Protein 4KTE (pdb70)

Secondary structure (DSSP, 8-state):
-EEEEPPPEEE-TTSPEEEEEEEESS-SSSSSEEEEEEE-TTS--EEEEEEETTT--EEE-TTTGGGEEEEEETTTTEEEEEE-S--GGG-EEEEEEEEEEEE-SSSEEEEEEEE---EEEEE-SSPPBPPEEEEE---EEEEEEEEEEEBSS--EEEEGGGTB-TTEEEPPPEE-TTS-EEEEEEEEEEGGGTTT--EEEEEEEGGGTEEEEEEE--/--EE--SEEEE-TTS-EEEEEEEPTTS-GGG--EEEEEE-TTS--EEEEEEEETTEEEEPTT--TTEEEEEETTTTEEEEEE-S--GGG-EEEEEEEEETTEEEE---EEEEES-PPPBPPEEEEEPPPHHHHHTT-EEEEEEEEEEBSS--EEEEEETTEEE-TTEEEPPPEE-TTS-EEEEEEEEE-HHHHHTSS-EEEEEEETTEEEEEEE--

Nearest PDB structures (foldseek):
  4kte-assembly1_L  TM=1.005E+00  e=8.960E-45  Macaca mulatta
  6iea-assembly1_L  TM=9.588E-01  e=2.563E-39  Homo sapiens
  7u8e-assembly1_L  TM=9.502E-01  e=2.201E-37  Homo sapiens
  4ktd-assembly1_L  TM=5.706E-01  e=3.605E-40  Macaca mulatta
  6iek-assembly2_F  TM=5.703E-01  e=1.639E-38  Homo sapiens

Solvent-accessible surface area: 19910 Å² total

Sequence (434 aa):
LQLQESGPGLLKPSETLSLTCAVSGGSISGGYGWGWIRQPPGKGLEWIGSIYSSSGSTDYNPSLKSRVTISTDTSKNQLSLKLSSVTAADTAVYYCARVQNIVVVFTIKEFFELWGQGALVTVSSASTKGPSVFPLAPGTAALGCLVKDYFPEPVTVSWNSGALTSGVHTFPAVLQSSGLYSLSSVVTVPSSSLGTQTYICNVNHKPSNTKVDKRVEPPVLTQPTFLSASPGASARLSCTLSSGINVGSYSIFWYQQKPGSPPRYLLYYYSDSSKYQGSGVPSRFSGSKDASANAGLLLISGLQSEDEADYYCAIWHNFACVFGGGTRLTVLGQPKAAPSVTLFPPSSEELQANKATLVCLISDFYPGAVTVAWKADSSPVKAGVETTTPSKQSNNKYAASSYLSLTPEQWKSHRSYSCQVTHEGSTVEKTVAP

Structure (mmCIF, N/CA/C/O backbone):
data_4KTE
#
_entry.id   4KTE
#
_cell.length_a   42.710
_cell.length_b   72.040
_cell.length_c   175.740
_cell.angle_alpha   90.000
_cell.angle_beta   90.000
_cell.angle_gamma   90.000
#
_symmetry.space_group_name_H-M   'P 21 21 21'
#
loop_
_entity.id
_entity.type
_entity.pdbx_description
1 polymer 'GE148 Heavy Chain Fab'
2 polymer 'GE148 Light Chain Fab'
3 non-polymer 'SULFATE ION'
4 non-polymer GLYCEROL
5 water water
#
loop_
_atom_site.group_PDB
_atom_site.id
_atom_site.type_symbol
_atom_site.label_atom_id
_atom_site.label_alt_id
_atom_site.label_comp_id
_atom_site.label_asym_id
_atom_site.label_entity_id
_atom_site.label_seq_id
_atom_site.pdbx_PDB_ins_code
_atom_site.Cartn_x
_atom_site.Cartn_y
_atom_site.Cartn_z
_atom_site.occupancy
_atom_site.B_iso_or_equiv
_atom_site.auth_seq_id
_atom_site.auth_comp_id
_atom_site.auth_asym_id
_atom_site.auth_atom_id
_atom_site.pdbx_PDB_model_num
ATOM 9 N N . LEU A 1 2 ? 31.567 -24.179 -27.108 1.00 34.58 2 LEU H N 1
ATOM 10 C CA . LEU A 1 2 ? 30.416 -25.048 -26.953 1.00 27.89 2 LEU H CA 1
ATOM 11 C C . LEU A 1 2 ? 29.161 -24.288 -27.361 1.00 25.18 2 LEU H C 1
ATOM 12 O O . LEU A 1 2 ? 29.094 -23.073 -27.188 1.00 25.13 2 LEU H O 1
ATOM 17 N N . GLN A 1 3 ? 28.174 -25.003 -27.898 1.00 22.78 3 GLN H N 1
ATOM 18 C CA . GLN A 1 3 ? 26.844 -24.440 -28.128 1.00 23.82 3 GLN H CA 1
ATOM 19 C C . GLN A 1 3 ? 25.788 -25.454 -27.738 1.00 22.34 3 GLN H C 1
ATOM 20 O O . GLN A 1 3 ? 26.017 -26.668 -27.825 1.00 21.59 3 GLN H O 1
ATOM 26 N N . LEU A 1 4 ? 24.640 -24.951 -27.302 1.00 17.21 4 LEU H N 1
ATOM 27 C CA . LEU A 1 4 ? 23.546 -25.794 -26.845 1.00 16.98 4 LEU H CA 1
ATOM 28 C C . LEU A 1 4 ? 22.439 -25.771 -27.878 1.00 21.36 4 LEU H C 1
ATOM 29 O O . LEU A 1 4 ? 21.925 -24.701 -28.206 1.00 24.12 4 LEU H O 1
ATOM 34 N N . GLN A 1 5 ? 22.059 -26.946 -28.374 1.00 20.13 5 GLN H N 1
ATOM 35 C CA . GLN A 1 5 ? 20.989 -27.038 -29.369 1.00 18.52 5 GLN H CA 1
ATOM 36 C C . GLN A 1 5 ? 19.772 -27.661 -28.723 1.00 14.13 5 GLN H C 1
ATOM 37 O O . GLN A 1 5 ? 19.701 -28.878 -28.559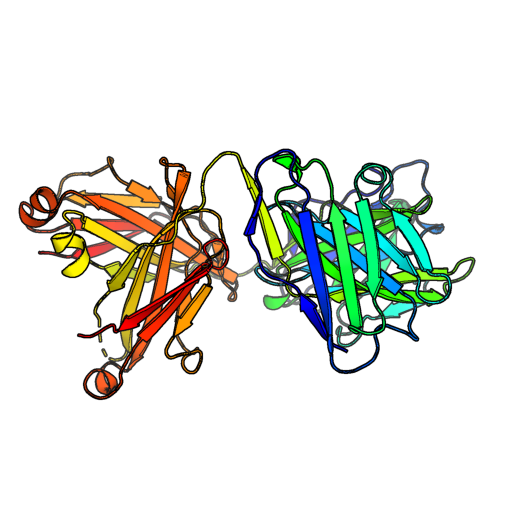 1.00 16.36 5 GLN H O 1
ATOM 43 N N . GLU A 1 6 ? 18.804 -26.825 -28.365 1.00 15.17 6 GLU H N 1
ATOM 44 C CA . GLU A 1 6 ? 17.651 -27.290 -27.602 1.00 17.59 6 GLU H CA 1
ATOM 45 C C . GLU A 1 6 ? 16.539 -27.873 -28.492 1.00 15.59 6 GLU H C 1
ATOM 46 O O . GLU A 1 6 ? 16.348 -27.432 -29.636 1.00 15.25 6 GLU H O 1
ATOM 52 N N . SER A 1 7 ? 15.815 -28.865 -27.970 1.00 13.24 7 SER H N 1
ATOM 53 C CA . SER A 1 7 ? 14.693 -29.461 -28.699 1.00 17.58 7 SER H CA 1
ATOM 54 C C . SER A 1 7 ? 13.558 -28.444 -28.828 1.00 18.04 7 SER H C 1
ATOM 55 O O . SER A 1 7 ? 13.631 -27.355 -28.251 1.00 17.26 7 SER H O 1
ATOM 58 N N . GLY A 1 8 ? 12.530 -28.783 -29.602 1.00 16.52 8 GLY H N 1
ATOM 59 C CA . GLY A 1 8 ? 11.561 -27.791 -30.044 1.00 13.77 8 GLY H CA 1
ATOM 60 C C . GLY A 1 8 ? 10.349 -27.594 -29.154 1.00 14.40 8 GLY H C 1
ATOM 61 O O . GLY A 1 8 ? 10.145 -28.352 -28.198 1.00 16.22 8 GLY H O 1
ATOM 62 N N . PRO A 1 9 ? 9.535 -26.572 -29.474 1.00 12.94 9 PRO H N 1
ATOM 63 C CA . PRO A 1 9 ? 8.337 -26.223 -28.703 1.00 11.36 9 PRO H CA 1
ATOM 64 C C . PRO A 1 9 ? 7.201 -27.201 -28.992 1.00 13.65 9 PRO H C 1
ATOM 65 O O . PRO A 1 9 ? 7.214 -27.873 -30.027 1.00 15.93 9 PRO H O 1
ATOM 69 N N . GLY A 1 10 ? 6.226 -27.276 -28.094 1.00 12.89 10 GLY H N 1
ATOM 70 C CA . GLY A 1 10 ? 5.105 -28.165 -28.325 1.00 14.54 10 GLY H CA 1
ATOM 71 C C . GLY A 1 10 ? 4.076 -28.077 -27.225 1.00 12.29 10 GLY H C 1
ATOM 72 O O . GLY A 1 10 ? 4.291 -27.409 -26.218 1.00 14.56 10 GLY H O 1
ATOM 73 N N . LEU A 1 11 ? 2.959 -28.770 -27.444 1.00 12.52 11 LEU H N 1
ATOM 74 C CA . LEU A 1 11 ? 1.814 -28.763 -26.537 1.00 11.87 11 LEU H CA 1
ATOM 75 C C . LEU A 1 11 ? 1.753 -30.088 -25.772 1.00 14.90 11 LEU H C 1
ATOM 76 O O . LEU A 1 11 ? 2.066 -31.154 -26.331 1.00 16.11 11 LEU H O 1
ATOM 81 N N . LEU A 1 12 ? 1.382 -30.009 -24.494 1.00 13.23 12 LEU H N 1
ATOM 82 C CA . LEU A 1 12 ? 1.139 -31.180 -23.653 1.00 14.38 12 LEU H CA 1
ATOM 83 C C . LEU A 1 12 ? -0.259 -31.076 -23.066 1.00 14.61 12 LEU H C 1
ATOM 84 O O . LEU A 1 12 ? -0.744 -29.973 -22.828 1.00 18.15 12 LEU H O 1
ATOM 89 N N . LYS A 1 13 ? -0.903 -32.216 -22.827 1.00 13.16 13 LYS H N 1
ATOM 90 C CA . LYS A 1 13 ? -2.149 -32.224 -22.066 1.00 17.40 13 LYS H CA 1
ATOM 91 C C . LYS A 1 13 ? -1.792 -32.229 -20.585 1.00 16.24 13 LYS H C 1
ATOM 92 O O . LYS A 1 13 ? -0.739 -32.756 -20.203 1.00 16.19 13 LYS H O 1
ATOM 98 N N . PRO A 1 14 ? -2.653 -31.639 -19.735 1.00 16.03 14 PRO H N 1
ATOM 99 C CA . PRO A 1 14 ? -2.384 -31.764 -18.294 1.00 14.24 14 PRO H CA 1
ATOM 100 C C . PRO A 1 14 ? -2.240 -33.230 -17.863 1.00 18.05 14 PRO H C 1
ATOM 101 O O . PRO A 1 14 ? -2.966 -34.103 -18.387 1.00 16.93 14 PRO H O 1
ATOM 105 N N . SER A 1 15 ? -1.305 -33.465 -16.935 1.00 17.13 15 SER H N 1
ATOM 106 C CA . SER A 1 15 ? -0.967 -34.777 -16.345 1.00 15.35 15 SER H CA 1
ATOM 107 C C . SER A 1 15 ? 0.147 -35.515 -17.092 1.00 18.98 15 SER H C 1
ATOM 108 O O . SER A 1 15 ? 0.701 -36.492 -16.572 1.00 22.35 15 SER H O 1
ATOM 111 N N . GLU A 1 16 ? 0.494 -35.037 -18.286 1.00 16.11 16 GLU H N 1
ATOM 112 C CA . GLU A 1 16 ? 1.557 -35.663 -19.064 1.00 15.64 16 GLU H CA 1
ATOM 113 C C . GLU A 1 16 ? 2.931 -35.252 -18.542 1.00 22.08 16 GLU H C 1
ATOM 114 O O . GLU A 1 16 ? 3.055 -34.375 -17.682 1.00 17.72 16 GLU H O 1
ATOM 120 N N . THR A 1 17 ? 3.964 -35.901 -19.060 1.00 16.56 17 THR H N 1
ATOM 121 C CA . THR A 1 17 ? 5.333 -35.594 -18.645 1.00 16.77 17 THR H CA 1
ATOM 122 C C . THR A 1 17 ? 6.012 -34.752 -19.719 1.00 17.99 17 THR H C 1
ATOM 123 O O . THR A 1 17 ? 6.024 -35.129 -20.897 1.00 16.89 17 THR H O 1
ATOM 127 N N . LEU A 1 18 ? 6.546 -33.600 -19.319 1.00 13.98 18 LEU H N 1
ATOM 128 C CA . LEU A 1 18 ? 7.325 -32.759 -20.220 1.00 14.10 18 LEU H CA 1
ATOM 129 C C . LEU A 1 18 ? 8.667 -33.429 -20.410 1.00 14.82 18 LEU H C 1
ATOM 130 O O . LEU A 1 18 ? 9.258 -33.894 -19.441 1.00 14.80 18 LEU H O 1
ATOM 135 N N . SER A 1 19 ? 9.159 -33.463 -21.647 1.00 12.70 19 SER H N 1
ATOM 136 C CA . SER A 1 19 ? 10.480 -34.030 -21.907 1.00 12.77 19 SER H CA 1
ATOM 137 C C . SER A 1 19 ? 11.222 -33.161 -22.911 1.00 13.73 19 SER H C 1
ATOM 138 O O . SER A 1 19 ? 10.786 -33.019 -24.056 1.00 14.48 19 SER H O 1
ATOM 141 N N . LEU A 1 20 ? 12.336 -32.574 -22.477 1.00 11.30 20 LEU H N 1
ATOM 142 C CA . LEU A 1 20 ? 13.145 -31.727 -23.351 1.00 12.58 20 LEU H CA 1
ATOM 143 C C . LEU A 1 20 ? 14.573 -32.235 -23.368 1.00 14.36 20 LEU H C 1
ATOM 144 O O . LEU A 1 20 ? 15.046 -32.809 -22.397 1.00 13.82 20 LEU H O 1
ATOM 149 N N . THR A 1 21 ? 15.260 -32.023 -24.479 1.00 12.46 21 THR H N 1
ATOM 150 C CA . THR A 1 21 ? 16.677 -32.353 -24.531 1.00 16.03 21 THR H CA 1
ATOM 151 C C . THR A 1 21 ? 17.484 -31.176 -25.052 1.00 17.65 21 THR H C 1
ATOM 152 O O . THR A 1 21 ? 16.953 -30.249 -25.668 1.00 17.07 21 THR H O 1
ATOM 156 N N . CYS A 1 22 ? 18.782 -31.231 -24.809 1.00 16.03 22 CYS H N 1
ATOM 157 C CA . CYS A 1 22 ? 19.687 -30.205 -25.296 1.00 13.71 22 CYS H CA 1
ATOM 158 C C . CYS A 1 22 ? 20.904 -30.961 -25.798 1.00 15.38 22 CYS H C 1
ATOM 159 O O . CYS A 1 22 ? 21.510 -31.705 -25.031 1.00 16.53 22 CYS H O 1
ATOM 162 N N . ALA A 1 23 ? 21.253 -30.796 -27.076 1.00 15.47 23 ALA H N 1
ATOM 163 C CA . ALA A 1 23 ? 22.454 -31.426 -27.614 1.00 18.18 23 ALA H CA 1
ATOM 164 C C . ALA A 1 23 ? 23.610 -30.439 -27.523 1.00 16.86 23 ALA H C 1
ATOM 165 O O . ALA A 1 23 ? 23.491 -29.295 -27.987 1.00 21.08 23 ALA H O 1
ATOM 167 N N . VAL A 1 24 ? 24.724 -30.863 -26.936 1.00 17.34 24 VAL H N 1
ATOM 168 C CA . VAL A 1 24 ? 25.907 -30.008 -26.894 1.00 14.65 24 VAL H CA 1
ATOM 169 C C . VAL A 1 24 ? 26.718 -30.221 -28.162 1.00 22.68 24 VAL H C 1
ATOM 170 O O . VAL A 1 24 ? 27.024 -31.364 -28.513 1.00 20.40 24 VAL H O 1
ATOM 174 N N . SER A 1 25 ? 27.076 -29.133 -28.849 1.00 19.11 25 SER H N 1
ATOM 175 C CA . SER A 1 25 ? 27.966 -29.235 -30.000 1.00 20.04 25 SER H CA 1
ATOM 176 C C . SER A 1 25 ? 29.217 -28.399 -29.771 1.00 21.18 25 SER H C 1
ATOM 177 O O . SER A 1 25 ? 29.244 -27.551 -28.872 1.00 23.19 25 SER H O 1
ATOM 180 N N .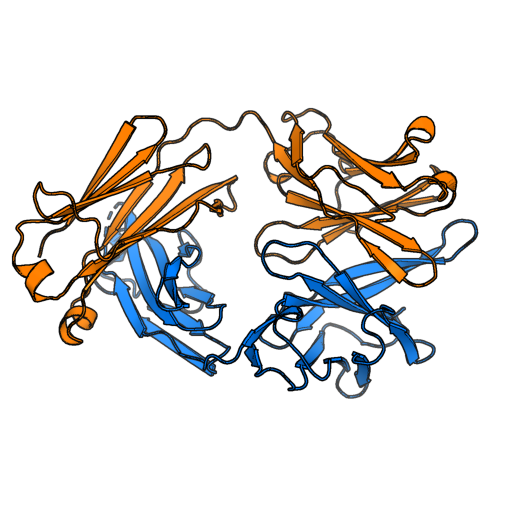 GLY A 1 26 ? 30.244 -28.640 -30.579 1.00 21.86 26 GLY H N 1
ATOM 181 C CA . GLY A 1 26 ? 31.483 -27.883 -30.478 1.00 26.68 26 GLY H CA 1
ATOM 182 C C . GLY A 1 26 ? 32.391 -28.314 -29.333 1.00 30.27 26 GLY H C 1
ATOM 183 O O . GLY A 1 26 ? 33.440 -27.707 -29.094 1.00 31.29 26 GLY H O 1
ATOM 184 N N . GLY A 1 27 ? 31.992 -29.366 -28.625 1.00 23.89 27 GLY H N 1
ATOM 185 C CA . GLY A 1 27 ? 32.837 -29.975 -27.610 1.00 25.90 27 GLY H CA 1
ATOM 186 C C . GLY A 1 27 ? 32.053 -30.943 -26.747 1.00 31.71 27 GLY H C 1
ATOM 187 O O . GLY A 1 27 ? 30.968 -31.393 -27.137 1.00 26.12 27 GLY H O 1
ATOM 188 N N . SER A 1 28 ? 32.580 -31.251 -25.565 1.00 24.91 28 SER H N 1
ATOM 189 C CA . SER A 1 28 ? 32.027 -32.329 -24.742 1.00 20.50 28 SER H CA 1
ATOM 190 C C . SER A 1 28 ? 31.092 -31.876 -23.637 1.00 25.80 28 SER H C 1
ATOM 191 O O . SER A 1 28 ? 31.271 -30.812 -23.051 1.00 25.78 28 SER H O 1
ATOM 194 N N . ILE A 1 29 ? 30.092 -32.701 -23.347 1.00 16.80 29 ILE H N 1
ATOM 195 C CA . ILE A 1 29 ? 29.188 -32.426 -22.242 1.00 15.20 29 ILE H CA 1
ATOM 196 C C . ILE A 1 29 ? 29.897 -32.647 -20.900 1.00 17.98 29 ILE H C 1
ATOM 197 O O . ILE A 1 29 ? 29.424 -32.181 -19.853 1.00 20.97 29 ILE H O 1
ATOM 202 N N . SER A 1 30 ? 31.032 -33.343 -20.951 1.00 20.43 30 SER H N 1
ATOM 203 C CA . SER A 1 30 ? 31.839 -33.642 -19.765 1.00 19.06 30 SER H CA 1
ATOM 204 C C . SER A 1 30 ? 33.019 -32.687 -19.639 1.00 24.71 30 SER H C 1
ATOM 205 O O . SER A 1 30 ? 33.442 -32.070 -20.623 1.00 27.67 30 SER H O 1
ATOM 208 N N . GLY A 1 31 ? 33.585 -32.605 -18.438 1.00 24.47 31 GLY H N 1
ATOM 209 C CA . GLY A 1 31 ? 34.847 -31.905 -18.254 1.00 28.14 31 GLY H CA 1
ATOM 210 C C . GLY A 1 31 ? 34.660 -30.522 -17.671 1.00 26.28 31 GLY H C 1
ATOM 211 O O . GLY A 1 31 ? 35.623 -29.876 -17.239 1.00 26.53 31 GLY H O 1
ATOM 212 N N . GLY A 1 32 ? 33.412 -30.067 -17.660 1.00 20.16 32 GLY H N 1
ATOM 213 C CA . GLY A 1 32 ? 33.077 -28.771 -17.098 1.00 21.37 32 GLY H CA 1
ATOM 214 C C . GLY A 1 32 ? 32.441 -28.913 -15.731 1.00 24.11 32 GLY H C 1
ATOM 215 O O . GLY A 1 32 ? 32.548 -29.967 -15.097 1.00 22.93 32 GLY H O 1
ATOM 216 N N . TYR A 1 33 ? 31.770 -27.864 -15.266 1.00 17.35 33 TYR H N 1
ATOM 217 C CA . TYR A 1 33 ? 31.193 -27.897 -13.921 1.00 16.19 33 TYR H CA 1
ATOM 218 C C . TYR A 1 33 ? 29.811 -28.532 -13.875 1.00 20.70 33 TYR H C 1
ATOM 219 O O . TYR A 1 33 ? 29.558 -29.409 -13.040 1.00 16.00 33 TYR H O 1
ATOM 228 N N . GLY A 1 34 ? 28.920 -28.099 -14.762 1.00 16.78 34 GLY H N 1
ATOM 229 C CA . GLY A 1 34 ? 27.576 -28.628 -14.753 1.00 14.95 34 GLY H CA 1
ATOM 230 C C . GLY A 1 34 ? 26.665 -27.985 -15.775 1.00 13.88 34 GLY H C 1
ATOM 231 O O . GLY A 1 34 ? 27.119 -27.232 -16.669 1.00 13.02 34 GLY H O 1
ATOM 232 N N . TRP A 1 35 ? 25.376 -28.280 -15.617 1.00 11.56 35 TRP H N 1
ATOM 233 C CA . TRP A 1 35 ? 24.343 -27.915 -16.570 1.00 11.14 35 TRP H CA 1
ATOM 234 C C . TRP A 1 35 ? 23.088 -27.620 -15.778 1.00 13.38 35 TRP H C 1
ATOM 235 O O . TRP A 1 35 ? 22.954 -28.071 -14.642 1.00 14.69 35 TRP H O 1
ATOM 246 N N . GLY A 1 36 A 22.153 -26.879 -16.359 1.00 11.96 35 GLY H N 1
ATOM 247 C CA . GLY A 1 36 A 20.936 -26.596 -15.622 1.00 12.13 35 GLY H CA 1
ATOM 248 C C . GLY A 1 36 A 19.778 -26.250 -16.525 1.00 11.02 35 GLY H C 1
ATOM 249 O O . GLY A 1 36 A 19.939 -26.125 -17.742 1.00 11.50 35 GLY H O 1
ATOM 250 N N . TRP A 1 37 ? 18.605 -26.099 -15.917 1.00 9.57 36 TRP H N 1
ATOM 251 C CA . TRP A 1 37 ? 17.402 -25.701 -16.646 1.00 10.91 36 TRP H CA 1
ATOM 252 C C . TRP A 1 37 ? 16.748 -24.555 -15.902 1.00 11.13 36 TRP H C 1
ATOM 253 O O . TRP A 1 37 ? 16.693 -24.554 -14.662 1.00 11.57 36 TRP H O 1
ATOM 264 N N . ILE A 1 38 ? 16.260 -23.588 -16.669 1.00 10.39 37 ILE H N 1
ATOM 265 C CA . ILE A 1 38 ? 15.593 -22.395 -16.147 1.00 10.37 37 ILE H CA 1
ATOM 266 C C . ILE A 1 38 ? 14.336 -22.192 -16.993 1.00 13.80 37 ILE H C 1
ATOM 267 O O . ILE A 1 38 ? 14.356 -22.444 -18.196 1.00 13.21 37 ILE H O 1
ATOM 272 N N . ARG A 1 39 ? 13.236 -21.738 -16.396 1.00 10.50 38 ARG H N 1
ATOM 273 C CA . ARG A 1 39 ? 12.061 -21.473 -17.225 1.00 11.00 38 ARG H CA 1
ATOM 274 C C . ARG A 1 39 ? 11.494 -20.080 -17.011 1.00 11.43 38 ARG H C 1
ATOM 275 O O . ARG A 1 39 ? 11.843 -19.386 -16.060 1.00 10.28 38 ARG H O 1
ATOM 283 N N . GLN A 1 40 ? 10.605 -19.678 -17.916 1.00 11.19 39 GLN H N 1
ATOM 284 C CA . GLN A 1 40 ? 10.049 -18.326 -17.910 1.00 10.01 39 GLN H CA 1
ATOM 285 C C . GLN A 1 40 ? 8.645 -18.354 -18.508 1.00 14.18 39 GLN H C 1
ATOM 286 O O . GLN A 1 40 ? 8.489 -18.464 -19.728 1.00 12.85 39 GLN H O 1
ATOM 292 N N . PRO A 1 41 ? 7.610 -18.270 -17.656 1.00 15.91 40 PRO H N 1
ATOM 293 C CA . PRO A 1 41 ? 6.257 -18.142 -18.215 1.00 16.99 40 PRO H CA 1
ATOM 294 C C . PRO A 1 41 ? 6.164 -16.865 -19.050 1.00 20.69 40 PRO H C 1
ATOM 295 O O . PRO A 1 41 ? 6.833 -15.888 -18.727 1.00 15.98 40 PRO H O 1
ATOM 299 N N . PRO A 1 42 ? 5.362 -16.877 -20.129 1.00 23.35 41 PRO H N 1
ATOM 300 C CA . PRO A 1 42 ? 5.200 -15.694 -20.981 1.00 22.47 41 PRO H CA 1
ATOM 301 C C . PRO A 1 42 ? 4.894 -14.432 -20.170 1.00 25.58 41 PRO H C 1
ATOM 302 O O . PRO A 1 42 ? 3.984 -14.448 -19.336 1.00 25.46 41 PRO H O 1
ATOM 306 N N . GLY A 1 43 ? 5.668 -13.370 -20.395 1.00 25.38 42 GLY H N 1
ATOM 307 C CA . GLY A 1 43 ? 5.454 -12.104 -19.713 1.00 26.98 42 GLY H CA 1
ATOM 308 C C . GLY A 1 43 ? 5.873 -12.067 -18.248 1.00 28.12 42 GLY H C 1
ATOM 309 O O . GLY A 1 43 ? 5.633 -11.070 -17.561 1.00 28.22 42 GLY H O 1
ATOM 310 N N . LYS A 1 44 ? 6.489 -13.143 -17.761 1.00 19.05 43 LYS H N 1
ATOM 311 C CA . LYS A 1 44 ? 6.886 -13.230 -16.355 1.00 17.64 43 LYS H CA 1
ATOM 312 C C . LYS A 1 44 ? 8.402 -13.376 -16.223 1.00 15.82 43 LYS H C 1
ATOM 313 O O . LYS A 1 44 ? 9.135 -13.296 -17.221 1.00 16.55 43 LYS H O 1
ATOM 319 N N . GLY A 1 45 ? 8.867 -13.609 -14.997 1.00 16.13 44 GLY H N 1
ATOM 320 C CA . GLY A 1 45 ? 10.298 -13.644 -14.723 1.00 18.19 44 GLY H CA 1
ATOM 321 C C . GLY A 1 45 ? 10.929 -15.024 -14.777 1.00 17.72 44 GLY H C 1
ATOM 322 O O . GLY A 1 45 ? 10.263 -16.018 -15.050 1.00 17.20 44 GLY H O 1
ATOM 323 N N . LEU A 1 46 ? 12.231 -15.088 -14.509 1.00 12.43 45 LEU H N 1
ATOM 324 C CA . LEU A 1 46 ? 12.966 -16.350 -14.588 1.00 11.08 45 LEU H CA 1
ATOM 325 C C . LEU A 1 46 ? 12.785 -17.187 -13.320 1.00 13.49 45 LEU H C 1
ATOM 326 O O . LEU A 1 46 ? 12.684 -16.636 -12.217 1.00 13.38 45 LEU H O 1
ATOM 331 N N . GLU A 1 47 ? 12.737 -18.508 -13.490 1.00 12.31 46 GLU H N 1
ATOM 332 C CA . GLU A 1 47 ? 12.680 -19.454 -12.372 1.00 15.00 46 GLU H CA 1
ATOM 333 C C . GLU A 1 47 ? 13.635 -20.616 -12.634 1.00 9.87 46 GLU H C 1
ATOM 334 O O . GLU A 1 47 ? 13.506 -21.337 -13.630 1.00 12.80 46 GLU H O 1
ATOM 340 N N . TRP A 1 48 ? 14.596 -20.806 -11.736 1.00 9.66 47 TRP H N 1
ATOM 341 C CA . TRP A 1 48 ? 15.516 -21.933 -11.861 1.00 12.01 47 TRP H CA 1
ATOM 342 C C . TRP A 1 48 ? 14.815 -23.250 -11.519 1.00 14.71 47 TRP H C 1
ATOM 343 O O . TRP A 1 48 ? 14.087 -23.340 -10.522 1.00 14.42 47 TRP H O 1
ATOM 354 N N . ILE A 1 49 ? 15.043 -24.275 -12.334 1.00 10.79 48 ILE H N 1
ATOM 355 C CA . ILE A 1 49 ? 14.397 -25.572 -12.131 1.00 10.14 48 ILE H CA 1
ATOM 356 C C . ILE A 1 49 ? 15.342 -26.527 -11.414 1.00 14.50 48 ILE H C 1
ATOM 357 O O . ILE A 1 49 ? 14.962 -27.219 -10.465 1.00 12.34 48 ILE H O 1
ATOM 362 N N . GLY A 1 50 ? 16.589 -26.568 -11.867 1.00 12.23 49 GLY H N 1
ATOM 363 C CA . GLY A 1 50 ? 17.560 -27.431 -11.225 1.00 8.60 49 GLY H CA 1
ATOM 364 C C . GLY A 1 50 ? 18.870 -27.464 -11.976 1.00 12.58 49 GLY H C 1
ATOM 365 O O . GLY A 1 50 ? 18.965 -26.985 -13.116 1.00 11.79 49 GLY H O 1
ATOM 366 N N . SER A 1 51 ? 19.871 -28.060 -11.338 1.00 13.58 50 SER H N 1
ATOM 367 C CA . SER A 1 51 ? 21.183 -28.194 -11.940 1.00 13.83 50 SER H CA 1
ATOM 368 C C . SER A 1 51 ? 21.725 -29.604 -11.736 1.00 14.26 50 SER H C 1
ATOM 369 O O . SER A 1 51 ? 21.323 -30.307 -10.802 1.00 14.70 50 SER H O 1
ATOM 372 N N . ILE A 1 52 ? 22.647 -30.008 -12.609 1.00 12.42 51 ILE H N 1
ATOM 373 C CA . ILE A 1 52 ? 23.338 -31.280 -12.451 1.00 12.03 51 ILE H CA 1
ATOM 374 C C . ILE A 1 52 ? 24.839 -31.027 -12.562 1.00 14.51 51 ILE H C 1
ATOM 375 O O . ILE A 1 52 ? 25.277 -30.207 -13.375 1.00 17.20 51 ILE H O 1
ATOM 380 N N . TYR A 1 53 ? 25.626 -31.717 -11.740 1.00 17.74 52 TYR H N 1
ATOM 381 C CA . TYR A 1 53 ? 27.066 -31.456 -11.683 1.00 16.11 52 TYR H CA 1
ATOM 382 C C . TYR A 1 53 ? 27.875 -32.592 -12.283 1.00 16.98 52 TYR H C 1
ATOM 383 O O . TYR A 1 53 ? 27.656 -33.760 -11.964 1.00 19.47 52 TYR H O 1
ATOM 392 N N . SER A 1 54 A 28.821 -32.233 -13.147 1.00 17.54 52 SER H N 1
ATOM 393 C CA . SER A 1 54 A 29.492 -33.204 -13.999 1.00 21.12 52 SER H CA 1
ATOM 394 C C . SER A 1 54 A 30.411 -34.187 -13.283 1.00 22.62 52 SER H C 1
ATOM 395 O O . SER A 1 54 A 30.477 -35.352 -13.666 1.00 28.35 52 SER H O 1
ATOM 398 N N . SER A 1 55 ? 31.129 -33.731 -12.258 1.00 22.15 53 SER H N 1
ATOM 399 C CA . SER A 1 55 ? 32.095 -34.597 -11.601 1.00 27.18 53 SER H CA 1
ATOM 400 C C . SER A 1 55 ? 31.429 -35.731 -10.824 1.00 31.84 53 SER H C 1
ATOM 401 O O . SER A 1 55 ? 31.960 -36.838 -10.749 1.00 31.84 53 SER H O 1
ATOM 404 N N . SER A 1 56 ? 30.262 -35.452 -10.258 1.00 30.78 54 SER H N 1
ATOM 405 C CA . SER A 1 56 ? 29.618 -36.376 -9.333 1.00 36.00 54 SER H CA 1
ATOM 406 C C . SER A 1 56 ? 28.364 -37.012 -9.930 1.00 34.92 54 SER H C 1
ATOM 407 O O . SER A 1 56 ? 27.968 -38.119 -9.550 1.00 34.99 54 SER H O 1
ATOM 410 N N . GLY A 1 57 ? 27.740 -36.302 -10.860 1.00 23.64 55 GLY H N 1
ATOM 411 C CA . GLY A 1 57 ? 26.418 -36.675 -11.341 1.00 26.01 55 GLY H CA 1
ATOM 412 C C . GLY A 1 57 ? 25.334 -36.257 -10.363 1.00 27.25 55 GLY H C 1
ATOM 413 O O . GLY A 1 57 ? 24.158 -36.541 -10.579 1.00 28.25 55 GLY H O 1
ATOM 414 N N . SER A 1 58 ? 25.729 -35.582 -9.284 1.00 24.01 56 SER H N 1
ATOM 415 C CA . SER A 1 58 ? 24.778 -35.101 -8.284 1.00 24.52 56 SER H CA 1
ATOM 416 C C . SER A 1 58 ? 23.846 -34.025 -8.839 1.00 20.70 56 SER H C 1
ATOM 417 O O . SER A 1 58 ? 24.185 -33.305 -9.769 1.00 18.17 56 SER H O 1
ATOM 420 N N . THR A 1 59 ? 22.664 -33.905 -8.249 1.00 17.62 57 THR H N 1
ATOM 421 C CA . THR A 1 59 ? 21.702 -32.917 -8.707 1.00 16.89 57 THR H CA 1
ATOM 422 C C . THR A 1 59 ? 21.254 -32.015 -7.560 1.00 14.98 57 THR H C 1
ATOM 423 O O . THR A 1 59 ? 21.381 -32.372 -6.388 1.00 21.06 57 THR H O 1
ATOM 427 N N . ASP A 1 60 ? 20.759 -30.840 -7.921 1.00 14.39 58 ASP H N 1
ATOM 428 C CA . ASP A 1 60 ? 20.240 -29.870 -6.970 1.00 19.51 58 ASP H CA 1
ATOM 429 C C . ASP A 1 60 ? 19.015 -29.302 -7.639 1.00 16.18 58 ASP H C 1
ATOM 430 O O . ASP A 1 60 ? 19.137 -28.590 -8.630 1.00 13.32 58 ASP H O 1
ATOM 435 N N . TYR A 1 61 ? 17.826 -29.631 -7.125 1.00 13.02 59 TYR H N 1
ATOM 436 C CA . TYR A 1 61 ? 16.595 -29.175 -7.756 1.00 11.28 59 TYR H CA 1
ATOM 437 C C . TYR A 1 61 ? 15.946 -28.064 -6.934 1.00 17.79 59 TYR H C 1
ATOM 438 O O . TYR A 1 61 ? 16.108 -28.004 -5.704 1.00 14.12 59 TYR H O 1
ATOM 447 N N . ASN A 1 62 ? 15.206 -27.194 -7.619 1.00 14.84 60 ASN H N 1
ATOM 448 C CA . ASN A 1 62 ? 14.337 -26.234 -6.953 1.00 12.67 60 ASN H CA 1
ATOM 449 C C . ASN A 1 62 ? 13.429 -27.026 -6.000 1.00 13.73 60 ASN H C 1
ATOM 450 O O . ASN A 1 62 ? 12.724 -27.942 -6.443 1.00 14.55 60 ASN H O 1
ATOM 455 N N . PRO A 1 63 ? 13.426 -26.690 -4.699 1.00 12.54 61 PRO H N 1
ATOM 456 C CA . PRO A 1 63 ? 12.655 -27.564 -3.796 1.00 15.34 61 PRO H CA 1
ATOM 457 C C . PRO A 1 63 ? 11.143 -27.602 -4.066 1.00 15.75 61 PRO H C 1
ATOM 458 O O . PRO A 1 63 ? 10.488 -28.587 -3.691 1.00 18.78 61 PRO H O 1
ATOM 462 N N . SER A 1 64 ? 10.600 -26.577 -4.715 1.00 15.91 62 SER H N 1
ATOM 463 C CA . SER A 1 64 ? 9.166 -26.549 -4.986 1.00 18.59 62 SER H CA 1
ATOM 464 C C . SER A 1 64 ? 8.806 -27.470 -6.158 1.00 18.49 62 SER H C 1
ATOM 465 O O . SER A 1 64 ? 7.637 -27.817 -6.349 1.00 18.64 62 SER H O 1
ATOM 468 N N . LEU A 1 65 ? 9.81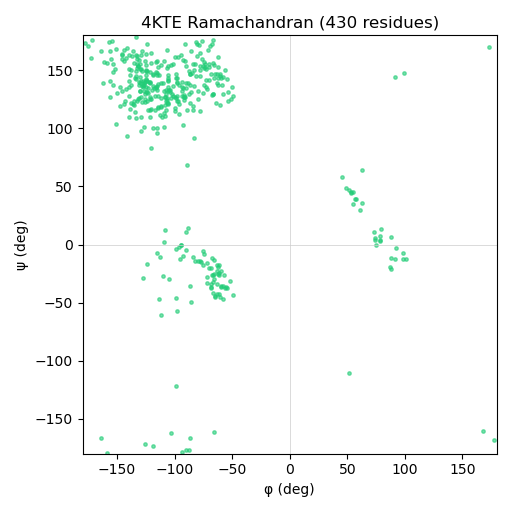3 -27.886 -6.921 1.00 14.87 63 LEU H N 1
ATOM 469 C CA . LEU A 1 65 ? 9.602 -28.736 -8.093 1.00 17.86 63 LEU H CA 1
ATOM 470 C C . LEU A 1 65 ? 10.239 -30.122 -7.960 1.00 18.25 63 LEU H C 1
ATOM 471 O O . LEU A 1 65 ? 10.034 -30.979 -8.823 1.00 17.20 63 LEU H O 1
ATOM 476 N N . LYS A 1 66 ? 11.011 -30.330 -6.894 1.00 16.12 64 LYS H N 1
ATOM 477 C CA . LYS A 1 66 ? 11.829 -31.536 -6.742 1.00 14.61 64 LYS H CA 1
ATOM 478 C C . LYS A 1 66 ? 11.074 -32.838 -6.993 1.00 20.28 64 LYS H C 1
ATOM 479 O O . LYS A 1 66 ? 11.578 -33.725 -7.676 1.00 21.38 64 LYS H O 1
ATOM 485 N N . SER A 1 67 ? 9.861 -32.947 -6.459 1.00 15.46 65 SER H N 1
ATOM 486 C CA . SER A 1 67 ? 9.102 -34.193 -6.572 1.00 18.52 65 SER H CA 1
ATOM 487 C C . SER A 1 67 ? 8.754 -34.552 -8.024 1.00 24.09 65 SER H C 1
ATOM 488 O O . SER A 1 67 ? 8.411 -35.701 -8.319 1.00 24.86 65 SER H O 1
ATOM 491 N N . ARG A 1 68 ? 8.833 -33.576 -8.923 1.00 16.28 66 ARG H N 1
ATOM 492 C CA . ARG A 1 68 ? 8.404 -33.790 -10.308 1.00 16.36 66 ARG H CA 1
ATOM 493 C C . ARG A 1 68 ? 9.530 -33.756 -11.331 1.00 17.92 66 ARG H C 1
ATOM 494 O O . ARG A 1 68 ? 9.306 -34.126 -12.492 1.00 16.18 66 ARG H O 1
ATOM 502 N N . VAL A 1 69 ? 10.721 -33.319 -10.912 1.00 15.58 67 VAL H N 1
ATOM 503 C CA . VAL A 1 69 ? 11.850 -33.051 -11.832 1.00 12.70 67 VAL H CA 1
ATOM 504 C C . VAL A 1 69 ? 12.868 -34.202 -11.923 1.00 11.85 67 VAL H C 1
ATOM 505 O O . VAL A 1 69 ? 13.180 -34.851 -10.916 1.00 14.19 67 VAL H O 1
ATOM 509 N N . THR A 1 70 ? 13.363 -34.469 -13.137 1.00 11.85 68 THR H N 1
ATOM 510 C CA . THR A 1 70 ? 14.542 -35.308 -13.321 1.00 14.86 68 THR H CA 1
ATOM 511 C C . THR A 1 70 ? 15.436 -34.621 -14.335 1.00 14.86 68 THR H C 1
ATOM 512 O O . THR A 1 70 ? 15.001 -34.334 -15.449 1.00 15.65 68 THR H O 1
ATOM 516 N N . ILE A 1 71 ? 16.682 -34.346 -13.957 1.00 13.94 69 ILE H N 1
ATOM 517 C CA . ILE A 1 71 ? 17.670 -33.810 -14.892 1.00 11.65 69 ILE H CA 1
ATOM 518 C C . ILE A 1 71 ? 18.759 -34.856 -15.014 1.00 12.71 69 ILE H C 1
ATOM 519 O O . ILE A 1 71 ? 19.177 -35.437 -14.009 1.00 12.49 69 ILE H O 1
ATOM 524 N N . SER A 1 72 ? 19.190 -35.140 -16.242 1.00 11.88 70 SER H N 1
ATOM 525 C CA . SER A 1 72 ? 20.214 -36.151 -16.450 1.00 12.36 70 SER H CA 1
ATOM 526 C C . SER A 1 72 ? 21.031 -35.831 -17.681 1.00 15.11 70 SER H C 1
ATOM 527 O O . SER A 1 72 ? 20.665 -34.969 -18.477 1.00 14.33 70 SER H O 1
ATOM 530 N N . THR A 1 73 ? 22.147 -36.533 -17.836 1.00 14.48 71 THR H N 1
ATOM 531 C CA . THR A 1 73 ? 22.958 -36.387 -19.036 1.00 15.00 71 THR H CA 1
ATOM 532 C C . THR A 1 73 ? 23.249 -37.764 -19.603 1.00 23.29 71 THR H C 1
ATOM 533 O O . THR A 1 73 ? 23.217 -38.771 -18.882 1.00 21.19 71 THR H O 1
ATOM 537 N N . ASP A 1 74 ? 23.519 -37.811 -20.901 1.00 18.78 72 ASP H N 1
ATOM 538 C CA . ASP A 1 74 ? 23.895 -39.051 -21.549 1.00 23.04 72 ASP H CA 1
ATOM 539 C C . ASP A 1 74 ? 25.165 -38.729 -22.316 1.00 19.56 72 ASP H C 1
ATOM 540 O O . ASP A 1 74 ? 25.116 -38.008 -23.303 1.00 20.62 72 ASP H O 1
ATOM 545 N N . THR A 1 75 ? 26.300 -39.253 -21.856 1.00 20.46 73 THR H N 1
ATOM 546 C CA . THR A 1 75 ? 27.585 -38.897 -22.439 1.00 22.10 73 THR H CA 1
ATOM 547 C C . THR A 1 75 ? 27.738 -39.391 -23.874 1.00 26.25 73 THR H C 1
ATOM 548 O O . THR A 1 75 ? 28.418 -38.751 -24.680 1.00 29.11 73 THR H O 1
ATOM 552 N N . SER A 1 76 ? 27.123 -40.527 -24.198 1.00 25.56 74 SER H N 1
ATOM 553 C CA . SER A 1 76 ? 27.293 -41.096 -25.541 1.00 28.47 74 SER H CA 1
ATOM 554 C C . SER A 1 76 ? 26.559 -40.264 -26.594 1.00 26.49 74 SER H C 1
ATOM 555 O O . SER A 1 76 ? 26.964 -40.223 -27.755 1.00 29.48 74 SER H O 1
ATOM 558 N N . LYS A 1 77 ? 25.493 -39.590 -26.179 1.00 20.77 75 LYS H N 1
ATOM 559 C CA . LYS A 1 77 ? 24.751 -38.701 -27.071 1.00 25.17 75 LYS H CA 1
ATOM 560 C C . LYS A 1 77 ? 25.136 -37.240 -26.893 1.00 24.07 75 LYS H C 1
ATOM 561 O O . LYS A 1 77 ? 24.617 -36.377 -27.606 1.00 24.36 75 LYS H O 1
ATOM 567 N N . ASN A 1 78 ? 26.010 -36.958 -25.926 1.00 21.76 76 ASN H N 1
ATOM 568 C CA . ASN A 1 78 ? 26.409 -35.577 -25.616 1.00 20.16 76 ASN H CA 1
ATOM 569 C C . ASN A 1 78 ? 25.174 -34.725 -25.330 1.00 20.15 76 ASN H C 1
ATOM 570 O O . ASN A 1 78 ? 25.054 -33.588 -25.807 1.00 20.21 76 ASN H O 1
ATOM 575 N N . GLN A 1 79 ? 24.266 -35.269 -24.521 1.00 14.27 77 GLN H N 1
ATOM 576 C CA . GLN A 1 79 ? 22.917 -34.731 -24.417 1.00 12.91 77 GLN H CA 1
ATOM 577 C C . GLN A 1 79 ? 22.474 -34.515 -22.980 1.00 17.33 77 GLN H C 1
ATOM 578 O O . GLN A 1 79 ? 22.706 -35.369 -22.113 1.00 17.09 77 GLN H O 1
ATOM 584 N N . LEU A 1 80 ? 21.826 -33.372 -22.750 1.00 17.76 78 LEU H N 1
ATOM 585 C CA . LEU A 1 80 ? 21.254 -33.012 -21.452 1.00 14.20 78 LEU H CA 1
ATOM 586 C C . LEU A 1 80 ? 19.737 -33.157 -21.545 1.00 13.47 78 LEU H C 1
ATOM 587 O O . LEU A 1 80 ? 19.148 -32.825 -22.580 1.00 15.15 78 LEU H O 1
ATOM 592 N N . SER A 1 81 ? 19.108 -33.665 -20.485 1.00 11.62 79 SER H N 1
ATOM 593 C CA . SER A 1 81 ? 17.666 -33.893 -20.501 1.00 11.33 79 SER H CA 1
ATOM 594 C C . SER A 1 81 ? 16.988 -33.278 -19.288 1.00 11.08 79 SER H C 1
ATOM 595 O O . SER A 1 81 ? 17.583 -33.166 -18.218 1.00 13.02 79 SER H O 1
ATOM 598 N N . LEU A 1 82 ? 15.730 -32.891 -19.474 1.00 11.20 80 LEU H N 1
ATOM 599 C CA . LEU A 1 82 ? 14.860 -32.486 -18.375 1.00 12.59 80 LEU H CA 1
ATOM 600 C C . LEU A 1 82 ? 13.561 -33.244 -18.517 1.00 14.54 80 LEU H C 1
ATOM 601 O O . LEU A 1 82 ? 12.985 -33.290 -19.610 1.00 12.51 80 LEU H O 1
ATOM 606 N N . LYS A 1 83 ? 13.085 -33.845 -17.428 1.00 12.36 81 LYS H N 1
ATOM 607 C CA . LYS A 1 83 ? 11.731 -34.381 -17.427 1.00 9.99 81 LYS H CA 1
ATOM 608 C C . LYS A 1 83 ? 10.976 -33.699 -16.297 1.00 14.82 81 LYS H C 1
ATOM 609 O O . LYS A 1 83 ? 11.528 -33.480 -15.215 1.00 13.48 81 LYS H O 1
ATOM 615 N N . LEU A 1 84 ? 9.723 -33.336 -16.548 1.00 12.78 82 LEU H N 1
ATOM 616 C CA . LEU A 1 84 ? 8.907 -32.748 -15.493 1.00 11.22 82 LEU H CA 1
ATOM 617 C C . LEU A 1 84 ? 7.559 -33.432 -15.552 1.00 14.55 82 LEU H C 1
ATOM 618 O O . LEU A 1 84 ? 6.836 -33.304 -16.541 1.00 14.67 82 LEU H O 1
ATOM 623 N N . SER A 1 85 A 7.234 -34.184 -14.506 1.00 13.02 82 SER H N 1
ATOM 624 C CA . SER A 1 85 A 6.015 -34.994 -14.516 1.00 13.90 82 SER H CA 1
ATOM 625 C C . SER A 1 85 A 4.775 -34.226 -14.074 1.00 16.46 82 SER H C 1
ATOM 626 O O . SER A 1 85 A 4.869 -33.114 -13.536 1.00 16.39 82 SER H O 1
ATOM 629 N N . SER A 1 86 B 3.617 -34.835 -14.341 1.00 15.14 82 SER H N 1
ATOM 630 C CA . SER A 1 86 B 2.304 -34.329 -13.925 1.00 16.86 82 SER H CA 1
ATOM 631 C C . SER A 1 86 B 2.109 -32.838 -14.183 1.00 18.29 82 SER H C 1
ATOM 632 O O . SER A 1 86 B 1.823 -32.069 -13.256 1.00 17.37 82 SER H O 1
ATOM 635 N N . VAL A 1 87 C 2.235 -32.420 -15.438 1.00 16.05 82 VAL H N 1
ATOM 636 C CA . VAL A 1 87 C 2.208 -30.989 -15.721 1.00 12.62 82 VAL H CA 1
ATOM 637 C C . VAL A 1 87 C 0.800 -30.432 -15.594 1.00 15.53 82 VAL H C 1
ATOM 638 O O . VAL A 1 87 C -0.199 -31.171 -15.691 1.00 16.39 82 VAL H O 1
ATOM 642 N N . THR A 1 88 ? 0.733 -29.131 -15.318 1.00 17.74 83 THR H N 1
ATOM 643 C CA . THR A 1 88 ? -0.524 -28.388 -15.340 1.00 17.35 83 THR H CA 1
ATOM 644 C C . THR A 1 88 ? -0.282 -27.103 -16.117 1.00 14.00 83 THR H C 1
ATOM 645 O O . THR A 1 88 ? 0.837 -26.843 -16.566 1.00 14.18 83 THR H O 1
ATOM 649 N N . ALA A 1 89 ? -1.326 -26.291 -16.269 1.00 18.00 84 ALA H N 1
ATOM 650 C CA . ALA A 1 89 ? -1.185 -25.005 -16.957 1.00 19.67 84 ALA H CA 1
ATOM 651 C C . ALA A 1 89 ? -0.117 -24.110 -16.311 1.00 17.56 84 ALA H C 1
ATOM 652 O O . ALA A 1 89 ? 0.465 -23.260 -16.973 1.00 17.86 84 ALA H O 1
ATOM 654 N N . ALA A 1 90 ? 0.145 -24.299 -15.021 1.00 18.30 85 ALA H N 1
ATOM 655 C CA . ALA A 1 90 ? 1.156 -23.491 -14.335 1.00 19.16 85 ALA H CA 1
ATOM 656 C C . ALA A 1 90 ? 2.564 -23.756 -14.857 1.00 18.62 85 ALA H C 1
ATOM 657 O O . ALA A 1 90 ? 3.484 -22.989 -14.572 1.00 20.47 85 ALA H O 1
ATOM 659 N N . ASP A 1 91 ? 2.725 -24.837 -15.623 1.00 12.14 86 ASP H N 1
ATOM 660 C CA . ASP A 1 91 ? 4.026 -25.205 -16.183 1.00 11.12 86 ASP H CA 1
ATOM 661 C C . ASP A 1 91 ? 4.238 -24.669 -17.600 1.00 13.48 86 ASP H C 1
ATOM 662 O O . ASP A 1 91 ? 5.300 -24.882 -18.191 1.00 12.81 86 ASP H O 1
ATOM 667 N N . THR A 1 92 ? 3.249 -23.968 -18.150 1.00 13.69 87 THR H N 1
ATOM 668 C CA . THR A 1 92 ? 3.431 -23.351 -19.474 1.00 11.50 87 THR H CA 1
ATOM 669 C C . THR A 1 92 ? 4.531 -22.295 -19.369 1.00 12.83 87 THR H C 1
ATOM 670 O O . THR A 1 92 ? 4.422 -21.380 -18.551 1.00 13.93 87 THR H O 1
ATOM 674 N N . ALA A 1 93 ? 5.587 -22.437 -20.168 1.00 10.48 88 ALA H N 1
ATOM 675 C CA . ALA A 1 93 ? 6.742 -21.545 -20.059 1.00 11.80 88 ALA H CA 1
ATOM 676 C C . ALA A 1 93 ? 7.700 -21.805 -21.192 1.00 14.89 88 ALA H C 1
ATOM 677 O O . ALA A 1 93 ? 7.676 -22.865 -21.798 1.00 9.89 88 ALA H O 1
ATOM 679 N N . VAL A 1 94 ? 8.563 -20.834 -21.452 1.00 10.26 89 VAL H N 1
ATOM 680 C CA . VAL A 1 94 ? 9.755 -21.091 -22.229 1.00 11.85 89 VAL H CA 1
ATOM 681 C C . VAL A 1 94 ? 10.787 -21.732 -21.302 1.00 14.36 89 VAL H C 1
ATOM 682 O O . VAL A 1 94 ? 11.127 -21.176 -20.254 1.00 14.42 89 VAL H O 1
ATOM 686 N N . TYR A 1 95 ? 11.292 -22.896 -21.702 1.00 10.33 90 TYR H N 1
ATOM 687 C CA . TYR A 1 95 ? 12.280 -23.628 -20.921 1.00 9.85 90 TYR H CA 1
ATOM 688 C C . TYR A 1 95 ? 13.626 -23.478 -21.595 1.00 12.11 90 TYR H C 1
ATOM 689 O O . TYR A 1 95 ? 13.723 -23.665 -22.812 1.00 12.73 90 TYR H O 1
ATOM 698 N N . TYR A 1 96 ? 14.660 -23.134 -20.816 1.00 9.97 91 TYR H N 1
ATOM 699 C CA . TYR A 1 96 ? 16.019 -22.958 -21.349 1.00 12.19 91 TYR H CA 1
ATOM 700 C C . TYR A 1 96 ? 16.964 -23.956 -20.695 1.00 10.75 91 TYR H C 1
ATOM 701 O O . TYR A 1 96 ? 16.920 -24.151 -19.478 1.00 11.86 91 TYR H O 1
ATOM 710 N N . CYS A 1 97 ? 17.829 -24.574 -21.496 1.00 10.35 92 CYS H N 1
ATOM 711 C CA . CYS A 1 97 ? 18.972 -25.292 -20.943 1.00 12.97 92 CYS H CA 1
ATOM 712 C C . CYS A 1 97 ? 20.149 -24.326 -20.827 1.00 16.65 92 CYS H C 1
ATOM 713 O O . CYS A 1 97 ? 20.218 -23.327 -21.542 1.00 12.09 92 CYS H O 1
ATOM 716 N N . ALA A 1 98 ? 21.067 -24.589 -19.904 1.00 11.30 93 ALA H N 1
ATOM 717 C CA . ALA A 1 98 ? 22.217 -23.697 -19.765 1.00 12.95 93 ALA H CA 1
ATOM 718 C C . ALA A 1 98 ? 23.421 -24.447 -19.236 1.00 17.59 93 ALA H C 1
ATOM 719 O O . ALA A 1 98 ? 23.266 -25.438 -18.515 1.00 14.48 93 ALA H O 1
ATOM 721 N N . ARG A 1 99 ? 24.616 -23.985 -19.610 1.00 11.46 94 ARG H N 1
ATOM 722 C CA . ARG A 1 99 ? 25.836 -24.509 -19.020 1.00 12.24 94 ARG H CA 1
ATOM 723 C C . ARG A 1 99 ? 26.132 -23.741 -17.745 1.00 18.43 94 ARG H C 1
ATOM 724 O O . ARG A 1 99 ? 25.994 -22.511 -17.700 1.00 18.90 94 ARG H O 1
ATOM 732 N N . VAL A 1 100 ? 26.535 -24.461 -16.702 1.00 15.28 95 VAL H N 1
ATOM 733 C CA . VAL A 1 100 ? 26.835 -23.822 -15.424 1.00 14.05 95 VAL H CA 1
ATOM 734 C C . VAL A 1 100 ? 28.345 -23.735 -15.224 1.00 14.73 95 VAL H C 1
ATOM 735 O O . VAL A 1 100 ? 29.059 -24.719 -15.430 1.00 16.14 95 VAL H O 1
ATOM 739 N N . GLN A 1 101 ? 28.826 -22.552 -14.853 1.00 15.50 96 GLN H N 1
ATOM 740 C CA . GLN A 1 101 ? 30.243 -22.358 -14.5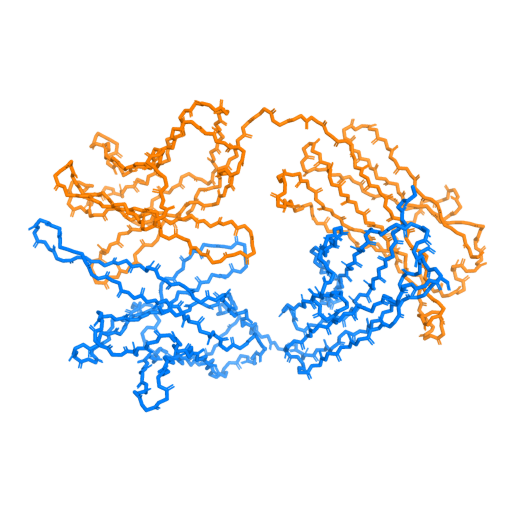61 1.00 18.47 96 GLN H CA 1
ATOM 741 C C . GLN A 1 101 ? 30.383 -22.032 -13.081 1.00 18.69 96 GLN H C 1
ATOM 742 O O . GLN A 1 101 ? 29.585 -21.261 -12.546 1.00 18.56 96 GLN H O 1
ATOM 748 N N . ASN A 1 102 ? 31.387 -22.602 -12.415 1.00 17.04 97 ASN H N 1
ATOM 749 C CA . ASN A 1 102 ? 31.624 -22.240 -11.019 1.00 16.74 97 ASN H CA 1
ATOM 750 C C . ASN A 1 102 ? 32.605 -21.080 -10.900 1.00 18.89 97 ASN H C 1
ATOM 751 O O . ASN A 1 102 ? 33.401 -20.809 -11.809 1.00 21.08 97 ASN H O 1
ATOM 756 N N . ILE A 1 103 ? 32.550 -20.392 -9.772 1.00 17.25 98 ILE H N 1
ATOM 757 C CA . ILE A 1 103 ? 33.433 -19.267 -9.554 1.00 19.65 98 ILE H CA 1
ATOM 758 C C . ILE A 1 103 ? 33.874 -19.257 -8.101 1.00 19.56 98 ILE H C 1
ATOM 759 O O . ILE A 1 103 ? 33.064 -19.448 -7.193 1.00 19.97 98 ILE H O 1
ATOM 764 N N . VAL A 1 104 ? 35.170 -19.073 -7.885 1.00 17.32 99 VAL H N 1
ATOM 765 C CA . VAL A 1 104 ? 35.703 -19.019 -6.531 1.00 17.33 99 VAL H CA 1
ATOM 766 C C . VAL A 1 104 ? 35.566 -17.612 -5.961 1.00 19.21 99 VAL H C 1
ATOM 767 O O . VAL A 1 104 ? 36.126 -16.661 -6.507 1.00 21.07 99 VAL H O 1
ATOM 771 N N . VAL A 1 105 ? 34.824 -17.475 -4.865 1.00 17.64 100 VAL H N 1
ATOM 772 C CA . VAL A 1 105 ? 34.582 -16.160 -4.292 1.00 13.55 100 VAL H CA 1
ATOM 773 C C . VAL A 1 105 ? 35.565 -15.964 -3.122 1.00 16.82 100 VAL H C 1
ATOM 774 O O . VAL A 1 105 ? 36.778 -16.046 -3.334 1.00 20.00 100 VAL H O 1
ATOM 778 N N . VAL A 1 106 A 35.077 -15.726 -1.905 1.00 15.29 100 VAL H N 1
ATOM 779 C CA . VAL A 1 106 A 35.983 -15.559 -0.756 1.00 15.93 100 VAL H CA 1
ATOM 780 C C . VAL A 1 106 A 35.835 -16.727 0.224 1.00 14.92 100 VAL H C 1
ATOM 781 O O . VAL A 1 106 A 36.784 -17.473 0.469 1.00 16.54 100 VAL H O 1
ATOM 785 N N . PHE A 1 107 B 34.630 -16.894 0.762 1.00 13.63 100 PHE H N 1
ATOM 786 C CA . PHE A 1 107 B 34.365 -17.987 1.694 1.00 15.10 100 PHE H CA 1
ATOM 787 C C . PHE A 1 107 B 33.763 -19.226 1.032 1.00 18.58 100 PHE H C 1
ATOM 788 O O . PHE A 1 107 B 33.673 -20.290 1.654 1.00 18.66 100 PHE H O 1
ATOM 796 N N . THR A 1 108 C 33.331 -19.074 -0.218 1.00 15.13 100 THR H N 1
ATOM 797 C CA . THR A 1 108 C 32.562 -20.097 -0.910 1.00 14.79 100 THR H CA 1
ATOM 798 C C . THR A 1 108 C 32.916 -20.160 -2.392 1.00 18.40 100 THR H C 1
ATOM 799 O O . THR A 1 108 C 33.594 -19.278 -2.934 1.00 18.91 100 THR H O 1
ATOM 803 N N . ILE A 1 109 D 32.455 -21.233 -3.023 1.00 16.10 100 ILE H N 1
ATOM 804 C CA . ILE A 1 109 D 32.358 -21.332 -4.473 1.00 13.63 100 ILE H CA 1
ATOM 805 C C . ILE A 1 109 D 30.902 -21.004 -4.825 1.00 15.91 100 ILE H C 1
ATOM 806 O O . ILE A 1 109 D 29.988 -21.439 -4.132 1.00 19.17 100 ILE H O 1
ATOM 811 N N . LYS A 1 110 E 30.677 -20.236 -5.888 1.00 15.50 100 LYS H N 1
ATOM 812 C CA . LYS A 1 110 E 29.308 -20.017 -6.375 1.00 12.18 100 LYS H CA 1
ATOM 813 C C . LYS A 1 110 E 29.262 -20.394 -7.848 1.00 13.35 100 LYS H C 1
ATOM 814 O O . LYS A 1 110 E 30.228 -20.965 -8.374 1.00 15.39 100 LYS H O 1
ATOM 820 N N . GLU A 1 111 F 28.150 -20.109 -8.510 1.00 15.28 100 GLU H N 1
ATOM 821 C CA . GLU A 1 111 F 28.033 -20.510 -9.909 1.00 14.34 100 GLU H CA 1
ATOM 822 C C . GLU A 1 111 F 27.056 -19.649 -10.688 1.00 14.54 100 GLU H C 1
ATOM 823 O O . GLU A 1 111 F 26.201 -18.964 -10.106 1.00 14.80 100 GLU H O 1
ATOM 829 N N . PHE A 1 112 G 27.194 -19.667 -12.014 1.00 13.92 100 PHE H N 1
ATOM 830 C CA . PHE A 1 112 G 26.323 -18.864 -12.866 1.00 14.76 100 PHE H CA 1
ATOM 831 C C . PHE A 1 112 G 26.045 -19.574 -14.177 1.00 12.58 100 PHE H C 1
ATOM 832 O O . PHE A 1 112 G 26.739 -20.529 -14.541 1.00 13.17 100 PHE H O 1
ATOM 840 N N . PHE A 1 113 H 25.018 -19.098 -14.870 1.00 13.37 100 PHE H N 1
ATOM 841 C CA . PHE A 1 113 H 24.595 -19.680 -16.139 1.00 13.09 100 PHE H CA 1
ATOM 842 C C . PHE A 1 113 H 25.282 -18.947 -17.271 1.00 18.18 100 PHE H C 1
ATOM 843 O O . PHE A 1 113 H 24.920 -17.824 -17.625 1.00 15.29 100 PHE H O 1
ATOM 851 N N . GLU A 1 114 ? 26.306 -19.595 -17.809 1.00 20.81 101 GLU H N 1
ATOM 852 C CA . GLU A 1 114 ? 27.258 -18.956 -18.710 1.00 22.23 101 GLU H CA 1
ATOM 853 C C . GLU A 1 114 ? 26.810 -18.983 -20.169 1.00 26.38 101 GLU H C 1
ATOM 854 O O . GLU A 1 114 ? 27.044 -18.027 -20.917 1.00 35.01 101 GLU H O 1
ATOM 860 N N . LEU A 1 115 ? 26.153 -20.070 -20.569 1.00 18.14 102 LEU H N 1
ATOM 861 C CA . LEU A 1 115 ? 25.785 -20.287 -21.958 1.00 17.20 102 LEU H CA 1
ATOM 862 C C . LEU A 1 115 ? 24.371 -20.836 -21.947 1.00 22.73 102 LEU H C 1
ATOM 863 O O . LEU A 1 115 ? 24.060 -21.686 -21.113 1.00 21.26 102 LEU H O 1
ATOM 868 N N . TRP A 1 116 ? 23.521 -20.344 -22.849 1.00 17.62 103 TRP H N 1
ATOM 869 C CA . TRP A 1 116 ? 22.096 -20.686 -22.852 1.00 17.53 103 TRP H CA 1
ATOM 870 C C . TRP A 1 116 ? 21.634 -21.256 -24.185 1.00 19.00 103 TRP H C 1
ATOM 871 O O . TRP A 1 116 ? 22.110 -20.842 -25.246 1.00 22.47 103 TRP H O 1
ATOM 882 N N . GLY A 1 117 ? 20.690 -22.194 -24.142 1.00 17.89 104 GLY H N 1
ATOM 883 C CA . GLY A 1 117 ? 20.017 -22.620 -25.362 1.00 16.89 104 GLY H CA 1
ATOM 884 C C . GLY A 1 117 ? 19.002 -21.560 -25.773 1.00 16.76 104 GLY H C 1
ATOM 885 O O . GLY A 1 117 ? 18.796 -20.591 -25.047 1.00 17.73 104 GLY H O 1
ATOM 886 N N . GLN A 1 118 ? 18.348 -21.729 -26.921 1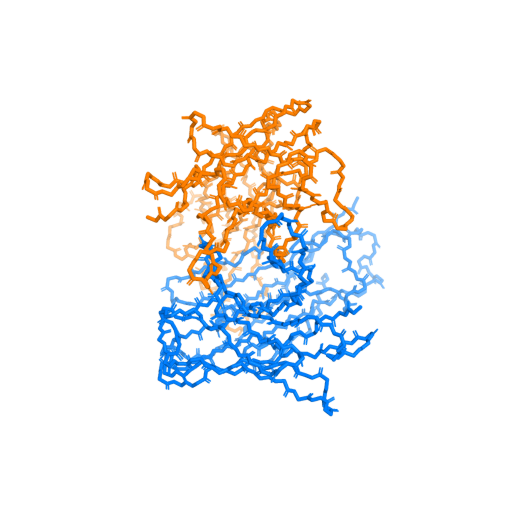.00 16.12 105 GLN H N 1
ATOM 887 C CA . GLN A 1 118 ? 17.481 -20.669 -27.441 1.00 15.17 105 GLN H CA 1
ATOM 888 C C . GLN A 1 118 ? 16.105 -20.609 -26.789 1.00 17.04 105 GLN H C 1
ATOM 889 O O . GLN A 1 118 ? 15.380 -19.625 -26.957 1.00 16.86 105 GLN H O 1
ATOM 895 N N . GLY A 1 119 ? 15.745 -21.661 -26.059 1.00 15.64 106 GLY H N 1
ATOM 896 C CA . GLY A 1 119 ? 14.458 -21.735 -25.389 1.00 14.84 106 GLY H CA 1
ATOM 897 C C . GLY A 1 119 ? 13.453 -22.560 -26.169 1.00 17.72 106 GLY H C 1
ATOM 898 O O . GLY A 1 119 ? 13.480 -22.590 -27.398 1.00 14.90 106 GLY H O 1
ATOM 899 N N . ALA A 1 120 ? 12.564 -23.240 -25.454 1.00 11.45 107 ALA H N 1
ATOM 900 C CA . ALA A 1 120 ? 11.467 -23.968 -26.091 1.00 10.67 107 ALA H CA 1
ATOM 901 C C . ALA A 1 120 ? 10.210 -23.658 -25.311 1.00 16.79 107 ALA H C 1
ATOM 902 O O . ALA A 1 120 ? 10.138 -23.935 -24.105 1.00 12.97 107 ALA H O 1
ATOM 904 N N . LEU A 1 121 ? 9.223 -23.081 -25.989 1.00 11.76 108 LEU H N 1
ATOM 905 C CA . LEU A 1 121 ? 7.940 -22.810 -25.351 1.00 8.08 108 LEU H CA 1
ATOM 906 C C . LEU A 1 121 ? 7.136 -24.104 -25.272 1.00 12.29 108 LEU H C 1
ATOM 907 O O . LEU A 1 121 ? 6.759 -24.684 -26.298 1.00 13.19 108 LEU H O 1
ATOM 912 N N . VAL A 1 122 ? 6.892 -24.566 -24.048 1.00 10.25 109 VAL H N 1
ATOM 913 C CA . VAL A 1 122 ? 6.018 -25.722 -23.833 1.00 9.01 109 VAL H CA 1
ATOM 914 C C . VAL A 1 122 ? 4.692 -25.239 -23.264 1.00 14.02 109 VAL H C 1
ATOM 915 O O . VAL A 1 122 ? 4.646 -24.596 -22.210 1.00 12.96 109 VAL H O 1
ATOM 919 N N . THR A 1 123 ? 3.606 -25.542 -23.971 1.00 11.88 110 THR H N 1
ATOM 920 C CA . THR A 1 123 ? 2.295 -25.079 -23.555 1.00 9.75 110 THR H CA 1
ATOM 921 C C . THR A 1 123 ? 1.501 -26.259 -23.013 1.00 14.47 110 THR H C 1
ATOM 922 O O . THR A 1 123 ? 1.469 -27.322 -23.633 1.00 13.85 110 THR H O 1
ATOM 926 N N . VAL A 1 124 ? 0.869 -26.083 -21.852 1.00 11.14 111 VAL H N 1
ATOM 927 C CA . VAL A 1 124 ? 0.075 -27.150 -21.276 1.00 12.75 111 VAL H CA 1
ATOM 928 C C . VAL A 1 124 ? -1.377 -26.714 -21.335 1.00 14.85 111 VAL H C 1
ATOM 929 O O . VAL A 1 124 ? -1.755 -25.695 -20.734 1.00 15.94 111 VAL H O 1
ATOM 933 N N . SER A 1 125 ? -2.190 -27.473 -22.065 1.00 12.63 112 SER H N 1
ATOM 934 C CA . SER A 1 125 ? -3.567 -27.052 -22.319 1.00 16.85 112 SER H CA 1
ATOM 935 C C . SER A 1 125 ? -4.453 -28.231 -22.686 1.00 18.75 112 SER H C 1
ATOM 936 O O . SER A 1 125 ? -3.957 -29.249 -23.177 1.00 18.17 112 SER H O 1
ATOM 939 N N . SER A 1 126 ? -5.761 -28.080 -22.457 1.00 15.91 113 SER H N 1
ATOM 940 C CA . SER A 1 126 ? -6.750 -29.072 -22.878 1.00 16.57 113 SER H CA 1
ATOM 941 C C . SER A 1 126 ? -7.119 -28.887 -24.346 1.00 18.91 113 SER H C 1
ATOM 942 O O . SER A 1 126 ? -7.744 -29.759 -24.953 1.00 21.64 113 SER H O 1
ATOM 945 N N . ALA A 1 127 ? -6.753 -27.740 -24.909 1.00 16.62 114 ALA H N 1
ATOM 946 C CA . ALA A 1 127 ? -7.057 -27.476 -26.307 1.00 21.01 114 ALA H CA 1
ATOM 947 C C . ALA A 1 127 ? -6.136 -28.294 -27.206 1.00 22.40 114 ALA H C 1
ATOM 948 O O . ALA A 1 127 ? -5.019 -28.627 -26.816 1.00 21.40 114 ALA H O 1
ATOM 950 N N . SER A 1 128 ? -6.614 -28.622 -28.405 1.00 18.43 115 SER H N 1
ATOM 951 C CA . SER A 1 128 ? -5.821 -29.383 -29.370 1.00 22.20 115 SER H CA 1
ATOM 952 C C . SER A 1 128 ? -4.887 -28.490 -30.183 1.00 20.39 115 SER H C 1
ATOM 953 O O . SER A 1 128 ? -5.147 -27.296 -30.372 1.00 17.20 115 SER H O 1
ATOM 956 N N . THR A 1 129 ? -3.807 -29.069 -30.697 1.00 15.96 116 THR H N 1
ATOM 957 C CA . THR A 1 129 ? -2.975 -28.337 -31.647 1.00 19.18 116 THR H CA 1
ATOM 958 C C . THR A 1 129 ? -3.767 -28.056 -32.911 1.00 17.47 116 THR H C 1
ATOM 959 O O . THR A 1 129 ? -4.626 -28.850 -33.316 1.00 17.28 116 THR H O 1
ATOM 963 N N . LYS A 1 130 ? -3.483 -26.917 -33.536 1.00 15.78 117 LYS H N 1
ATOM 964 C CA . LYS A 1 130 ? -4.104 -26.576 -34.809 1.00 17.86 117 LYS H CA 1
ATOM 965 C C . LYS A 1 130 ? -3.060 -25.849 -35.653 1.00 16.00 117 LYS H C 1
ATOM 966 O O . LYS A 1 130 ? -2.529 -24.818 -35.231 1.00 17.39 117 LYS H O 1
ATOM 972 N N . GLY A 1 131 ? -2.743 -26.395 -36.825 1.00 19.80 118 GLY H N 1
ATOM 973 C CA . GLY A 1 131 ? -1.775 -25.750 -37.693 1.00 18.53 118 GLY H CA 1
ATOM 974 C C . GLY A 1 131 ? -2.402 -24.581 -38.435 1.00 19.76 118 GLY H C 1
ATOM 975 O O . GLY A 1 131 ? -3.615 -24.565 -38.681 1.00 17.18 118 GLY H O 1
ATOM 976 N N . PRO A 1 132 ? -1.578 -23.601 -38.824 1.00 18.44 119 PRO H N 1
ATOM 977 C CA . PRO A 1 132 ? -2.100 -22.388 -39.459 1.00 15.87 119 PRO H CA 1
ATOM 978 C C . PRO A 1 132 ? -2.521 -22.580 -40.911 1.00 16.52 119 PRO H C 1
ATOM 979 O O . PRO A 1 132 ? -2.018 -23.462 -41.608 1.00 19.74 119 PRO H O 1
ATOM 983 N N . SER A 1 133 ? -3.460 -21.752 -41.352 1.00 15.95 120 SER H N 1
ATOM 984 C CA . SER A 1 133 ? -3.729 -21.591 -42.776 1.00 14.85 120 SER H CA 1
ATOM 985 C C . SER A 1 133 ? -2.879 -20.411 -43.215 1.00 16.96 120 SER H C 1
ATOM 986 O O . SER A 1 133 ? -2.889 -19.373 -42.558 1.00 20.35 120 SER H O 1
ATOM 989 N N . VAL A 1 134 ? -2.143 -20.558 -44.313 1.00 13.20 121 VAL H N 1
ATOM 990 C CA . VAL A 1 134 ? -1.238 -19.499 -44.751 1.00 13.04 121 VAL H CA 1
ATOM 991 C C . VAL A 1 134 ? -1.691 -18.923 -46.086 1.00 17.69 121 VAL H C 1
ATOM 992 O O . VAL A 1 134 ? -1.925 -19.668 -47.046 1.00 17.45 121 VAL H O 1
ATOM 996 N N . PHE A 1 135 ? -1.829 -17.599 -46.141 1.00 15.87 122 PHE H N 1
ATOM 997 C CA . PHE A 1 135 ? -2.298 -16.917 -47.351 1.00 13.11 122 PHE H CA 1
ATOM 998 C C . PHE A 1 135 ? -1.295 -15.856 -47.768 1.00 14.81 122 PHE H C 1
ATOM 999 O O . PHE A 1 135 ? -0.702 -15.181 -46.930 1.00 15.16 122 PHE H O 1
ATOM 1007 N N . PRO A 1 136 ? -1.096 -15.702 -49.079 1.00 14.85 123 PRO H N 1
ATOM 1008 C CA . PRO A 1 136 ? -0.152 -14.701 -49.573 1.00 12.91 123 PRO H CA 1
ATOM 1009 C C . PRO A 1 136 ? -0.773 -13.311 -49.521 1.00 19.45 123 PRO H C 1
ATOM 1010 O O . PRO A 1 136 ? -1.978 -13.170 -49.726 1.00 24.53 123 PRO H O 1
ATOM 1014 N N . LEU A 1 137 ? 0.041 -12.304 -49.229 1.00 18.23 124 LEU H N 1
ATOM 1015 C CA . LEU A 1 137 ? -0.411 -10.918 -49.268 1.00 20.44 124 LEU H CA 1
ATOM 1016 C C . LEU A 1 137 ? 0.367 -10.212 -50.370 1.00 19.80 124 LEU H C 1
ATOM 1017 O O . LEU A 1 137 ? 1.501 -9.755 -50.165 1.00 21.40 124 LEU H O 1
ATOM 1022 N N . ALA A 1 138 ? -0.244 -10.140 -51.552 1.00 21.33 125 ALA H N 1
ATOM 1023 C CA . ALA A 1 138 ? 0.414 -9.634 -52.757 1.00 25.27 125 ALA H CA 1
ATOM 1024 C C . ALA A 1 138 ? 0.878 -8.175 -52.634 1.00 22.13 125 ALA H C 1
ATOM 1025 O O . ALA A 1 138 ? 0.214 -7.367 -51.993 1.00 26.53 125 ALA H O 1
ATOM 1027 N N . PRO A 1 139 ? 2.018 -7.838 -53.263 1.00 24.58 126 PRO H N 1
ATOM 1028 C CA . PRO A 1 139 ? 2.520 -6.456 -53.241 1.00 26.29 126 PRO H CA 1
ATOM 1029 C C . PRO A 1 139 ? 1.613 -5.472 -53.988 1.00 35.88 126 PRO H C 1
ATOM 1030 O O . PRO A 1 139 ? 0.874 -5.919 -54.865 1.00 39.08 126 PRO H O 1
ATOM 1034 N N . GLY A 1 147 ? 11.370 3.231 -54.793 1.00 55.16 134 GLY H N 1
ATOM 1035 C CA . GLY A 1 147 ? 10.476 2.112 -55.001 1.00 51.40 134 GLY H CA 1
ATOM 1036 C C . GLY A 1 147 ? 10.771 0.948 -54.080 1.00 39.23 134 GLY H C 1
ATOM 1037 O O . GLY A 1 147 ? 11.614 0.098 -54.377 1.00 38.12 134 GLY H O 1
ATOM 1038 N N . THR A 1 148 ? 10.102 0.927 -52.935 1.00 38.32 135 THR H N 1
ATOM 1039 C CA . THR A 1 148 ? 10.052 -0.276 -52.133 1.00 40.22 135 THR H CA 1
ATOM 1040 C C . THR A 1 148 ? 8.601 -0.721 -52.093 1.00 42.62 135 THR H C 1
ATOM 1041 O O . THR A 1 148 ? 7.704 0.104 -51.923 1.00 41.24 135 THR H O 1
ATOM 1045 N N . ALA A 1 149 ? 8.369 -2.018 -52.271 1.00 31.44 136 ALA H N 1
ATOM 1046 C CA . ALA A 1 149 ? 7.017 -2.564 -52.194 1.00 29.49 136 ALA H CA 1
ATOM 1047 C C . ALA A 1 149 ? 6.915 -3.513 -51.007 1.00 28.55 136 ALA H C 1
ATOM 1048 O O . ALA A 1 149 ? 7.886 -4.203 -50.673 1.00 31.47 136 ALA H O 1
ATOM 1050 N N . ALA A 1 150 ? 5.746 -3.541 -50.368 1.00 25.77 137 ALA H N 1
ATOM 1051 C CA . ALA A 1 150 ? 5.507 -4.442 -49.247 1.00 23.17 137 ALA H CA 1
ATOM 1052 C C . ALA A 1 150 ? 4.673 -5.647 -49.679 1.00 20.53 137 ALA H C 1
ATOM 1053 O O . ALA A 1 150 ? 3.627 -5.499 -50.305 1.00 29.08 137 ALA H O 1
ATOM 1055 N N . LEU A 1 151 ? 5.146 -6.842 -49.347 1.00 20.71 138 LEU H N 1
ATOM 1056 C CA . LEU A 1 151 ? 4.372 -8.052 -49.584 1.00 21.30 138 LEU H CA 1
ATOM 1057 C C . LEU A 1 151 ? 4.503 -8.908 -48.346 1.00 21.65 138 LEU H C 1
ATOM 1058 O O . LEU A 1 151 ? 5.391 -8.688 -47.529 1.00 22.42 138 LEU H O 1
ATOM 1063 N N . GLY A 1 152 ? 3.617 -9.874 -48.174 1.00 21.36 139 GLY H N 1
ATOM 1064 C CA . GLY A 1 152 ? 3.677 -10.628 -46.945 1.00 24.29 139 GLY H CA 1
ATOM 1065 C C . GLY A 1 152 ? 2.916 -11.926 -46.938 1.00 19.73 139 GLY H C 1
ATOM 1066 O O . GLY A 1 152 ? 2.497 -12.415 -47.982 1.00 17.40 139 GLY H O 1
ATOM 1067 N N . CYS A 1 153 ? 2.742 -12.478 -45.743 1.00 16.87 140 CYS H N 1
ATOM 1068 C CA . CYS A 1 153 ? 2.021 -13.720 -45.566 1.00 13.22 140 CYS H CA 1
ATOM 1069 C C . CYS A 1 153 ? 1.180 -13.605 -44.330 1.00 17.85 140 CYS H C 1
ATOM 1070 O O . CYS A 1 153 ? 1.646 -13.090 -43.305 1.00 15.46 140 CYS H O 1
ATOM 1073 N N . LEU A 1 154 ? -0.070 -14.053 -44.444 1.00 12.11 141 LEU H N 1
ATOM 1074 C CA . LEU A 1 154 ? -0.992 -14.064 -43.318 1.00 9.86 141 LEU H CA 1
ATOM 1075 C C . LEU A 1 154 ? -1.020 -15.479 -42.769 1.00 14.08 141 LEU H C 1
ATOM 1076 O O . LEU A 1 154 ? -1.245 -16.423 -43.504 1.00 14.86 141 LEU H O 1
ATOM 1081 N N . VAL A 1 155 ? -0.781 -15.622 -41.472 1.00 12.31 142 VAL H N 1
ATOM 1082 C CA . VAL A 1 155 ? -0.701 -16.932 -40.846 1.00 14.01 142 VAL H CA 1
ATOM 1083 C C . VAL A 1 155 ? -1.869 -17.008 -39.878 1.00 13.96 142 VAL H C 1
ATOM 1084 O O . VAL A 1 155 ? -1.809 -16.463 -38.771 1.00 14.13 142 VAL H O 1
ATOM 1088 N N . LYS A 1 156 ? -2.934 -17.682 -40.300 1.00 12.27 143 LYS H N 1
ATOM 1089 C CA . LYS A 1 156 ? -4.230 -17.548 -39.643 1.00 13.46 143 LYS H CA 1
ATOM 1090 C C . LYS A 1 156 ? -4.601 -18.759 -38.791 1.00 17.58 143 LYS H C 1
ATOM 1091 O O . LYS A 1 156 ? -4.400 -19.902 -39.211 1.00 16.61 143 LYS H O 1
ATOM 1097 N N . ASP A 1 157 ? -5.112 -18.498 -37.581 1.00 15.94 144 ASP H N 1
ATOM 1098 C CA . ASP A 1 157 ? -5.843 -19.497 -36.797 1.00 16.98 144 ASP H CA 1
ATOM 1099 C C . ASP A 1 157 ? -5.036 -20.731 -36.375 1.00 18.69 144 ASP H C 1
ATOM 1100 O O . ASP A 1 157 ? -5.361 -21.861 -36.765 1.00 18.96 144 ASP H O 1
ATOM 1105 N N . TYR A 1 158 ? -4.010 -20.525 -35.552 1.00 14.87 145 TYR H N 1
ATOM 1106 C CA . TYR A 1 158 ? -3.180 -21.640 -35.112 1.00 13.92 145 TYR H CA 1
ATOM 1107 C C . TYR A 1 158 ? -3.119 -21.691 -33.597 1.00 13.67 145 TYR H C 1
ATOM 1108 O O . TYR A 1 158 ? -3.456 -20.717 -32.924 1.00 14.61 145 TYR H O 1
ATOM 1117 N N . PHE A 1 159 ? -2.682 -22.829 -33.070 1.00 12.11 146 PHE H N 1
ATOM 1118 C CA . PHE A 1 159 ? -2.496 -22.994 -31.629 1.00 14.80 146 PHE H CA 1
ATOM 1119 C C . PHE A 1 159 ? -1.599 -24.195 -31.368 1.00 13.19 146 PHE H C 1
ATOM 1120 O O . PHE A 1 159 ? -1.742 -25.217 -32.039 1.00 17.30 146 PHE H O 1
ATOM 1128 N N . PRO A 1 160 ? -0.664 -24.091 -30.401 1.00 12.49 147 PRO H N 1
ATOM 1129 C CA . PRO A 1 160 ? -0.307 -22.949 -29.558 1.00 12.47 147 PRO H CA 1
ATOM 1130 C C . PRO A 1 160 ? 0.788 -22.147 -30.255 1.00 16.07 147 PRO H C 1
ATOM 1131 O O . PRO A 1 160 ? 1.172 -22.473 -31.382 1.00 15.71 147 PRO H O 1
ATOM 1135 N N . GLU A 1 161 ? 1.291 -21.104 -29.606 1.00 13.40 148 GLU H N 1
ATOM 1136 C CA . GLU A 1 161 ? 2.525 -20.483 -30.070 1.00 15.33 148 GLU H CA 1
ATOM 1137 C C . GLU A 1 161 ? 3.644 -21.530 -29.976 1.00 12.88 148 GLU H C 1
ATOM 1138 O O . GLU A 1 161 ? 3.509 -22.513 -29.244 1.00 16.89 148 GLU H O 1
ATOM 1144 N N . PRO A 1 162 ? 4.772 -21.321 -30.686 1.00 14.04 149 PRO H N 1
ATOM 1145 C CA . PRO A 1 162 ? 5.085 -20.200 -31.573 1.00 10.84 149 PRO H CA 1
ATOM 1146 C C . PRO A 1 162 ? 5.037 -20.590 -33.044 1.00 14.64 149 PRO H C 1
ATOM 1147 O O . PRO A 1 162 ? 4.996 -21.776 -33.413 1.00 15.07 149 PRO H O 1
ATOM 1151 N N . VAL A 1 163 ? 5.049 -19.563 -33.887 1.00 12.94 150 VAL H N 1
ATOM 1152 C CA . VAL A 1 163 ? 5.261 -19.733 -35.319 1.00 13.38 150 VAL H CA 1
ATOM 1153 C C . VAL A 1 163 ? 6.493 -18.904 -35.667 1.00 17.29 150 VAL H C 1
ATOM 1154 O O . VAL A 1 163 ? 6.678 -17.806 -35.124 1.00 19.94 150 VAL H O 1
ATOM 1158 N N . THR A 1 164 ? 7.353 -19.428 -36.537 1.00 14.64 151 THR H N 1
ATOM 1159 C CA . THR A 1 164 ? 8.469 -18.645 -37.051 1.00 18.40 151 THR H CA 1
ATOM 1160 C C . THR A 1 164 ? 8.271 -18.463 -38.548 1.00 23.15 151 THR H C 1
ATOM 1161 O O . THR A 1 164 ? 7.694 -19.324 -39.210 1.00 18.61 151 THR H O 1
ATOM 1165 N N . VAL A 1 165 ? 8.712 -17.330 -39.075 1.00 17.14 152 VAL H N 1
ATOM 1166 C CA . VAL A 1 165 ? 8.591 -17.072 -40.506 1.00 13.70 152 VAL H CA 1
ATOM 1167 C C . VAL A 1 165 ? 9.943 -16.620 -41.019 1.00 21.92 152 VAL H C 1
ATOM 1168 O O . VAL A 1 165 ? 10.602 -15.777 -40.403 1.00 23.69 152 VAL H O 1
ATOM 1172 N N . SER A 1 166 ? 10.379 -17.216 -42.124 1.00 16.76 153 SER H N 1
ATOM 1173 C CA . SER A 1 166 ? 11.574 -16.741 -42.807 1.00 16.92 153 SER H CA 1
ATOM 1174 C C . SER A 1 166 ? 11.137 -16.448 -44.232 1.00 18.83 153 SER H C 1
ATOM 1175 O O . SER A 1 166 ? 9.992 -16.731 -44.606 1.00 17.33 153 SER H O 1
ATOM 1178 N N . TRP A 1 167 ? 12.022 -15.858 -45.019 1.00 20.93 154 TRP H N 1
ATOM 1179 C CA . TRP A 1 167 ? 11.698 -15.571 -46.408 1.00 21.74 154 TRP H CA 1
ATOM 1180 C C . TRP A 1 167 ? 12.782 -16.139 -47.288 1.00 23.05 154 TRP H C 1
ATOM 1181 O O . TRP A 1 167 ? 13.967 -15.988 -46.978 1.00 22.82 154 TRP H O 1
ATOM 1192 N N . ASN A 1 168 ? 12.374 -16.803 -48.371 1.00 18.64 155 ASN H N 1
ATOM 1193 C CA . ASN A 1 168 ? 13.323 -17.409 -49.304 1.00 19.46 155 ASN H CA 1
ATOM 1194 C C . ASN A 1 168 ? 14.320 -18.321 -48.598 1.00 25.52 155 ASN H C 1
ATOM 1195 O O . ASN A 1 168 ? 15.531 -18.262 -48.855 1.00 26.58 155 ASN H O 1
ATOM 1200 N N . SER A 1 169 ? 13.793 -19.140 -47.688 1.00 22.13 156 SER H N 1
ATOM 1201 C CA . SER A 1 169 ? 14.582 -20.115 -46.943 1.00 27.73 156 SER H CA 1
ATOM 1202 C C . SER A 1 169 ? 15.673 -19.454 -46.099 1.00 30.43 156 SER H C 1
ATOM 1203 O O . SER A 1 169 ? 16.722 -20.044 -45.853 1.00 34.67 156 SER H O 1
ATOM 1206 N N . GLY A 1 170 ? 15.416 -18.228 -45.660 1.00 25.38 157 GLY H N 1
ATOM 1207 C CA . GLY A 1 170 ? 16.319 -17.538 -44.756 1.00 27.47 157 GLY H CA 1
ATOM 1208 C C . GLY A 1 170 ? 17.348 -16.682 -45.462 1.00 33.74 157 GLY H C 1
ATOM 1209 O O . GLY A 1 170 ? 18.134 -15.993 -44.816 1.00 30.94 157 GLY H O 1
ATOM 1210 N N . ALA A 1 171 ? 17.345 -16.719 -46.789 1.00 27.68 158 ALA H N 1
ATOM 1211 C CA . ALA A 1 171 ? 18.295 -15.932 -47.567 1.00 30.03 158 ALA H CA 1
ATOM 1212 C C . ALA A 1 171 ? 17.954 -14.450 -47.502 1.00 38.53 158 ALA H C 1
ATOM 1213 O O . ALA A 1 171 ? 18.846 -13.595 -47.529 1.00 36.03 158 ALA H O 1
ATOM 1215 N N . LEU A 1 172 ? 16.660 -14.157 -47.418 1.00 28.97 159 LEU H N 1
ATOM 1216 C CA . LEU A 1 172 ? 16.174 -12.781 -47.372 1.00 27.92 159 LEU H CA 1
ATOM 1217 C C . LEU A 1 172 ? 15.858 -12.377 -45.935 1.00 30.24 159 LEU H C 1
ATOM 1218 O O . LEU A 1 172 ? 14.967 -12.942 -45.312 1.00 26.24 159 LEU H O 1
ATOM 1223 N N . THR A 1 173 ? 16.598 -11.409 -45.404 1.00 28.67 160 THR H N 1
ATOM 1224 C CA . THR A 1 173 ? 16.391 -10.972 -44.025 1.00 26.19 160 THR H CA 1
ATOM 1225 C C . THR A 1 173 ? 16.194 -9.464 -43.939 1.00 31.39 160 THR H C 1
ATOM 1226 O O . THR A 1 173 ? 15.511 -8.969 -43.039 1.00 29.94 160 THR H O 1
ATOM 1230 N N . SER A 1 174 ? 16.791 -8.736 -44.880 1.00 32.03 161 SER H N 1
ATOM 1231 C CA . SER A 1 174 ? 16.659 -7.283 -44.917 1.00 35.41 161 SER H CA 1
ATOM 1232 C C . SER A 1 174 ? 15.222 -6.862 -45.228 1.00 33.13 161 SER H C 1
ATOM 1233 O O . SER A 1 174 ? 14.610 -7.354 -46.176 1.00 32.84 161 SER H O 1
ATOM 1236 N N . GLY A 1 175 ? 14.681 -5.964 -44.412 1.00 33.56 162 GLY H N 1
ATOM 1237 C CA . GLY A 1 175 ? 13.339 -5.455 -44.632 1.00 31.53 162 GLY H CA 1
ATOM 1238 C C . GLY A 1 175 ? 12.213 -6.385 -44.200 1.00 25.64 162 GLY H C 1
ATOM 1239 O O . GLY A 1 175 ? 11.047 -6.103 -44.469 1.00 27.91 162 GLY H O 1
ATOM 1240 N N . VAL A 1 176 ? 12.554 -7.484 -43.533 1.00 23.54 163 VAL H N 1
ATOM 1241 C CA . VAL A 1 176 ? 11.540 -8.417 -43.019 1.00 22.03 163 VAL H CA 1
ATOM 1242 C C . VAL A 1 176 ? 11.040 -7.972 -41.644 1.00 29.80 163 VAL H C 1
ATOM 1243 O O . VAL A 1 176 ? 11.834 -7.663 -40.754 1.00 27.11 163 VAL H O 1
ATOM 1247 N N . HIS A 1 177 ? 9.723 -7.935 -41.468 1.00 24.11 164 HIS H N 1
ATOM 1248 C CA . HIS A 1 177 ? 9.148 -7.624 -40.164 1.00 23.04 164 HIS H CA 1
ATOM 1249 C C . HIS A 1 177 ? 8.056 -8.638 -39.881 1.00 21.87 164 HIS H C 1
ATOM 1250 O O . HIS A 1 177 ? 7.003 -8.625 -40.521 1.00 21.80 164 HIS H O 1
ATOM 1257 N N . THR A 1 178 ? 8.315 -9.541 -38.943 1.00 21.22 165 THR H N 1
ATOM 1258 C CA . THR A 1 178 ? 7.296 -10.488 -38.529 1.00 21.71 165 THR H CA 1
ATOM 1259 C C . THR A 1 178 ? 6.639 -9.940 -37.261 1.00 21.28 165 THR H C 1
ATOM 1260 O O . THR A 1 178 ? 7.313 -9.639 -36.280 1.00 22.94 165 THR H O 1
ATOM 1264 N N . PHE A 1 179 ? 5.324 -9.767 -37.301 1.00 14.74 166 PHE H N 1
ATOM 1265 C CA . PHE A 1 179 ? 4.609 -9.109 -36.214 1.00 17.07 166 PHE H CA 1
ATOM 1266 C C . PHE A 1 179 ? 4.216 -10.089 -35.128 1.00 18.02 166 PHE H C 1
ATOM 1267 O O . PHE A 1 179 ? 3.933 -11.254 -35.410 1.00 22.24 166 PHE H O 1
ATOM 1275 N N . PRO A 1 180 ? 4.197 -9.619 -33.870 1.00 17.21 167 PRO H N 1
ATOM 1276 C CA . PRO A 1 180 ? 3.672 -10.462 -32.795 1.00 17.74 167 PRO H CA 1
ATOM 1277 C C . PRO A 1 180 ? 2.235 -10.872 -33.084 1.00 21.83 167 PRO H C 1
ATOM 1278 O O . PRO A 1 180 ? 1.473 -10.085 -33.652 1.00 16.51 167 PRO H O 1
ATOM 1282 N N . ALA A 1 181 ? 1.876 -12.094 -32.701 1.00 19.00 168 ALA H N 1
ATOM 1283 C CA . ALA A 1 181 ? 0.554 -12.625 -32.985 1.00 18.54 168 ALA H CA 1
ATOM 1284 C C . ALA A 1 181 ? -0.537 -11.946 -32.188 1.00 18.16 168 ALA H C 1
ATOM 1285 O O . ALA A 1 181 ? -0.314 -11.437 -31.079 1.00 16.57 168 ALA H O 1
ATOM 1287 N N . VAL A 1 182 ? -1.733 -11.942 -32.756 1.00 15.96 169 VAL H N 1
ATOM 1288 C CA . VAL A 1 182 ? -2.916 -11.570 -32.000 1.00 15.09 169 VAL H CA 1
ATOM 1289 C C . VAL A 1 182 ? -3.548 -12.840 -31.443 1.00 18.45 169 VAL H C 1
ATOM 1290 O O . VAL A 1 182 ? -3.577 -13.871 -32.117 1.00 15.66 169 VAL H O 1
ATOM 1294 N N . LEU A 1 183 ? -4.018 -12.774 -30.197 1.00 18.39 170 LEU H N 1
ATOM 1295 C CA . LEU A 1 183 ? -4.815 -13.852 -29.631 1.00 21.34 170 LEU H CA 1
ATOM 1296 C C . LEU A 1 183 ? -6.285 -13.487 -29.801 1.00 21.36 170 LEU H C 1
ATOM 1297 O O . LEU A 1 183 ? -6.781 -12.514 -29.214 1.00 22.48 170 LEU H O 1
ATOM 1302 N N . GLN A 1 184 ? -6.973 -14.246 -30.643 1.00 21.45 171 GLN H N 1
ATOM 1303 C CA . GLN A 1 184 ? -8.354 -13.954 -30.982 1.00 22.42 171 GLN H CA 1
ATOM 1304 C C . GLN A 1 184 ? -9.282 -14.411 -29.864 1.00 21.66 171 GLN H C 1
ATOM 1305 O O . GLN A 1 184 ? -8.884 -15.189 -29.001 1.00 23.71 171 GLN H O 1
ATOM 1311 N N . SER A 1 185 ? -10.524 -13.942 -29.887 1.00 25.73 172 SER H N 1
ATOM 1312 C CA . SER A 1 185 ? -11.494 -14.366 -28.877 1.00 29.82 172 SER H CA 1
ATOM 1313 C C . SER A 1 185 ? -11.740 -15.875 -28.943 1.00 31.35 172 SER H C 1
ATOM 1314 O O . SER A 1 185 ? -12.122 -16.488 -27.950 1.00 30.74 172 SER H O 1
ATOM 1317 N N . SER A 1 186 ? -11.495 -16.471 -30.111 1.00 28.83 173 SER H N 1
ATOM 1318 C CA . SER A 1 186 ? -11.675 -17.909 -30.301 1.00 30.34 173 SER H CA 1
ATOM 1319 C C . SER A 1 186 ? -10.652 -18.712 -29.508 1.00 27.59 173 SER H C 1
ATOM 1320 O O . SER A 1 186 ? -10.847 -19.896 -29.249 1.00 30.50 173 SER H O 1
ATOM 1323 N N . GLY A 1 187 ? -9.554 -18.068 -29.128 1.00 22.16 174 GLY H N 1
ATOM 1324 C CA . GLY A 1 187 ? -8.471 -18.754 -28.444 1.00 16.65 174 GLY H CA 1
ATOM 1325 C C . GLY A 1 187 ? -7.337 -19.134 -29.385 1.00 15.75 174 GLY H C 1
ATOM 1326 O O . GLY A 1 187 ? -6.278 -19.613 -28.946 1.00 19.53 174 GLY H O 1
ATOM 1327 N N . LEU A 1 188 ? -7.556 -18.928 -30.681 1.00 15.89 175 LEU H N 1
ATOM 1328 C CA . LEU A 1 188 ? -6.514 -19.196 -31.678 1.00 14.85 175 LEU H CA 1
ATOM 1329 C C . LEU A 1 188 ? -5.694 -17.945 -31.972 1.00 20.81 175 LEU H C 1
ATOM 1330 O O . LEU A 1 188 ? -6.160 -16.821 -31.759 1.00 18.72 175 LEU H O 1
ATOM 1335 N N . TYR A 1 189 ? -4.487 -18.148 -32.493 1.00 15.65 176 TYR H N 1
ATOM 1336 C CA . TYR A 1 189 ? -3.607 -17.038 -32.821 1.00 14.55 176 TYR H CA 1
ATOM 1337 C C . TYR A 1 189 ? -3.600 -16.785 -34.319 1.00 13.52 176 TYR H C 1
ATOM 1338 O O . TYR A 1 189 ? -3.850 -17.701 -35.096 1.00 13.60 176 TYR H O 1
ATOM 1347 N N . SER A 1 190 ? -3.292 -15.547 -34.709 1.00 13.68 177 SER H N 1
ATOM 1348 C CA . SER A 1 190 ? -2.949 -15.224 -36.100 1.00 17.94 177 SER H CA 1
ATOM 1349 C C . SER A 1 190 ? -1.780 -14.249 -36.073 1.00 16.17 177 SER H C 1
ATOM 1350 O O . SER A 1 190 ? -1.686 -13.437 -35.156 1.00 18.11 177 SER H O 1
ATOM 1353 N N . LEU A 1 191 ? -0.878 -14.338 -37.054 1.00 13.02 178 LEU H N 1
ATOM 1354 C CA . LEU A 1 191 ? 0.145 -13.309 -37.213 1.00 12.99 178 LEU H CA 1
ATOM 1355 C C . LEU A 1 191 ? 0.378 -13.025 -38.688 1.00 12.24 178 LEU H C 1
ATOM 1356 O O . LEU A 1 191 ? -0.091 -13.766 -39.558 1.00 13.94 178 LEU H O 1
ATOM 1361 N N . SER A 1 192 ? 1.123 -11.962 -38.964 1.00 11.71 179 SER H N 1
ATOM 1362 C CA . SER A 1 192 ? 1.541 -11.675 -40.328 1.00 14.88 179 SER H CA 1
ATOM 1363 C C . SER A 1 192 ? 3.027 -11.366 -40.384 1.00 17.18 179 SER H C 1
ATOM 1364 O O . SER A 1 192 ? 3.622 -10.900 -39.412 1.00 16.11 179 SER H O 1
ATOM 1367 N N . SER A 1 193 ? 3.624 -11.628 -41.535 1.00 14.49 180 SER H N 1
ATOM 1368 C CA . SER A 1 193 ? 5.015 -11.249 -41.770 1.00 14.89 180 SER H CA 1
ATOM 1369 C C . SER A 1 193 ? 5.053 -10.446 -43.052 1.00 21.59 180 SER H C 1
ATOM 1370 O O . SER A 1 193 ? 4.447 -10.843 -44.050 1.00 20.01 180 SER H O 1
ATOM 1373 N N . VAL A 1 194 ? 5.735 -9.307 -43.025 1.00 18.22 181 VAL H N 1
ATOM 1374 C CA . VAL A 1 194 ? 5.826 -8.467 -44.212 1.00 17.24 181 VAL H CA 1
ATOM 1375 C C . VAL A 1 194 ? 7.288 -8.215 -44.572 1.00 24.35 181 VAL H C 1
ATOM 1376 O O . VAL A 1 194 ? 8.138 -8.041 -43.696 1.00 27.22 181 VAL H O 1
ATOM 1380 N N . VAL A 1 195 ? 7.589 -8.229 -45.863 1.00 19.37 182 VAL H N 1
ATOM 1381 C CA . VAL A 1 195 ? 8.937 -7.894 -46.298 1.00 24.89 182 VAL H CA 1
ATOM 1382 C C . VAL A 1 195 ? 8.862 -6.740 -47.277 1.00 26.31 182 VAL H C 1
ATOM 1383 O O . VAL A 1 195 ? 8.007 -6.709 -48.157 1.00 24.56 182 VAL H O 1
ATOM 1387 N N . THR A 1 196 ? 9.738 -5.765 -47.077 1.00 25.16 183 THR H N 1
ATOM 1388 C CA . THR A 1 196 ? 9.825 -4.614 -47.954 1.00 25.53 183 THR H CA 1
ATOM 1389 C C . THR A 1 196 ? 10.960 -4.853 -48.941 1.00 26.84 183 THR H C 1
ATOM 1390 O O . THR A 1 196 ? 12.087 -5.115 -48.534 1.00 28.42 183 THR H O 1
ATOM 1394 N N . VAL A 1 197 ? 10.651 -4.790 -50.235 1.00 21.67 184 VAL H N 1
ATOM 1395 C CA . VAL A 1 197 ? 11.623 -5.116 -51.288 1.00 26.03 184 VAL H CA 1
ATOM 1396 C C . VAL A 1 197 ? 11.627 -4.051 -52.384 1.00 27.23 184 VAL H C 1
ATOM 1397 O O . VAL A 1 197 ? 10.661 -3.301 -52.519 1.00 30.32 184 VAL H O 1
ATOM 1401 N N . PRO A 1 198 ? 12.720 -3.973 -53.171 1.00 29.16 185 PRO H N 1
ATOM 1402 C CA . PRO A 1 198 ? 12.698 -3.078 -54.334 1.00 36.90 185 PRO H CA 1
ATOM 1403 C C . PRO A 1 198 ? 11.553 -3.420 -55.284 1.00 33.08 185 PRO H C 1
ATOM 1404 O O . PRO A 1 198 ? 11.379 -4.580 -55.657 1.00 27.88 185 PRO H O 1
ATOM 1408 N N . SER A 1 199 ? 10.775 -2.415 -55.662 1.00 32.96 186 SER H N 1
ATOM 1409 C CA . SER A 1 199 ? 9.657 -2.618 -56.575 1.00 33.92 186 SER H CA 1
ATOM 1410 C C . SER A 1 199 ? 10.136 -3.011 -57.976 1.00 32.67 186 SER H C 1
ATOM 1411 O O . 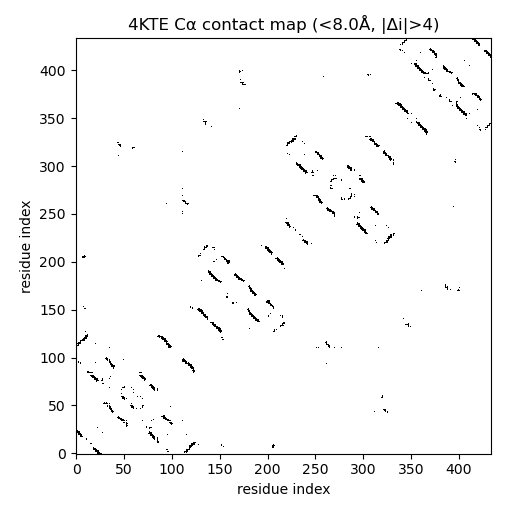SER A 1 199 ? 9.419 -3.678 -58.718 1.00 36.86 186 SER H O 1
ATOM 1414 N N . SER A 1 200 ? 11.352 -2.611 -58.336 1.00 30.51 187 SER H N 1
ATOM 1415 C CA . SER A 1 200 ? 11.885 -2.955 -59.654 1.00 31.97 187 SER H CA 1
ATOM 1416 C C . SER A 1 200 ? 12.208 -4.454 -59.788 1.00 32.39 187 SER H C 1
ATOM 1417 O O . SER A 1 200 ? 12.286 -4.990 -60.897 1.00 40.38 187 SER H O 1
ATOM 1420 N N . SER A 1 201 ? 12.370 -5.125 -58.650 1.00 32.29 188 SER H N 1
ATOM 1421 C CA . SER A 1 201 ? 12.754 -6.534 -58.609 1.00 37.65 188 SER H CA 1
ATOM 1422 C C . SER A 1 201 ? 11.569 -7.487 -58.753 1.00 32.18 188 SER H C 1
ATOM 1423 O O . SER A 1 201 ? 11.761 -8.692 -58.929 1.00 33.88 188 SER H O 1
ATOM 1426 N N . LEU A 1 202 ? 10.352 -6.955 -58.671 1.00 32.15 189 LEU H N 1
ATOM 1427 C CA . LEU A 1 202 ? 9.156 -7.797 -58.559 1.00 34.11 189 LEU H CA 1
ATOM 1428 C C . LEU A 1 202 ? 8.939 -8.777 -59.719 1.00 36.22 189 LEU H C 1
ATOM 1429 O O . LEU A 1 202 ? 8.456 -9.891 -59.511 1.00 40.65 189 LEU H O 1
ATOM 1434 N N . GLY A 1 203 ? 9.291 -8.369 -60.932 1.00 39.02 190 GLY H N 1
ATOM 1435 C CA . GLY A 1 203 ? 9.078 -9.218 -62.091 1.00 51.43 190 GLY H CA 1
ATOM 1436 C C . GLY A 1 203 ? 10.089 -10.342 -62.269 1.00 49.90 190 GLY H C 1
ATOM 1437 O O . GLY A 1 203 ? 9.863 -11.265 -63.053 1.00 50.86 190 GLY H O 1
ATOM 1438 N N . THR A 1 204 ? 11.205 -10.273 -61.548 1.00 33.29 191 THR H N 1
ATOM 1439 C CA . THR A 1 204 ? 12.303 -11.213 -61.770 1.00 35.90 191 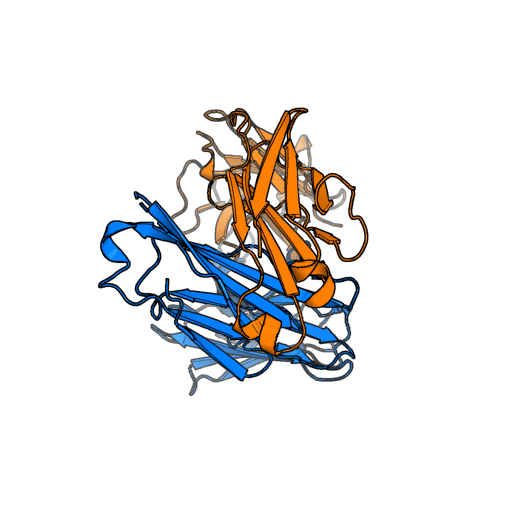THR H CA 1
ATOM 1440 C C . THR A 1 204 ? 12.719 -11.973 -60.517 1.00 35.91 191 THR H C 1
ATOM 1441 O O . THR A 1 204 ? 13.409 -12.992 -60.601 1.00 41.12 191 THR H O 1
ATOM 1445 N N . GLN A 1 205 ? 12.307 -11.480 -59.356 1.00 32.67 192 GLN H N 1
ATOM 1446 C CA . GLN A 1 205 ? 12.669 -12.118 -58.093 1.00 30.26 192 GLN H CA 1
ATOM 1447 C C . GLN A 1 205 ? 11.482 -12.842 -57.469 1.00 31.32 192 GLN H C 1
ATOM 1448 O O . GLN A 1 205 ? 10.426 -12.253 -57.270 1.00 34.31 192 GLN H O 1
ATOM 1454 N N . THR A 1 206 ? 11.669 -14.125 -57.167 1.00 26.29 193 THR H N 1
ATOM 1455 C CA . THR A 1 206 ? 10.642 -14.936 -56.515 1.00 25.62 193 THR H CA 1
ATOM 1456 C C . THR A 1 206 ? 10.673 -14.724 -55.011 1.00 25.01 193 THR H C 1
ATOM 1457 O O . THR A 1 206 ? 11.750 -14.684 -54.409 1.00 23.84 193 THR H O 1
ATOM 1461 N N . TYR A 1 207 ? 9.493 -14.577 -54.405 1.00 21.44 194 TYR H N 1
ATOM 1462 C CA . TYR A 1 207 ? 9.387 -14.389 -52.962 1.00 21.01 194 TYR H CA 1
ATOM 1463 C C . TYR A 1 207 ? 8.493 -15.455 -52.338 1.00 21.37 194 TYR H C 1
ATOM 1464 O O . TYR A 1 207 ? 7.332 -15.603 -52.719 1.00 23.58 194 TYR H O 1
ATOM 1473 N N . ILE A 1 208 ? 9.047 -16.185 -51.375 1.00 17.26 195 ILE H N 1
ATOM 1474 C CA . ILE A 1 208 ? 8.352 -17.304 -50.736 1.00 17.91 195 ILE H CA 1
ATOM 1475 C C . ILE A 1 208 ? 8.473 -17.156 -49.229 1.00 21.94 195 ILE H C 1
ATOM 1476 O O . ILE A 1 208 ? 9.574 -17.000 -48.703 1.00 19.11 195 ILE H O 1
ATOM 1481 N N . CYS A 1 209 ? 7.352 -17.170 -48.523 1.00 15.19 196 CYS H N 1
ATOM 1482 C CA . CYS A 1 209 ? 7.433 -17.134 -47.067 1.00 13.98 196 CYS H CA 1
ATOM 1483 C C . CYS A 1 209 ? 7.423 -18.567 -46.538 1.00 20.57 196 CYS H C 1
ATOM 1484 O O . CYS A 1 209 ? 6.650 -19.407 -46.996 1.00 19.14 196 CYS H O 1
ATOM 1487 N N . ASN A 1 210 ? 8.312 -18.851 -45.592 1.00 18.53 197 ASN H N 1
ATOM 1488 C CA . ASN A 1 210 ? 8.401 -20.180 -45.010 1.00 12.56 197 ASN H CA 1
ATOM 1489 C C . ASN A 1 210 ? 7.869 -20.125 -43.593 1.00 17.51 197 ASN H C 1
ATOM 1490 O O . ASN A 1 210 ? 8.482 -19.528 -42.723 1.00 16.10 197 ASN H O 1
ATOM 1495 N N . VAL A 1 211 ? 6.722 -20.749 -43.369 1.00 14.18 198 VAL H N 1
ATOM 1496 C CA . VAL A 1 211 ? 6.028 -20.619 -42.091 1.00 14.85 198 VAL H CA 1
ATOM 1497 C C . VAL A 1 211 ? 6.113 -21.928 -41.334 1.00 17.90 198 VAL H C 1
ATOM 1498 O O . VAL A 1 211 ? 5.545 -22.926 -41.765 1.00 18.17 198 VAL H O 1
ATOM 1502 N N . ASN A 1 212 ? 6.822 -21.932 -40.209 1.00 14.35 199 ASN H N 1
ATOM 1503 C CA . ASN A 1 212 ? 6.996 -23.169 -39.469 1.00 13.97 199 ASN H CA 1
ATOM 1504 C C . ASN A 1 212 ? 6.186 -23.127 -38.185 1.00 12.71 199 ASN H C 1
ATOM 1505 O O . ASN A 1 212 ? 6.297 -22.189 -37.408 1.00 14.63 199 ASN H O 1
ATOM 1510 N N . HIS A 1 213 ? 5.356 -24.145 -37.981 1.00 10.75 200 HIS H N 1
ATOM 1511 C CA . HIS A 1 213 ? 4.601 -24.294 -36.744 1.00 13.66 200 HIS H CA 1
ATOM 1512 C C . HIS A 1 213 ? 5.018 -25.636 -36.164 1.00 15.78 200 HIS H C 1
ATOM 1513 O O . HIS A 1 213 ? 4.367 -26.661 -36.389 1.00 15.50 200 HIS H O 1
ATOM 1520 N N . LYS A 1 214 ? 6.138 -25.636 -35.457 1.00 14.00 201 LYS H N 1
ATOM 1521 C CA . LYS A 1 214 ? 6.653 -26.870 -34.879 1.00 17.76 201 LYS H CA 1
ATOM 1522 C C . LYS A 1 214 ? 5.669 -27.635 -33.998 1.00 18.18 201 LYS H C 1
ATOM 1523 O O . LYS A 1 214 ? 5.667 -28.865 -34.035 1.00 17.49 201 LYS H O 1
ATOM 1529 N N . PRO A 1 215 ? 4.828 -26.933 -33.207 1.00 17.84 202 PRO H N 1
ATOM 1530 C CA . PRO A 1 215 ? 3.969 -27.773 -32.355 1.00 15.41 202 PRO H CA 1
ATOM 1531 C C . PRO A 1 215 ? 3.012 -28.689 -33.133 1.00 16.95 202 PRO H C 1
ATOM 1532 O O . PRO A 1 215 ? 2.546 -29.683 -32.571 1.00 18.08 202 PRO H O 1
ATOM 1536 N N . SER A 1 216 ? 2.747 -28.387 -34.400 1.00 14.93 203 SER H N 1
ATOM 1537 C CA . SER A 1 216 ? 1.986 -29.325 -35.244 1.00 19.30 203 SER H CA 1
ATOM 1538 C C . SER A 1 216 ? 2.827 -30.026 -36.331 1.00 19.32 203 SER H C 1
ATOM 1539 O O . SER A 1 216 ? 2.268 -30.674 -37.225 1.00 22.97 203 SER H O 1
ATOM 1542 N N . ASN A 1 217 ? 4.154 -29.923 -36.238 1.00 19.93 204 ASN H N 1
ATOM 1543 C CA . ASN A 1 217 ? 5.071 -30.573 -37.195 1.00 19.24 204 ASN H CA 1
ATOM 1544 C C . ASN A 1 217 ? 4.761 -30.195 -38.632 1.00 29.44 204 ASN H C 1
ATOM 1545 O O . ASN A 1 217 ? 4.910 -31.018 -39.546 1.00 28.45 204 ASN H O 1
ATOM 1550 N N . THR A 1 218 ? 4.334 -28.950 -38.822 1.00 20.46 205 THR H N 1
ATOM 1551 C CA . THR A 1 218 ? 3.834 -28.503 -40.118 1.00 26.24 205 THR H CA 1
ATOM 1552 C C . THR A 1 218 ? 4.492 -27.216 -40.573 1.00 26.44 205 THR H C 1
ATOM 1553 O O . THR A 1 218 ? 4.495 -26.225 -39.849 1.00 22.60 205 THR H O 1
ATOM 1557 N N . LYS A 1 219 ? 5.031 -27.232 -41.788 1.00 21.96 206 LYS H N 1
ATOM 1558 C CA . LYS A 1 219 ? 5.653 -26.051 -42.342 1.00 19.18 206 LYS H CA 1
ATOM 1559 C C . LYS A 1 219 ? 5.040 -25.789 -43.711 1.00 16.74 206 LYS H C 1
ATOM 1560 O O . LYS A 1 219 ? 4.820 -26.712 -44.478 1.00 17.69 206 LYS H O 1
ATOM 1566 N N . VAL A 1 220 ? 4.747 -24.527 -44.001 1.00 13.02 207 VAL H N 1
ATOM 1567 C CA . VAL A 1 220 ? 4.172 -24.165 -45.286 1.00 16.02 207 VAL H CA 1
ATOM 1568 C C . VAL A 1 220 ? 5.038 -23.122 -45.951 1.00 18.48 207 VAL H C 1
ATOM 1569 O O . VAL A 1 220 ? 5.403 -22.123 -45.327 1.00 17.32 207 VAL H O 1
ATOM 1573 N N . ASP A 1 221 ? 5.364 -23.361 -47.217 1.00 19.06 208 ASP H N 1
ATOM 1574 C CA . ASP A 1 221 ? 6.114 -22.391 -48.011 1.00 19.81 208 ASP H CA 1
ATOM 1575 C C . ASP A 1 221 ? 5.192 -21.823 -49.074 1.00 18.26 208 ASP H C 1
ATOM 1576 O O . ASP A 1 221 ? 4.813 -22.529 -50.005 1.00 24.19 208 ASP H O 1
ATOM 1581 N N . LYS A 1 222 ? 4.822 -20.553 -48.919 1.00 15.45 209 LYS H N 1
ATOM 1582 C CA . LYS A 1 222 ? 3.840 -19.934 -49.796 1.00 17.45 209 LYS H CA 1
ATOM 1583 C C . LYS A 1 222 ? 4.505 -18.957 -50.752 1.00 16.67 209 LYS H C 1
ATOM 1584 O O . LYS A 1 222 ? 5.196 -18.039 -50.317 1.00 19.11 209 LYS H O 1
ATOM 1590 N N . ARG A 1 223 ? 4.297 -19.154 -52.050 1.00 18.68 210 ARG H N 1
ATOM 1591 C CA . ARG A 1 223 ? 4.795 -18.225 -53.047 1.00 21.67 210 ARG H CA 1
ATOM 1592 C C . ARG A 1 223 ? 3.914 -16.982 -53.034 1.00 23.64 210 ARG H C 1
ATOM 1593 O O . ARG A 1 223 ? 2.678 -17.080 -53.047 1.00 26.92 210 ARG H O 1
ATOM 1601 N N . VAL A 1 224 ? 4.546 -15.815 -52.975 1.00 20.03 211 VAL H N 1
ATOM 1602 C CA . VAL A 1 224 ? 3.815 -14.560 -52.972 1.00 20.65 211 VAL H CA 1
ATOM 1603 C C . VAL A 1 224 ? 4.139 -13.815 -54.254 1.00 27.33 211 VAL H C 1
ATOM 1604 O O . VAL A 1 224 ? 5.299 -13.458 -54.499 1.00 34.11 211 VAL H O 1
ATOM 1608 N N . GLU A 1 225 ? 3.120 -13.563 -55.068 1.00 32.69 212 GLU H N 1
ATOM 1609 C CA . GLU A 1 225 ? 3.338 -12.920 -56.362 1.00 47.44 212 GLU H CA 1
ATOM 1610 C C . GLU A 1 225 ? 2.503 -11.660 -56.532 1.00 44.20 212 GLU H C 1
ATOM 1611 O O . GLU A 1 225 ? 1.455 -11.522 -55.901 1.00 37.07 212 GLU H O 1
ATOM 1617 N N . PRO A 1 226 ? 2.969 -10.735 -57.387 1.00 43.15 213 PRO H N 1
ATOM 1618 C CA . PRO A 1 226 ? 2.129 -9.616 -57.833 1.00 52.12 213 PRO H CA 1
ATOM 1619 C C . PRO A 1 226 ? 0.853 -10.113 -58.517 1.00 56.82 213 PRO H C 1
ATOM 1620 O O . PRO A 1 226 ? 0.889 -11.175 -59.143 1.00 61.31 213 PRO H O 1
ATOM 1632 N N . PRO B 2 2 ? 9.419 -12.153 -0.872 1.00 19.56 2 PRO L N 1
ATOM 1633 C CA . PRO B 2 2 ? 10.564 -12.717 -1.589 1.00 15.51 2 PRO L CA 1
ATOM 1634 C C . PRO B 2 2 ? 11.886 -12.165 -1.062 1.00 16.23 2 PRO L C 1
ATOM 1635 O O . PRO B 2 2 ? 11.952 -11.018 -0.601 1.00 19.55 2 PRO L O 1
ATOM 1639 N N . VAL B 2 3 ? 12.912 -13.006 -1.109 1.00 14.13 3 VAL L N 1
ATOM 1640 C CA . VAL B 2 3 ? 14.246 -12.670 -0.616 1.00 18.82 3 VAL L CA 1
ATOM 1641 C C . VAL B 2 3 ? 14.872 -11.510 -1.394 1.00 21.06 3 VAL L C 1
ATOM 1642 O O . VAL B 2 3 ? 15.592 -10.687 -0.813 1.00 16.95 3 VAL L O 1
ATOM 1646 N N . LEU B 2 4 ? 14.579 -11.439 -2.693 1.00 15.20 4 LEU L N 1
ATOM 1647 C CA . LEU B 2 4 ? 15.128 -10.397 -3.564 1.00 15.50 4 LEU L CA 1
ATOM 1648 C C . LEU B 2 4 ? 14.019 -9.548 -4.172 1.00 19.53 4 LEU L C 1
ATOM 1649 O O . LEU B 2 4 ? 13.035 -10.080 -4.694 1.00 20.19 4 LEU L O 1
ATOM 1654 N N . THR B 2 5 ? 14.190 -8.229 -4.113 1.00 17.16 5 THR L N 1
ATOM 1655 C CA . THR B 2 5 ? 13.212 -7.292 -4.664 1.00 16.52 5 THR L CA 1
ATOM 1656 C C . THR B 2 5 ? 13.879 -6.327 -5.643 1.00 20.57 5 THR L C 1
ATOM 1657 O O . THR B 2 5 ? 14.851 -5.655 -5.295 1.00 19.44 5 THR L O 1
ATOM 1661 N N . GLN B 2 6 ? 13.355 -6.262 -6.864 1.00 15.97 6 GLN L N 1
ATOM 1662 C CA . GLN B 2 6 ? 13.803 -5.275 -7.841 1.00 14.32 6 GLN L CA 1
ATOM 1663 C C . GLN B 2 6 ? 12.629 -4.378 -8.205 1.00 16.10 6 GLN L C 1
ATOM 1664 O O . GLN B 2 6 ? 11.492 -4.845 -8.255 1.00 18.35 6 GLN L O 1
ATOM 1670 N N . PRO B 2 7 ? 12.900 -3.096 -8.489 1.00 18.00 7 PRO L N 1
ATOM 1671 C CA . PRO B 2 7 ? 11.839 -2.219 -8.998 1.00 20.84 7 PRO L CA 1
ATOM 1672 C C . PRO B 2 7 ? 11.338 -2.729 -10.348 1.00 17.67 7 PRO L C 1
ATOM 1673 O O . PRO B 2 7 ? 12.147 -3.158 -11.172 1.00 21.84 7 PRO L O 1
ATOM 1677 N N . THR B 2 8 ? 10.029 -2.689 -10.572 1.00 18.25 8 THR L N 1
ATOM 1678 C CA . THR B 2 8 ? 9.459 -3.210 -11.812 1.00 18.98 8 THR L CA 1
ATOM 1679 C C . THR B 2 8 ? 9.999 -2.455 -13.027 1.00 22.54 8 THR L C 1
ATOM 1680 O O . THR B 2 8 ? 10.331 -3.056 -14.059 1.00 19.47 8 THR L O 1
ATOM 1684 N N . PHE B 2 9 ? 10.088 -1.138 -12.888 1.00 22.85 9 PHE L N 1
ATOM 1685 C CA . PHE B 2 9 ? 10.505 -0.265 -13.975 1.00 26.15 9 PHE L CA 1
ATOM 1686 C C . PHE B 2 9 ? 11.600 0.693 -13.518 1.00 26.41 9 PHE L C 1
ATOM 1687 O O . PHE B 2 9 ? 11.667 1.070 -12.344 1.00 27.81 9 PHE L O 1
ATOM 1695 N N . LEU B 2 10 ? 12.450 1.094 -14.457 1.00 24.94 11 LEU L N 1
ATOM 1696 C CA . LEU B 2 10 ? 13.397 2.174 -14.223 1.00 25.64 11 LEU L CA 1
ATOM 1697 C C . LEU B 2 10 ? 13.609 2.926 -15.526 1.00 29.19 11 LEU L C 1
ATOM 1698 O O . LEU B 2 10 ? 13.751 2.319 -16.585 1.00 24.21 11 LEU L O 1
ATOM 1703 N N . SER B 2 11 ? 13.601 4.250 -15.444 1.00 26.38 12 SER L N 1
ATOM 1704 C CA . SER B 2 11 ? 13.915 5.094 -16.587 1.00 34.10 12 SER L CA 1
ATOM 1705 C C . SER B 2 11 ? 15.210 5.838 -16.302 1.00 34.61 12 SER L C 1
ATOM 1706 O O . SER B 2 11 ? 15.487 6.197 -15.153 1.00 37.33 12 SER L O 1
ATOM 1709 N N . ALA B 2 12 ? 16.009 6.063 -17.340 1.00 31.55 13 ALA L N 1
ATOM 1710 C CA . ALA B 2 12 ? 17.267 6.780 -17.175 1.00 37.62 13 ALA L CA 1
ATOM 1711 C C . ALA B 2 12 ? 17.661 7.466 -18.476 1.00 38.85 13 ALA L C 1
ATOM 1712 O O . ALA B 2 12 ? 17.249 7.043 -19.556 1.00 39.20 13 ALA L O 1
ATOM 1714 N N . SER B 2 13 ? 18.459 8.524 -18.373 1.00 45.41 14 SER L N 1
ATOM 1715 C CA . SER B 2 13 ? 18.818 9.327 -19.541 1.00 50.30 14 SER L CA 1
ATOM 1716 C C . SER B 2 13 ? 20.037 8.794 -20.298 1.00 45.79 14 SER L C 1
ATOM 1717 O O . SER B 2 13 ? 20.958 8.248 -19.692 1.00 47.42 14 SER L O 1
ATOM 1720 N N . PRO B 2 14 ? 20.043 8.961 -21.633 1.00 43.20 15 PRO L N 1
ATOM 1721 C CA . PRO B 2 14 ? 21.159 8.511 -22.474 1.00 43.12 15 PRO L CA 1
ATOM 1722 C C . PRO B 2 14 ? 22.453 9.227 -22.107 1.00 45.04 15 PRO L C 1
ATOM 1723 O O . PRO B 2 14 ? 22.438 10.441 -21.886 1.00 43.26 15 PRO L O 1
ATOM 1727 N N . GLY B 2 15 ? 23.553 8.483 -22.040 1.00 49.06 16 GLY L N 1
ATOM 1728 C CA . GLY B 2 15 ? 24.848 9.062 -21.729 1.00 44.13 16 GLY L CA 1
ATOM 1729 C C . GLY B 2 15 ? 25.102 9.129 -20.239 1.00 45.90 16 GLY L C 1
ATOM 1730 O O . GLY B 2 15 ? 26.246 9.244 -19.801 1.00 55.73 16 GLY L O 1
ATOM 1731 N N . ALA B 2 16 ? 24.029 9.058 -19.457 1.00 41.00 17 ALA L N 1
ATOM 1732 C CA . ALA B 2 16 ? 24.135 9.098 -18.005 1.00 46.09 17 ALA L CA 1
ATOM 1733 C C . ALA B 2 16 ? 24.365 7.694 -17.462 1.00 41.74 17 ALA L C 1
ATOM 1734 O O . ALA B 2 16 ? 24.685 6.771 -18.213 1.00 45.96 17 ALA L O 1
ATOM 1736 N N . SER B 2 17 ? 24.207 7.533 -16.156 1.00 36.62 18 SER L N 1
ATOM 1737 C CA . SER B 2 17 ? 24.358 6.218 -15.556 1.00 40.18 18 SER L CA 1
ATOM 1738 C C . SER B 2 17 ? 23.024 5.703 -15.048 1.00 43.38 18 SER L C 1
ATOM 1739 O O . SER B 2 17 ? 22.227 6.454 -14.483 1.00 53.87 18 SER L O 1
ATOM 1742 N N . ALA B 2 18 ? 22.774 4.419 -15.270 1.00 33.65 19 ALA L N 1
ATOM 1743 C CA . ALA B 2 18 ? 21.614 3.773 -14.682 1.00 29.65 19 ALA L CA 1
ATOM 1744 C C . ALA B 2 18 ? 22.080 3.045 -13.432 1.00 31.11 19 ALA L C 1
ATOM 1745 O O . ALA B 2 18 ? 23.193 2.513 -13.392 1.00 29.25 19 ALA L O 1
ATOM 1747 N N . ARG B 2 19 ? 21.239 3.043 -12.405 1.00 24.05 20 ARG L N 1
ATOM 1748 C CA . ARG B 2 19 ? 21.569 2.389 -11.150 1.00 20.81 20 ARG L CA 1
ATOM 1749 C C . ARG B 2 19 ? 20.433 1.439 -10.821 1.00 23.37 20 ARG L C 1
ATOM 1750 O O . ARG B 2 19 ? 19.379 1.866 -10.347 1.00 26.21 20 ARG L O 1
ATOM 1758 N N . LEU B 2 20 ? 20.645 0.155 -11.090 1.00 21.51 21 LEU L N 1
ATOM 1759 C CA . LEU B 2 20 ? 19.608 -0.848 -10.903 1.00 19.65 21 LEU L CA 1
ATOM 1760 C C . LEU B 2 20 ? 19.805 -1.562 -9.581 1.00 22.70 21 LEU L C 1
ATOM 1761 O O . LEU B 2 20 ? 20.887 -2.088 -9.310 1.00 23.89 21 LEU L O 1
ATOM 1766 N N . SER B 2 21 ? 18.764 -1.583 -8.754 1.00 20.36 22 SER L N 1
ATOM 1767 C CA . SER B 2 21 ? 18.907 -2.137 -7.406 1.00 17.57 22 SER L CA 1
ATOM 1768 C C . SER B 2 21 ? 18.265 -3.512 -7.229 1.00 21.67 22 SER L C 1
ATOM 1769 O O . SER B 2 21 ? 17.231 -3.833 -7.832 1.00 16.60 22 SER L O 1
ATOM 1772 N N . CYS B 2 22 ? 18.911 -4.312 -6.388 1.00 17.44 23 CYS L N 1
ATOM 1773 C CA . CYS B 2 22 ? 18.458 -5.644 -6.019 1.00 16.26 23 CYS L CA 1
ATOM 1774 C C . CYS B 2 22 ? 18.487 -5.652 -4.499 1.00 18.16 23 CYS L C 1
ATOM 1775 O O . CYS B 2 22 ? 19.542 -5.840 -3.895 1.00 18.62 23 CYS L O 1
ATOM 1778 N N . THR B 2 23 ? 17.337 -5.421 -3.878 1.00 18.73 24 THR L N 1
ATOM 1779 C CA . THR B 2 23 ? 17.296 -5.263 -2.431 1.00 16.95 24 THR L CA 1
ATOM 1780 C C . THR B 2 23 ? 17.059 -6.601 -1.751 1.00 22.56 24 THR L C 1
ATOM 1781 O O . THR B 2 23 ? 16.122 -7.319 -2.096 1.00 17.92 24 THR L O 1
ATOM 1785 N N . LEU B 2 24 ? 17.928 -6.950 -0.805 1.00 19.21 25 LEU L N 1
ATOM 1786 C CA . LEU B 2 24 ? 17.765 -8.185 -0.045 1.00 17.16 25 LEU L CA 1
ATOM 1787 C C . LEU B 2 24 ? 16.884 -7.893 1.167 1.00 18.34 25 LEU L C 1
ATOM 1788 O O . LEU B 2 24 ? 17.005 -6.845 1.791 1.00 19.43 25 LEU L O 1
ATOM 1793 N N . SER B 2 25 ? 15.977 -8.808 1.484 1.00 17.87 26 SER L N 1
ATOM 1794 C CA . SER B 2 25 ? 15.056 -8.599 2.590 1.00 21.15 26 SER L CA 1
ATOM 1795 C C . SER B 2 25 ? 15.811 -8.572 3.919 1.00 27.55 26 SER L C 1
ATOM 1796 O O . SER B 2 25 ? 16.915 -9.110 4.022 1.00 29.47 26 SER L O 1
ATOM 1799 N N . SER B 2 26 ? 15.224 -7.934 4.929 1.00 30.84 27 SER L N 1
ATOM 1800 C CA . SER B 2 26 ? 15.829 -7.920 6.260 1.00 32.37 27 SER L CA 1
ATOM 1801 C C . SER B 2 26 ? 15.995 -9.336 6.804 1.00 31.45 27 SER L C 1
ATOM 1802 O O . SER B 2 26 ? 15.153 -10.205 6.574 1.00 34.58 27 SER L O 1
ATOM 1805 N N . GLY B 2 27 A 17.088 -9.566 7.521 1.00 34.33 27 GLY L N 1
ATOM 1806 C CA . GLY B 2 27 A 17.385 -10.894 8.022 1.00 38.93 27 GLY L CA 1
ATOM 1807 C C . GLY B 2 27 A 18.379 -11.588 7.116 1.00 32.91 27 GLY L C 1
ATOM 1808 O O . GLY B 2 27 A 18.935 -12.633 7.475 1.00 35.11 27 GLY L O 1
ATOM 1809 N N . ILE B 2 28 B 18.583 -11.004 5.934 1.00 26.71 27 ILE L N 1
ATOM 1810 C CA . ILE B 2 28 B 19.581 -11.454 4.972 1.00 30.58 27 ILE L CA 1
ATOM 1811 C C . ILE B 2 28 B 20.533 -10.294 4.645 1.00 33.68 27 ILE L C 1
ATOM 1812 O O . ILE B 2 28 B 20.124 -9.284 4.070 1.00 37.13 27 ILE L O 1
ATOM 1817 N N . ASN B 2 29 C 21.805 -10.452 5.002 1.00 26.34 27 ASN L N 1
ATOM 1818 C CA . ASN B 2 29 C 22.800 -9.384 4.878 1.00 23.69 27 ASN L CA 1
ATOM 1819 C C . ASN B 2 29 C 23.446 -9.353 3.493 1.00 22.02 27 ASN L C 1
ATOM 1820 O O . ASN B 2 29 C 24.050 -10.346 3.072 1.00 19.91 27 ASN L O 1
ATOM 1825 N N . VAL B 2 30 ? 23.344 -8.221 2.785 1.00 18.02 28 VAL L N 1
ATOM 1826 C CA . VAL B 2 30 ? 23.898 -8.132 1.430 1.00 14.81 28 VAL L CA 1
ATOM 1827 C C . VAL B 2 30 ? 25.419 -8.335 1.426 1.00 14.93 28 VAL L C 1
ATOM 1828 O O . VAL B 2 30 ? 25.988 -8.794 0.437 1.00 16.73 28 VAL L O 1
ATOM 1832 N N . GLY B 2 31 ? 26.057 -8.034 2.547 1.00 16.38 29 GLY L N 1
ATOM 1833 C CA . GLY B 2 31 ? 27.484 -8.279 2.692 1.00 18.67 29 GLY L CA 1
ATOM 1834 C C . GLY B 2 31 ? 27.856 -9.745 2.529 1.00 19.83 29 GLY L C 1
ATOM 1835 O O . GLY B 2 31 ? 28.999 -10.057 2.191 1.00 17.50 29 GLY L O 1
ATOM 1836 N N . SER B 2 32 ? 26.896 -10.647 2.751 1.00 19.04 30 SER L N 1
ATOM 1837 C CA . SER B 2 32 ? 27.183 -12.085 2.748 1.00 18.39 30 SER L CA 1
ATOM 1838 C C . SER B 2 32 ? 26.912 -12.799 1.427 1.00 17.50 30 SER L C 1
ATOM 1839 O O . SER B 2 32 ? 27.133 -14.007 1.335 1.00 21.99 30 SER L O 1
ATOM 1842 N N . TYR B 2 33 ? 26.414 -12.084 0.425 1.00 13.40 31 TYR L N 1
ATOM 1843 C CA . TYR B 2 33 ? 25.998 -12.744 -0.815 1.00 12.99 31 TYR L CA 1
ATOM 1844 C C . TYR B 2 33 ? 26.688 -12.240 -2.078 1.00 16.72 31 TYR L C 1
ATOM 1845 O O . TYR B 2 33 ? 26.942 -11.047 -2.224 1.00 17.22 31 TYR L O 1
ATOM 1854 N N . SER B 2 34 ? 27.019 -13.171 -2.969 1.00 15.71 32 SER L N 1
ATOM 1855 C CA . SER B 2 34 ? 27.479 -12.810 -4.303 1.00 12.69 32 SER L CA 1
ATOM 1856 C C . SER B 2 34 ? 26.233 -12.480 -5.131 1.00 17.30 32 SER L C 1
ATOM 1857 O O . SER B 2 34 ? 25.261 -13.236 -5.117 1.00 15.97 32 SER L O 1
ATOM 1860 N N . ILE B 2 35 ? 26.257 -11.348 -5.836 1.00 14.01 33 ILE L N 1
ATOM 1861 C CA . ILE B 2 35 ? 25.098 -10.901 -6.602 1.00 10.75 33 ILE L CA 1
ATOM 1862 C C . ILE B 2 35 ? 25.379 -11.111 -8.081 1.00 14.56 33 ILE L C 1
ATOM 1863 O O . ILE B 2 35 ? 26.353 -10.575 -8.603 1.00 15.20 33 ILE L O 1
ATOM 1868 N N . PHE B 2 36 ? 24.528 -11.884 -8.751 1.00 12.01 34 PHE L N 1
ATOM 1869 C CA . PHE B 2 36 ? 24.710 -12.200 -10.169 1.00 11.71 34 PHE L CA 1
ATOM 1870 C C . PHE B 2 36 ? 23.706 -11.402 -10.975 1.00 14.20 34 PHE L C 1
ATOM 1871 O O . PHE B 2 36 ? 22.586 -11.197 -10.520 1.00 12.98 34 PHE L O 1
ATOM 1879 N N . TRP B 2 37 ? 24.101 -10.943 -12.160 1.00 13.06 35 TRP L N 1
ATOM 1880 C CA . TRP B 2 37 ? 23.200 -10.140 -12.993 1.00 16.05 35 TRP L CA 1
ATOM 1881 C C . TRP B 2 37 ? 23.075 -10.710 -14.397 1.00 16.89 35 TRP L C 1
ATOM 1882 O O . TRP B 2 37 ? 24.077 -11.115 -14.996 1.00 13.79 35 TRP L O 1
ATOM 1893 N N . TYR B 2 38 ? 21.847 -10.708 -14.922 1.00 10.49 36 TYR L N 1
ATOM 1894 C CA . TYR B 2 38 ? 21.551 -11.218 -16.254 1.00 13.11 36 TYR L CA 1
ATOM 1895 C C . TYR B 2 38 ? 20.746 -10.169 -17.006 1.00 18.54 36 TYR L C 1
ATOM 1896 O O . TYR B 2 38 ? 19.932 -9.474 -16.406 1.00 16.10 36 TYR L O 1
ATOM 1905 N N . GLN B 2 39 ? 20.976 -10.054 -18.310 1.00 16.10 37 GLN L N 1
ATOM 1906 C CA . GLN B 2 39 ? 20.244 -9.110 -19.150 1.00 14.88 37 GLN L CA 1
ATOM 1907 C C . GLN B 2 39 ? 19.417 -9.887 -20.156 1.00 19.48 37 GLN L C 1
ATOM 1908 O O . GLN B 2 39 ? 19.908 -10.853 -20.745 1.00 17.94 37 GLN L O 1
ATOM 1914 N N . GLN B 2 40 ? 18.161 -9.493 -20.364 1.00 13.77 38 GLN L N 1
ATOM 1915 C CA . GLN B 2 40 ? 17.371 -10.165 -21.384 1.00 14.38 38 GLN L CA 1
ATOM 1916 C C . GLN B 2 40 ? 16.641 -9.202 -22.312 1.00 16.81 38 GLN L C 1
ATOM 1917 O O . GLN B 2 40 ? 15.878 -8.343 -21.861 1.00 20.45 38 GLN L O 1
ATOM 1923 N N . LYS B 2 41 ? 16.896 -9.336 -23.613 1.00 17.00 39 LYS L N 1
ATOM 1924 C CA . LYS B 2 41 ? 16.181 -8.552 -24.612 1.00 20.25 39 LYS L CA 1
ATOM 1925 C C . LYS B 2 41 ? 15.101 -9.412 -25.249 1.00 32.92 39 LYS L C 1
ATOM 1926 O O . LYS B 2 41 ? 15.209 -10.643 -25.237 1.00 27.86 39 LYS L O 1
ATOM 1932 N N . PRO B 2 42 ? 14.043 -8.771 -25.783 1.00 40.26 40 PRO L N 1
ATOM 1933 C CA . PRO B 2 42 ? 12.926 -9.492 -26.400 1.00 38.38 40 PRO L CA 1
ATOM 1934 C C . PRO B 2 42 ? 13.379 -10.519 -27.419 1.00 39.16 40 PRO L C 1
ATOM 1935 O O . PRO B 2 42 ? 14.270 -10.261 -28.246 1.00 36.18 40 PRO L O 1
ATOM 1939 N N . GLY B 2 43 ? 12.766 -11.695 -27.336 1.00 50.91 41 GLY L N 1
ATOM 1940 C CA . GLY B 2 43 ? 13.012 -12.756 -28.291 1.00 54.32 41 GLY L CA 1
ATOM 1941 C C . GLY B 2 43 ? 14.170 -13.660 -27.920 1.00 48.28 41 GLY L C 1
ATOM 1942 O O . GLY B 2 43 ? 14.240 -14.795 -28.386 1.00 48.09 41 GLY L O 1
ATOM 1943 N N . SER B 2 44 ? 15.066 -13.172 -27.065 1.00 38.38 42 SER L N 1
ATOM 1944 C CA . SER B 2 44 ? 16.353 -13.825 -26.873 1.00 38.00 42 SER L CA 1
ATOM 1945 C C . SER B 2 44 ? 16.550 -14.375 -25.460 1.00 26.34 42 SER L C 1
ATOM 1946 O O . SER B 2 44 ? 15.896 -13.920 -24.512 1.00 29.66 42 SER L O 1
ATOM 1949 N N . PRO B 2 45 ? 17.447 -15.372 -25.314 1.00 27.70 43 PRO L N 1
ATOM 1950 C CA . PRO B 2 45 ? 17.743 -15.909 -23.980 1.00 23.52 43 PRO L CA 1
ATOM 1951 C C . PRO B 2 45 ? 18.513 -14.909 -23.134 1.00 19.02 43 PRO L C 1
ATOM 1952 O O . PRO B 2 45 ? 19.194 -14.034 -23.682 1.00 22.33 43 PRO L O 1
ATOM 1956 N N . PRO B 2 46 ? 18.400 -15.030 -21.805 1.00 16.07 44 PRO L N 1
ATOM 1957 C CA . PRO B 2 46 ? 19.151 -14.197 -20.871 1.00 15.75 44 PRO L CA 1
ATOM 1958 C C . PRO B 2 46 ? 20.645 -14.324 -21.144 1.00 17.67 44 PRO L C 1
ATOM 1959 O O . PRO B 2 46 ? 21.108 -15.365 -21.634 1.00 19.03 44 PRO L O 1
ATOM 1963 N N . ARG B 2 47 ? 21.361 -13.243 -20.857 1.00 16.44 45 ARG L N 1
ATOM 1964 C CA . ARG B 2 47 ? 22.794 -13.131 -21.071 1.00 19.79 45 ARG L CA 1
ATOM 1965 C C . ARG B 2 47 ? 23.439 -12.822 -19.724 1.00 19.12 45 ARG L C 1
ATOM 1966 O O . ARG B 2 47 ? 23.052 -11.866 -19.040 1.00 18.83 45 ARG L O 1
ATOM 1974 N N . TYR B 2 48 ? 24.411 -13.631 -19.319 1.00 14.62 46 TYR L N 1
ATOM 1975 C CA . TYR B 2 48 ? 25.118 -13.358 -18.070 1.00 13.66 46 TYR L CA 1
ATOM 1976 C C . TYR B 2 48 ? 25.945 -12.072 -18.217 1.00 17.87 46 TYR L C 1
ATOM 1977 O O . TYR B 2 48 ? 26.712 -11.935 -19.183 1.00 15.77 46 TYR L O 1
ATOM 1986 N N . LEU B 2 49 ? 25.799 -11.136 -17.274 1.00 15.78 47 LEU L N 1
ATOM 1987 C CA . LEU B 2 49 ? 26.539 -9.872 -17.337 1.00 16.44 47 LEU L CA 1
ATOM 1988 C C . LEU B 2 49 ? 27.790 -9.880 -16.469 1.00 14.03 47 LEU L C 1
ATOM 1989 O O . LEU B 2 49 ? 28.896 -9.638 -16.960 1.00 17.72 47 LEU L O 1
ATOM 1994 N N . LEU B 2 50 ? 27.601 -10.140 -15.178 1.00 14.15 48 LEU L N 1
ATOM 1995 C CA . LEU B 2 50 ? 28.695 -10.073 -14.216 1.00 17.40 48 LEU L CA 1
ATOM 1996 C C . LEU B 2 50 ? 28.218 -10.535 -12.849 1.00 15.64 48 LEU L C 1
ATOM 1997 O O . LEU B 2 50 ? 27.016 -10.707 -12.615 1.00 14.07 48 LEU L O 1
ATOM 2002 N N . TYR B 2 51 ? 29.155 -10.710 -11.927 1.00 14.72 49 TYR L N 1
ATOM 2003 C CA . TYR B 2 51 ? 28.778 -10.894 -10.529 1.00 14.39 49 TYR L CA 1
ATOM 2004 C C . TYR B 2 51 ? 29.633 -9.986 -9.669 1.00 14.69 49 TYR L C 1
ATOM 2005 O O . TYR B 2 51 ? 30.748 -9.618 -10.057 1.00 15.55 49 TYR L O 1
ATOM 2014 N N . TYR B 2 52 ? 29.120 -9.634 -8.496 1.00 14.56 50 TYR L N 1
ATOM 2015 C CA . TYR B 2 52 ? 29.886 -8.823 -7.561 1.00 15.24 50 TYR L CA 1
ATOM 2016 C C . TYR B 2 52 ? 29.674 -9.334 -6.140 1.00 12.78 50 TYR L C 1
ATOM 2017 O O . TYR B 2 52 ? 28.530 -9.494 -5.702 1.00 15.52 50 TYR L O 1
ATOM 2026 N N . TYR B 2 53 ? 30.774 -9.587 -5.430 1.00 12.72 51 TYR L N 1
ATOM 2027 C CA . TYR B 2 53 ? 30.712 -9.882 -4.000 1.00 13.88 51 TYR L CA 1
ATOM 2028 C C . TYR B 2 53 ? 31.387 -8.766 -3.232 1.00 18.22 51 TYR L C 1
ATOM 2029 O O . TYR B 2 53 ? 30.861 -8.286 -2.226 1.00 21.05 51 TYR L O 1
ATOM 2038 N N . SER B 2 54 ? 32.573 -8.376 -3.693 1.00 16.73 52 SER L N 1
ATOM 2039 C CA . SER B 2 54 ? 33.315 -7.270 -3.089 1.00 19.79 52 SER L CA 1
ATOM 2040 C C . SER B 2 54 ? 34.237 -6.662 -4.138 1.00 24.93 52 SER L C 1
ATOM 2041 O O . SER B 2 54 ? 34.324 -7.177 -5.257 1.00 23.65 52 SER L O 1
ATOM 2044 N N . ASP B 2 55 ? 34.924 -5.573 -3.797 1.00 26.98 53 ASP L N 1
ATOM 2045 C CA . ASP B 2 55 ? 35.839 -4.958 -4.757 1.00 33.62 53 ASP L CA 1
ATOM 2046 C C . ASP B 2 55 ? 36.960 -5.921 -5.146 1.00 35.35 53 ASP L C 1
ATOM 2047 O O . ASP B 2 55 ? 37.528 -5.828 -6.236 1.00 44.07 53 ASP L O 1
ATOM 2052 N N . SER B 2 56 ? 37.256 -6.852 -4.245 1.00 23.53 54 SER L N 1
ATOM 2053 C CA . SER B 2 56 ? 38.333 -7.819 -4.429 1.00 27.54 54 SER L CA 1
ATOM 2054 C C . SER B 2 56 ? 37.816 -9.105 -5.058 1.00 31.41 54 SER L C 1
ATOM 2055 O O . SER B 2 56 ? 38.595 -9.979 -5.443 1.00 33.52 54 SER L O 1
ATOM 2058 N N . SER B 2 57 A 36.500 -9.234 -5.146 1.00 22.10 54 SER L N 1
ATOM 2059 C CA . SER B 2 57 A 35.919 -10.474 -5.643 1.00 17.74 54 SER L CA 1
ATOM 2060 C C . SER B 2 57 A 34.716 -10.188 -6.521 1.00 20.08 54 SER L C 1
ATOM 2061 O O . SER B 2 57 A 33.583 -10.033 -6.045 1.00 17.20 54 SER L O 1
ATOM 2064 N N . LYS B 2 58 B 34.980 -10.109 -7.819 1.00 18.27 54 LYS L N 1
ATOM 2065 C CA . LYS B 2 58 B 33.958 -9.770 -8.798 1.00 17.46 54 LYS L CA 1
ATOM 2066 C C . LYS B 2 58 B 34.491 -10.221 -10.147 1.00 19.64 54 LYS L C 1
ATOM 2067 O O . LYS B 2 58 B 35.715 -10.362 -10.321 1.00 22.91 54 LYS L O 1
ATOM 2073 N N . TYR B 2 59 C 33.598 -10.463 -11.103 1.00 23.19 54 TYR L N 1
ATOM 2074 C CA . TYR B 2 59 C 34.063 -10.885 -12.418 1.00 24.74 54 TYR L CA 1
ATOM 2075 C C . TYR B 2 59 C 33.063 -10.575 -13.517 1.00 22.79 54 TYR L C 1
ATOM 2076 O O . TYR B 2 59 C 31.844 -10.717 -13.344 1.00 21.44 54 TYR L O 1
ATOM 2085 N N . GLN B 2 60 D 33.597 -10.156 -14.659 1.00 20.28 54 GLN L N 1
ATOM 2086 C CA . GLN B 2 60 D 32.773 -9.722 -15.775 1.00 21.27 54 GLN L CA 1
ATOM 2087 C C . GLN B 2 60 D 32.458 -10.903 -16.683 1.00 25.85 54 GLN L C 1
ATOM 2088 O O . GLN B 2 60 D 33.331 -11.735 -16.953 1.00 24.82 54 GLN L O 1
ATOM 2094 N N . GLY B 2 61 ? 31.216 -10.974 -17.155 1.00 25.62 55 GLY L N 1
ATOM 2095 C CA . GLY B 2 61 ? 30.839 -11.972 -18.139 1.00 20.91 55 GLY L CA 1
ATOM 2096 C C . GLY B 2 61 ? 31.597 -11.771 -19.434 1.00 28.87 55 GLY L C 1
ATOM 2097 O O . GLY B 2 61 ? 31.926 -10.638 -19.800 1.00 23.83 55 GLY L O 1
ATOM 2098 N N . SER B 2 62 ? 31.895 -12.873 -20.117 1.00 30.13 56 SER L N 1
ATOM 2099 C CA . SER B 2 62 ? 32.568 -12.815 -21.414 1.00 36.48 56 SER L CA 1
ATOM 2100 C C . SER B 2 62 ? 31.826 -11.890 -22.382 1.00 30.45 56 SER L C 1
ATOM 2101 O O . SER B 2 62 ? 30.599 -11.967 -22.517 1.00 31.63 56 SER L O 1
ATOM 2104 N N . GLY B 2 63 ? 32.569 -10.988 -23.020 1.00 37.24 57 GLY L N 1
ATOM 2105 C CA . GLY B 2 63 ? 32.009 -10.093 -24.021 1.00 40.28 57 GLY L CA 1
ATOM 2106 C C . GLY B 2 63 ? 31.128 -8.967 -23.502 1.00 38.23 57 GLY L C 1
ATOM 2107 O O . GLY B 2 63 ? 30.467 -8.285 -24.284 1.00 35.85 57 GLY L O 1
ATOM 2108 N N . VAL B 2 64 ? 31.114 -8.761 -22.187 1.00 26.88 58 VAL L N 1
ATOM 2109 C CA . VAL B 2 64 ? 30.299 -7.700 -21.600 1.00 23.12 58 VAL L CA 1
ATOM 2110 C C . VAL B 2 64 ? 31.155 -6.450 -21.383 1.00 26.06 58 VAL L C 1
ATOM 2111 O O . VAL B 2 64 ? 32.150 -6.497 -20.651 1.00 26.72 58 VAL L O 1
ATOM 2115 N N . PRO B 2 65 ? 30.760 -5.325 -22.002 1.00 31.15 59 PRO L N 1
ATOM 2116 C CA . PRO B 2 65 ? 31.561 -4.094 -21.944 1.00 30.57 59 PRO L CA 1
ATOM 2117 C C . PRO B 2 65 ? 31.712 -3.551 -20.523 1.00 30.59 59 PRO L C 1
ATOM 2118 O O . PRO B 2 65 ? 30.850 -3.784 -19.668 1.00 27.80 59 PRO L O 1
ATOM 2122 N N . SER B 2 66 ? 32.806 -2.838 -20.271 1.00 30.48 60 SER L N 1
ATOM 2123 C CA . SER B 2 66 ? 33.101 -2.353 -18.926 1.00 33.50 60 SER L CA 1
ATOM 2124 C C . SER B 2 66 ? 32.112 -1.293 -18.440 1.00 32.98 60 SER L C 1
ATOM 2125 O O . SER B 2 66 ? 32.112 -0.944 -17.253 1.00 32.24 60 SER L O 1
ATOM 2128 N N . ARG B 2 67 ? 31.282 -0.790 -19.356 1.00 33.01 61 ARG L N 1
ATOM 2129 C CA . ARG B 2 67 ? 30.159 0.089 -19.023 1.00 31.74 61 ARG L CA 1
ATOM 2130 C C . ARG B 2 67 ? 29.288 -0.522 -17.932 1.00 25.76 61 ARG L C 1
ATOM 2131 O O . ARG B 2 67 ? 28.664 0.199 -17.150 1.00 23.25 61 ARG L O 1
ATOM 2139 N N . PHE B 2 68 ? 29.216 -1.851 -17.919 1.00 24.47 62 PHE L N 1
ATOM 2140 C CA . PHE B 2 68 ? 28.461 -2.587 -16.910 1.00 20.59 62 PHE L CA 1
ATOM 2141 C C . PHE B 2 68 ? 29.383 -2.942 -15.751 1.00 21.70 62 PHE L C 1
ATOM 2142 O O . PHE B 2 68 ? 30.447 -3.525 -15.963 1.00 25.93 62 PHE L O 1
ATOM 2150 N N . SER B 2 69 ? 28.981 -2.590 -14.535 1.00 21.20 63 SER L N 1
ATOM 2151 C CA . SER B 2 69 ? 29.771 -2.926 -13.352 1.00 15.88 63 SER L CA 1
ATOM 2152 C C . SER B 2 69 ? 28.830 -3.208 -12.195 1.00 23.64 63 SER L C 1
ATOM 2153 O O . SER B 2 69 ? 27.651 -2.841 -12.237 1.00 19.40 63 SER L O 1
ATOM 2156 N N . GLY B 2 70 ? 29.350 -3.858 -11.161 1.00 21.64 64 GLY L N 1
ATOM 2157 C CA . GLY B 2 70 ? 28.545 -4.174 -9.998 1.00 19.49 64 GLY L CA 1
ATOM 2158 C C . GLY B 2 70 ? 29.029 -3.456 -8.755 1.00 22.29 64 GLY L C 1
ATOM 2159 O O . GLY B 2 70 ? 30.185 -3.018 -8.668 1.00 18.69 64 GLY L O 1
ATOM 2160 N N . SER B 2 71 ? 28.131 -3.320 -7.787 1.00 18.65 65 SER L N 1
ATOM 2161 C CA . SER B 2 71 ? 28.503 -2.739 -6.510 1.00 18.45 65 SER L CA 1
ATOM 2162 C C . SER B 2 71 ? 27.493 -3.173 -5.460 1.00 19.85 65 SER L C 1
ATOM 2163 O O . SER B 2 71 ? 26.567 -3.934 -5.767 1.00 18.79 65 SER L O 1
ATOM 2166 N N . LYS B 2 72 ? 27.683 -2.712 -4.228 1.00 22.42 66 LYS L N 1
ATOM 2167 C CA . LYS B 2 72 ? 26.715 -2.951 -3.160 1.00 18.62 66 LYS L CA 1
ATOM 2168 C C . LYS B 2 72 ? 26.441 -1.665 -2.408 1.00 19.07 66 LYS L C 1
ATOM 2169 O O . LYS B 2 72 ? 27.313 -0.800 -2.299 1.00 24.23 66 LYS L O 1
ATOM 2175 N N . ASP B 2 73 A 25.224 -1.541 -1.890 1.00 20.83 66 ASP L N 1
ATOM 2176 C CA . ASP B 2 73 A 24.857 -0.403 -1.061 1.00 23.08 66 ASP L CA 1
ATOM 2177 C C . ASP B 2 73 A 24.479 -0.974 0.294 1.00 20.79 66 ASP L C 1
ATOM 2178 O O . ASP B 2 73 A 23.369 -1.481 0.467 1.00 21.08 66 ASP L O 1
ATOM 2183 N N . ALA B 2 74 B 25.401 -0.905 1.251 1.00 22.13 66 ALA L N 1
ATOM 2184 C CA . ALA B 2 74 B 25.195 -1.546 2.547 1.00 25.67 66 ALA L CA 1
ATOM 2185 C C . ALA B 2 74 B 24.011 -0.966 3.312 1.00 24.08 66 ALA L C 1
ATOM 2186 O O . ALA B 2 74 B 23.238 -1.705 3.912 1.00 28.55 66 ALA L O 1
ATOM 2188 N N . SER B 2 75 ? 23.878 0.356 3.301 1.00 24.46 67 SER L N 1
ATOM 2189 C CA . SER B 2 75 ? 22.811 1.006 4.058 1.00 30.27 67 SER L CA 1
ATOM 2190 C C . SER B 2 75 ? 21.430 0.647 3.500 1.00 29.58 67 SER L C 1
ATOM 2191 O O . SER B 2 75 ? 20.452 0.606 4.239 1.00 31.99 67 SER L O 1
ATOM 2194 N N . ALA B 2 76 ? 21.352 0.380 2.201 1.00 25.24 68 ALA L N 1
ATOM 2195 C CA . ALA B 2 76 ? 20.081 -0.013 1.592 1.00 26.84 68 ALA L CA 1
ATOM 2196 C C . ALA B 2 76 ? 19.938 -1.533 1.518 1.00 26.46 68 ALA L C 1
ATOM 2197 O O . ALA B 2 76 ? 18.923 -2.042 1.036 1.00 23.58 68 ALA L O 1
ATOM 2199 N N . ASN B 2 77 ? 20.957 -2.246 1.995 1.00 21.12 69 ASN L N 1
ATOM 2200 C CA . ASN B 2 77 ? 21.026 -3.711 1.887 1.00 18.81 69 ASN L CA 1
ATOM 2201 C C . ASN B 2 77 ? 20.793 -4.217 0.471 1.00 22.23 69 ASN L C 1
ATOM 2202 O O . ASN B 2 77 ? 20.040 -5.165 0.255 1.00 18.65 69 ASN L O 1
ATOM 2207 N N . ALA B 2 78 ? 21.454 -3.600 -0.499 1.00 18.63 70 ALA L N 1
ATOM 2208 C CA . ALA B 2 78 ? 21.130 -3.862 -1.892 1.00 16.65 70 ALA L CA 1
ATOM 2209 C C . ALA B 2 78 ? 22.369 -4.104 -2.728 1.00 18.57 70 ALA L C 1
ATOM 2210 O O . ALA B 2 78 ? 23.414 -3.493 -2.489 1.00 19.40 70 ALA L O 1
ATOM 2212 N N . GLY B 2 79 ? 22.241 -4.996 -3.707 1.00 15.92 71 GLY L N 1
ATOM 2213 C CA . GLY B 2 79 ? 23.245 -5.143 -4.747 1.00 17.15 71 GLY L CA 1
ATOM 2214 C C . GLY B 2 79 ? 22.898 -4.157 -5.849 1.00 20.95 71 GLY L C 1
ATOM 2215 O O . GLY B 2 79 ? 21.724 -3.840 -6.033 1.00 18.40 71 GLY L O 1
ATOM 2216 N N . LEU B 2 80 ? 23.900 -3.655 -6.565 1.00 18.75 72 LEU L N 1
ATOM 2217 C CA . LEU B 2 80 ? 23.655 -2.697 -7.638 1.00 18.86 72 LEU L CA 1
ATOM 2218 C C . LEU B 2 80 ? 24.273 -3.140 -8.953 1.00 20.70 72 LEU L C 1
ATOM 2219 O O . LEU B 2 80 ? 25.393 -3.652 -8.991 1.00 21.26 72 LEU L O 1
ATOM 2224 N N . LEU B 2 81 ? 23.533 -2.924 -10.034 1.00 17.82 73 LEU L N 1
ATOM 2225 C CA . LEU B 2 81 ? 24.095 -2.998 -11.372 1.00 17.33 73 LEU L CA 1
ATOM 2226 C C . LEU B 2 81 ? 24.173 -1.570 -11.911 1.00 17.85 73 LEU L C 1
ATOM 2227 O O . LEU B 2 81 ? 23.148 -0.879 -12.007 1.00 18.17 73 LEU L O 1
ATOM 2232 N N . LEU B 2 82 ? 25.383 -1.117 -12.231 1.00 19.38 74 LEU L N 1
ATOM 2233 C CA . LEU B 2 82 ? 25.590 0.235 -12.734 1.00 22.88 74 LEU L CA 1
ATOM 2234 C C . LEU B 2 82 ? 25.916 0.175 -14.220 1.00 24.90 74 LEU L C 1
ATOM 2235 O O . LEU B 2 82 ? 26.781 -0.594 -14.635 1.00 23.17 74 LEU L O 1
ATOM 2240 N N . ILE B 2 83 ? 25.209 0.968 -15.021 1.00 23.00 75 ILE L N 1
ATOM 2241 C CA . ILE B 2 83 ? 25.457 1.028 -16.459 1.00 22.11 75 ILE L CA 1
ATOM 2242 C C . ILE B 2 83 ? 25.809 2.455 -16.853 1.00 30.11 75 ILE L C 1
ATOM 2243 O O . ILE B 2 83 ? 24.952 3.344 -16.815 1.00 31.26 75 ILE L O 1
ATOM 2248 N N . SER B 2 84 ? 27.070 2.684 -17.217 1.00 30.13 76 SER L N 1
ATOM 2249 C CA . SER B 2 84 ? 27.503 4.016 -17.617 1.00 28.53 76 SER L CA 1
ATOM 2250 C C . SER B 2 84 ? 27.423 4.166 -19.131 1.00 29.66 76 SER L C 1
ATOM 2251 O O . SER B 2 84 ? 27.326 3.169 -19.853 1.00 32.07 76 SER L O 1
ATOM 2254 N N . GLY B 2 85 ? 27.458 5.410 -19.604 1.00 32.59 77 GLY L N 1
ATOM 2255 C CA . GLY B 2 85 ? 27.366 5.697 -21.026 1.00 37.17 77 GLY L CA 1
ATOM 2256 C C . GLY B 2 85 ? 26.147 5.041 -21.644 1.00 38.49 77 GLY L C 1
ATOM 2257 O O . GLY B 2 85 ? 26.230 4.433 -22.716 1.00 39.00 77 GLY L O 1
ATOM 2258 N N . LEU B 2 86 ? 25.017 5.168 -20.952 1.00 33.39 78 LEU L N 1
ATOM 2259 C CA . LEU B 2 86 ? 23.776 4.494 -21.326 1.00 36.32 78 LEU L CA 1
ATOM 2260 C C . LEU B 2 86 ? 23.393 4.705 -22.787 1.00 36.19 78 LEU L C 1
ATOM 2261 O O . LEU B 2 86 ? 23.292 5.842 -23.258 1.00 33.10 78 LEU L O 1
ATOM 2266 N N . GLN B 2 87 ? 23.198 3.595 -23.495 1.00 34.58 79 GLN L N 1
ATOM 2267 C CA . GLN B 2 87 ? 22.807 3.619 -24.901 1.00 35.67 79 GLN L CA 1
ATOM 2268 C C . GLN B 2 87 ? 21.365 3.154 -25.043 1.00 35.06 79 GLN L C 1
ATOM 2269 O O . GLN B 2 87 ? 20.862 2.437 -24.184 1.00 28.01 79 GLN L O 1
ATOM 2275 N N . SER B 2 88 ? 20.712 3.536 -26.138 1.00 33.56 80 SER L N 1
ATOM 2276 C CA . SER B 2 88 ? 19.346 3.088 -26.408 1.00 35.19 80 SER L CA 1
ATOM 2277 C C . SER B 2 88 ? 19.249 1.562 -26.423 1.00 32.71 80 SER L C 1
ATOM 2278 O O . SER B 2 88 ? 18.269 0.974 -25.946 1.00 32.82 80 SER L O 1
ATOM 2281 N N . GLU B 2 89 ? 20.286 0.928 -26.958 1.00 36.88 81 GLU L N 1
ATOM 2282 C CA . GLU B 2 89 ? 20.376 -0.526 -27.048 1.00 39.71 81 GLU L CA 1
ATOM 2283 C C . GLU B 2 89 ? 20.373 -1.224 -25.678 1.00 33.73 81 GLU L C 1
ATOM 2284 O O . GLU B 2 89 ? 20.094 -2.422 -25.590 1.00 26.41 81 GLU L O 1
ATOM 2290 N N . ASP B 2 90 ? 20.651 -0.481 -24.607 1.00 27.25 82 ASP L N 1
ATOM 2291 C CA . ASP B 2 90 ? 20.619 -1.066 -23.265 1.00 21.78 82 ASP L CA 1
ATOM 2292 C C . ASP B 2 90 ? 19.194 -1.288 -22.725 1.00 21.30 82 ASP L C 1
ATOM 2293 O O . ASP B 2 90 ? 19.030 -1.867 -21.651 1.00 22.99 82 ASP L O 1
ATOM 2298 N N . GLU B 2 91 ? 18.171 -0.842 -23.457 1.00 23.23 83 GLU L N 1
ATOM 2299 C CA . GLU B 2 91 ? 16.798 -1.145 -23.047 1.00 21.43 83 GLU L CA 1
ATOM 2300 C C . GLU B 2 91 ? 16.600 -2.655 -23.036 1.00 21.18 83 GLU L C 1
ATOM 2301 O O . GLU B 2 91 ? 16.746 -3.312 -24.065 1.00 25.04 83 GLU L O 1
ATOM 2307 N N . ALA B 2 92 ? 16.266 -3.192 -21.866 1.00 19.73 84 ALA L N 1
ATOM 2308 C CA . ALA B 2 92 ? 16.150 -4.633 -21.668 1.00 26.85 84 ALA L CA 1
ATOM 2309 C C . ALA B 2 92 ? 15.565 -4.891 -20.286 1.00 22.59 84 ALA L C 1
ATOM 2310 O O . ALA B 2 92 ? 15.348 -3.951 -19.516 1.00 20.42 84 ALA L O 1
ATOM 2312 N N . ASP B 2 93 ? 15.317 -6.163 -19.985 1.00 16.92 85 ASP L N 1
ATOM 2313 C CA . ASP B 2 93 ? 14.984 -6.590 -18.626 1.00 16.29 85 ASP L CA 1
ATOM 2314 C C . ASP B 2 93 ? 16.256 -7.075 -17.957 1.00 17.50 85 ASP L C 1
ATOM 2315 O O . ASP B 2 93 ? 17.057 -7.783 -18.571 1.00 21.48 85 ASP L O 1
ATOM 2320 N N . TYR B 2 94 ? 16.441 -6.692 -16.700 1.00 14.45 86 TYR L N 1
ATOM 2321 C CA . TYR B 2 94 ? 17.630 -7.073 -15.950 1.00 11.50 86 TYR L CA 1
ATOM 2322 C C . TYR B 2 94 ? 17.225 -7.846 -14.705 1.00 13.97 86 TYR L C 1
ATOM 2323 O O . TYR B 2 94 ? 16.390 -7.376 -13.929 1.00 18.13 86 TYR L O 1
ATOM 2332 N N . TYR B 2 95 ? 17.804 -9.033 -14.529 1.00 14.01 87 TYR L N 1
ATOM 2333 C CA . TYR B 2 95 ? 17.479 -9.881 -13.394 1.00 14.36 87 TYR L CA 1
ATOM 2334 C C . TYR B 2 95 ? 18.697 -10.033 -12.502 1.00 13.28 87 TYR L C 1
ATOM 2335 O O . TYR B 2 95 ? 19.797 -10.311 -12.980 1.00 14.99 87 TYR L O 1
ATOM 2344 N N . CYS B 2 96 ? 18.498 -9.872 -11.203 1.00 14.53 88 CYS L N 1
ATOM 2345 C CA . CYS B 2 96 ? 19.548 -10.235 -10.263 1.00 11.03 88 CYS L CA 1
ATOM 2346 C C . CYS B 2 96 ? 19.272 -11.637 -9.723 1.00 13.40 88 CYS L C 1
ATOM 2347 O O . CYS B 2 96 ? 18.152 -12.160 -9.843 1.00 14.48 88 CYS L O 1
ATOM 2350 N N . ALA B 2 97 ? 20.300 -12.269 -9.164 1.00 14.65 89 ALA L N 1
ATOM 2351 C CA . ALA B 2 97 ? 20.138 -13.593 -8.583 1.00 12.18 89 ALA L CA 1
ATOM 2352 C C . ALA B 2 97 ? 21.171 -13.805 -7.500 1.00 15.40 89 ALA L C 1
ATOM 2353 O O . ALA B 2 97 ? 22.277 -13.270 -7.581 1.00 12.82 89 ALA L O 1
ATOM 2355 N N . ILE B 2 98 ? 20.808 -14.589 -6.490 1.00 13.51 90 ILE L N 1
ATOM 2356 C CA . ILE B 2 98 ? 21.782 -15.078 -5.522 1.00 13.82 90 ILE L CA 1
ATOM 2357 C C . ILE B 2 98 ? 21.583 -16.574 -5.315 1.00 15.41 90 ILE L C 1
ATOM 2358 O O . ILE B 2 98 ? 20.522 -17.118 -5.651 1.00 14.81 90 ILE L O 1
ATOM 2363 N N . TRP B 2 99 ? 22.596 -17.244 -4.767 1.00 12.57 91 TRP L N 1
ATOM 2364 C CA . TRP B 2 99 ? 22.398 -18.591 -4.237 1.00 11.82 91 TRP L CA 1
ATOM 2365 C C . TRP B 2 99 ? 22.063 -18.460 -2.774 1.00 17.43 91 TRP L C 1
ATOM 2366 O O . TRP B 2 99 ? 22.784 -17.800 -2.025 1.00 15.66 91 TRP L O 1
ATOM 2377 N N . HIS B 2 100 ? 20.959 -19.071 -2.364 1.00 16.23 92 HIS L N 1
ATOM 2378 C CA . HIS B 2 100 ? 20.562 -19.008 -0.968 1.00 14.40 92 HIS L CA 1
ATOM 2379 C C . HIS B 2 100 ? 19.963 -20.337 -0.550 1.00 16.98 92 HIS L C 1
ATOM 2380 O O . HIS B 2 100 ? 18.990 -20.800 -1.160 1.00 18.85 92 HIS L O 1
ATOM 2387 N N . ASN B 2 101 ? 20.543 -20.937 0.490 1.00 17.43 93 ASN L N 1
ATOM 2388 C CA . ASN B 2 101 ? 20.120 -22.242 0.986 1.00 18.40 93 ASN L CA 1
ATOM 2389 C C . ASN B 2 101 ? 19.989 -23.295 -0.136 1.00 21.73 93 ASN L C 1
ATOM 2390 O O . ASN B 2 101 ? 18.975 -23.993 -0.234 1.00 24.06 93 ASN L O 1
ATOM 2395 N N . PHE B 2 102 ? 21.026 -23.366 -0.972 1.00 19.08 94 PHE L N 1
ATOM 2396 C CA . PHE B 2 102 ? 21.161 -24.328 -2.083 1.00 18.39 94 PHE L CA 1
ATOM 2397 C C . PHE B 2 102 ? 20.287 -24.031 -3.302 1.00 19.19 94 PHE L C 1
ATOM 2398 O O . PHE B 2 102 ? 20.268 -24.811 -4.255 1.00 19.97 94 PHE L O 1
ATOM 2406 N N . ALA B 2 103 ? 19.567 -22.918 -3.290 1.00 15.09 95 ALA L N 1
ATOM 2407 C CA . ALA B 2 103 ? 18.726 -22.598 -4.441 1.00 13.27 95 ALA L CA 1
ATOM 2408 C C . ALA B 2 103 ? 19.148 -21.328 -5.164 1.00 14.94 95 ALA L C 1
ATOM 2409 O O . ALA B 2 103 ? 19.641 -20.375 -4.553 1.00 15.90 95 ALA L O 1
ATOM 2411 N N . CYS B 2 104 ? 18.934 -21.300 -6.478 1.00 14.40 96 CYS L N 1
ATOM 2412 C CA . CYS B 2 104 ? 19.139 -20.074 -7.241 1.00 12.19 96 CYS L CA 1
ATOM 2413 C C . CYS B 2 104 ? 17.861 -19.245 -7.129 1.00 16.72 96 CYS L C 1
ATOM 2414 O O . CYS B 2 104 ? 16.787 -19.662 -7.596 1.00 15.58 96 CYS L O 1
ATOM 2417 N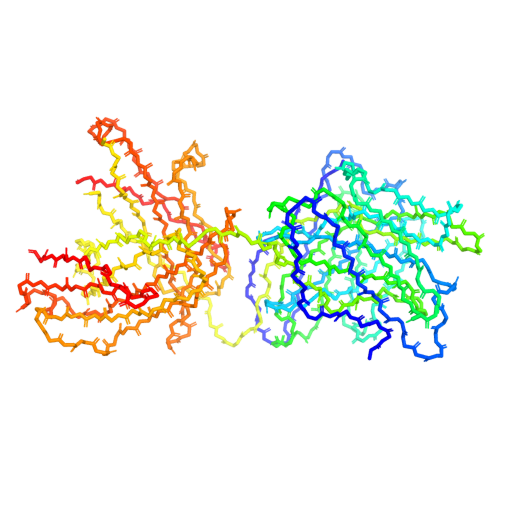 N . VAL B 2 105 ? 17.988 -18.078 -6.509 1.00 11.98 97 VAL L N 1
ATOM 2418 C CA . VAL B 2 105 ? 16.858 -17.185 -6.289 1.00 10.90 97 VAL L CA 1
ATOM 2419 C C . VAL B 2 105 ? 16.973 -16.022 -7.254 1.00 15.92 97 VAL L C 1
ATOM 2420 O O . VAL B 2 105 ? 17.962 -15.305 -7.236 1.00 14.64 97 VAL L O 1
ATOM 2424 N N . PHE B 2 106 ? 15.962 -15.829 -8.099 1.00 15.71 98 PHE L N 1
ATOM 2425 C CA . PHE B 2 106 ? 15.954 -14.698 -9.023 1.00 15.49 98 PHE L CA 1
ATOM 2426 C C . PHE B 2 106 ? 15.104 -13.550 -8.478 1.00 15.87 98 PHE L C 1
ATOM 2427 O O . PHE B 2 106 ? 14.051 -13.783 -7.875 1.00 17.72 98 PHE L O 1
ATOM 2435 N N . GLY B 2 107 ? 15.541 -12.316 -8.716 1.00 13.42 99 GLY L N 1
ATOM 2436 C CA . GLY B 2 107 ? 14.684 -11.155 -8.510 1.00 16.48 99 GLY L CA 1
ATOM 2437 C C . GLY B 2 107 ? 13.609 -11.141 -9.585 1.00 15.20 99 GLY L C 1
ATOM 2438 O O . GLY B 2 107 ? 13.720 -11.880 -10.566 1.00 15.84 99 GLY L O 1
ATOM 2439 N N . GLY B 2 108 ? 12.581 -10.304 -9.421 1.00 12.50 100 GLY L N 1
ATOM 2440 C CA . GLY B 2 108 ? 11.474 -10.260 -10.371 1.00 16.63 100 GLY L CA 1
ATOM 2441 C C . GLY B 2 108 ? 11.793 -9.575 -11.695 1.00 15.18 100 GLY L C 1
ATOM 2442 O O . GLY B 2 108 ? 10.978 -9.604 -12.636 1.00 15.25 100 GLY L O 1
ATOM 2443 N N . GLY B 2 109 ? 12.964 -8.949 -11.769 1.00 17.53 101 GLY L N 1
ATOM 2444 C CA . GLY B 2 109 ? 13.376 -8.240 -12.971 1.00 17.82 101 GLY L CA 1
ATOM 2445 C C . GLY B 2 109 ? 12.986 -6.768 -12.996 1.00 18.15 101 GLY L C 1
ATOM 2446 O O . GLY B 2 109 ? 11.914 -6.382 -12.506 1.00 20.03 101 GLY L O 1
ATOM 2447 N N . THR B 2 110 ? 13.862 -5.948 -13.571 1.00 14.86 102 THR L N 1
ATOM 2448 C CA . THR B 2 110 ? 13.580 -4.540 -13.814 1.00 16.08 102 THR L CA 1
ATOM 2449 C C . THR B 2 110 ? 13.601 -4.276 -15.314 1.00 18.85 102 THR L C 1
ATOM 2450 O O . THR B 2 110 ? 14.565 -4.629 -15.998 1.00 16.72 102 THR L O 1
ATOM 2454 N N . ARG B 2 111 ? 12.542 -3.662 -15.827 1.00 16.49 103 ARG L N 1
ATOM 2455 C CA . ARG B 2 111 ? 12.533 -3.241 -17.221 1.00 16.42 103 ARG L CA 1
ATOM 2456 C C . ARG B 2 111 ? 13.092 -1.823 -17.322 1.00 22.36 103 ARG L C 1
ATOM 2457 O O . ARG B 2 111 ? 12.517 -0.867 -16.792 1.00 21.77 103 ARG L O 1
ATOM 2465 N N . LEU B 2 112 ? 14.227 -1.700 -17.999 1.00 17.56 104 LEU L N 1
ATOM 2466 C CA . LEU B 2 112 ? 14.898 -0.414 -18.158 1.00 21.45 104 LEU L CA 1
ATOM 2467 C C . LEU B 2 112 ? 14.460 0.311 -19.424 1.00 25.52 104 LEU L C 1
ATOM 2468 O O . LEU B 2 112 ? 14.575 -0.229 -20.524 1.00 27.19 104 LEU L O 1
ATOM 2473 N N . THR B 2 113 ? 13.975 1.541 -19.254 1.00 22.04 105 THR L N 1
ATOM 2474 C CA . THR B 2 113 ? 13.650 2.425 -20.361 1.00 27.49 105 THR L CA 1
ATOM 2475 C C . THR B 2 113 ? 14.736 3.490 -20.446 1.00 28.70 105 THR L C 1
ATOM 2476 O O . THR B 2 113 ? 15.130 4.063 -19.428 1.00 33.21 105 THR L O 1
ATOM 2480 N N . VAL B 2 114 ? 15.237 3.739 -21.650 1.00 29.29 106 VAL L N 1
ATOM 2481 C CA . VAL B 2 114 ? 16.176 4.837 -21.860 1.00 33.83 106 VAL L CA 1
ATOM 2482 C C . VAL B 2 114 ? 15.436 6.046 -22.446 1.00 32.90 106 VAL L C 1
ATOM 2483 O O . VAL B 2 114 ? 14.887 5.974 -23.547 1.00 39.48 106 VAL L O 1
ATOM 2487 N N . LEU B 2 115 A 15.426 7.150 -21.699 1.00 35.87 106 LEU L N 1
ATOM 2488 C CA . LEU B 2 115 A 14.631 8.333 -22.041 1.00 38.78 106 LEU L CA 1
ATOM 2489 C C . LEU B 2 115 A 15.136 9.070 -23.275 1.00 48.28 106 LEU L C 1
ATOM 2490 O O . LEU B 2 115 A 16.211 8.768 -23.790 1.00 45.05 106 LEU L O 1
ATOM 2495 N N . GLY B 2 116 ? 14.352 10.041 -23.739 1.00 50.32 107 GLY L N 1
ATOM 2496 C CA . GLY B 2 116 ? 14.778 10.922 -24.811 1.00 55.01 107 GLY L CA 1
ATOM 2497 C C . GLY B 2 116 ? 14.498 10.451 -26.227 1.00 50.09 107 GLY L C 1
ATOM 2498 O O . GLY B 2 116 ? 14.937 11.082 -27.187 1.00 48.33 107 GLY L O 1
ATOM 2499 N N . GLN B 2 117 ? 13.772 9.348 -26.372 1.00 46.74 108 GLN L N 1
ATOM 2500 C CA . GLN B 2 117 ? 13.413 8.862 -27.696 1.00 44.13 108 GLN L CA 1
ATOM 2501 C C . GLN B 2 117 ? 12.364 9.804 -28.298 1.00 39.47 108 GLN L C 1
ATOM 2502 O O . GLN B 2 117 ? 11.423 10.204 -27.613 1.00 37.90 108 GLN L O 1
ATOM 2508 N N . PRO B 2 118 ? 12.543 10.191 -29.572 1.00 43.98 109 PRO L N 1
ATOM 2509 C CA . PRO B 2 118 ? 11.622 11.134 -30.223 1.00 42.12 109 PRO L CA 1
ATOM 2510 C C . PRO B 2 118 ? 10.261 10.539 -30.575 1.00 35.95 109 PRO L C 1
ATOM 2511 O O . PRO B 2 118 ? 10.142 9.343 -30.836 1.00 33.18 109 PRO L O 1
ATOM 2515 N N . LYS B 2 119 ? 9.237 11.385 -30.586 1.00 29.95 110 LYS L N 1
ATOM 2516 C CA . LYS B 2 119 ? 7.915 10.947 -30.998 1.00 31.66 110 LYS L CA 1
ATOM 2517 C C . LYS B 2 119 ? 7.946 10.566 -32.473 1.00 32.25 110 LYS L C 1
ATOM 2518 O O . LYS B 2 119 ? 8.663 11.177 -33.264 1.00 32.00 110 LYS L O 1
ATOM 2524 N N . ALA B 2 120 ? 7.200 9.523 -32.828 1.00 29.95 111 ALA L N 1
ATOM 2525 C CA . ALA B 2 120 ? 7.214 9.006 -34.188 1.00 32.31 111 ALA L CA 1
ATOM 2526 C C . ALA B 2 120 ? 5.842 8.483 -34.568 1.00 33.81 111 ALA L C 1
ATOM 2527 O O . ALA B 2 120 ? 5.224 7.727 -33.811 1.00 26.39 111 ALA L O 1
ATOM 2529 N N . ALA B 2 121 ? 5.373 8.892 -35.745 1.00 26.33 112 ALA L N 1
ATOM 2530 C CA . ALA B 2 121 ? 4.064 8.492 -36.241 1.00 33.03 112 ALA L CA 1
ATOM 2531 C C . ALA B 2 121 ? 4.123 7.075 -36.794 1.00 27.57 112 ALA L C 1
ATOM 2532 O O . ALA B 2 121 ? 5.163 6.638 -37.292 1.00 27.61 112 ALA L O 1
ATOM 2534 N N . PRO B 2 122 ? 3.001 6.352 -36.707 1.00 25.44 113 PRO L N 1
ATOM 2535 C CA . PRO B 2 122 ? 2.983 4.973 -37.197 1.00 23.03 113 PRO L CA 1
ATOM 2536 C C . PRO B 2 122 ? 3.067 4.913 -38.720 1.00 25.59 113 PRO L C 1
ATOM 2537 O O . PRO B 2 122 ? 2.493 5.771 -39.397 1.00 24.73 113 PRO L O 1
ATOM 2541 N N . SER B 2 123 ? 3.801 3.933 -39.239 1.00 22.45 114 SER L N 1
ATOM 2542 C CA . SER B 2 123 ? 3.691 3.559 -40.643 1.00 29.41 114 SER L CA 1
ATOM 2543 C C . SER B 2 123 ? 2.617 2.493 -40.703 1.00 25.09 114 SER L C 1
ATOM 2544 O O . SER B 2 123 ? 2.597 1.581 -39.875 1.00 23.63 114 SER L O 1
ATOM 2547 N N . VAL B 2 124 ? 1.709 2.614 -41.660 1.00 18.91 115 VAL L N 1
ATOM 2548 C CA . VAL B 2 124 ? 0.586 1.693 -41.725 1.00 15.89 115 VAL L CA 1
ATOM 2549 C C . VAL B 2 124 ? 0.525 1.052 -43.102 1.00 17.54 115 VAL L C 1
ATOM 2550 O O . VAL B 2 124 ? 0.557 1.749 -44.121 1.00 18.97 115 VAL L O 1
ATOM 2554 N N . THR B 2 125 ? 0.437 -0.276 -43.125 1.00 17.17 116 THR L N 1
ATOM 2555 C CA . THR B 2 125 ? 0.246 -1.012 -44.372 1.00 14.71 116 THR L CA 1
ATOM 2556 C C . THR B 2 125 ? -1.017 -1.839 -44.219 1.00 16.88 116 THR L C 1
ATOM 2557 O O . THR B 2 125 ? -1.198 -2.529 -43.210 1.00 15.54 116 THR L O 1
ATOM 2561 N N . LEU B 2 126 ? -1.907 -1.747 -45.206 1.00 13.76 117 LEU L N 1
ATOM 2562 C CA . LEU B 2 126 ? -3.176 -2.463 -45.154 1.00 14.98 117 LEU L CA 1
ATOM 2563 C C . LEU B 2 126 ? -3.298 -3.406 -46.349 1.00 17.56 117 LEU L C 1
ATOM 2564 O O . LEU B 2 126 ? -3.158 -2.975 -47.490 1.00 14.26 117 LEU L O 1
ATOM 2569 N N . PHE B 2 127 ? -3.542 -4.687 -46.084 1.00 15.77 118 PHE L N 1
ATOM 2570 C CA . PHE B 2 127 ? -3.726 -5.678 -47.147 1.00 16.68 118 PHE L CA 1
ATOM 2571 C C . PHE B 2 127 ? -5.185 -6.124 -47.192 1.00 15.43 118 PHE L C 1
ATOM 2572 O O . PHE B 2 127 ? -5.810 -6.346 -46.145 1.00 15.27 118 PHE L O 1
ATOM 2580 N N . PRO B 2 128 ? -5.731 -6.281 -48.408 1.00 14.85 119 PRO L N 1
ATOM 2581 C CA . PRO B 2 128 ? -7.082 -6.813 -48.596 1.00 16.50 119 PRO L CA 1
ATOM 2582 C C . PRO B 2 128 ? -7.040 -8.340 -48.505 1.00 15.20 119 PRO L C 1
ATOM 2583 O O . PRO B 2 128 ? -5.941 -8.904 -48.409 1.00 16.70 119 PRO L O 1
ATOM 2587 N N . PRO B 2 129 ? -8.212 -9.005 -48.530 1.00 16.36 120 PRO L N 1
ATOM 2588 C CA . PRO B 2 129 ? -8.228 -10.472 -48.528 1.00 19.74 120 PRO L CA 1
ATOM 2589 C C . PRO B 2 129 ? -7.541 -11.029 -49.773 1.00 20.97 120 PRO L C 1
ATOM 2590 O O . PRO B 2 129 ? -7.678 -10.454 -50.859 1.00 19.28 120 PRO L O 1
ATOM 2594 N N . SER B 2 130 ? -6.821 -12.136 -49.626 1.00 19.67 121 SER L N 1
ATOM 2595 C CA . SER B 2 130 ? -6.244 -12.818 -50.780 1.00 23.17 121 SER L CA 1
ATOM 2596 C C . SER B 2 130 ? -7.318 -13.565 -51.564 1.00 22.01 121 SER L C 1
ATOM 2597 O O . SER B 2 130 ? -8.372 -13.911 -51.017 1.00 21.80 121 SER L O 1
ATOM 2600 N N . SER B 2 131 ? -7.048 -13.826 -52.843 1.00 22.34 122 SER L N 1
ATOM 2601 C CA . SER B 2 131 ? -7.949 -14.626 -53.664 1.00 26.96 122 SER L CA 1
ATOM 2602 C C . SER B 2 131 ? -8.124 -16.014 -53.068 1.00 24.43 122 SER L C 1
ATOM 2603 O O . SER B 2 131 ? -9.209 -16.594 -53.129 1.00 25.64 122 SER L O 1
ATOM 2606 N N . GLU B 2 132 ? -7.049 -16.549 -52.503 1.00 24.02 123 GLU L N 1
ATOM 2607 C CA . GLU B 2 132 ? -7.109 -17.881 -51.919 1.00 27.62 123 GLU L CA 1
ATOM 2608 C C . GLU B 2 132 ? -8.023 -17.920 -50.687 1.00 24.56 123 GLU L C 1
ATOM 2609 O O . GLU B 2 132 ? -8.793 -18.869 -50.515 1.00 23.67 123 GLU L O 1
ATOM 2615 N N . GLU B 2 133 ? -7.948 -16.900 -49.835 1.00 21.34 124 GLU L N 1
ATOM 2616 C CA . GLU B 2 133 ? -8.833 -16.851 -48.667 1.00 16.45 124 GLU L CA 1
ATOM 2617 C C . GLU B 2 133 ? -10.296 -16.708 -49.077 1.00 21.36 124 GLU L C 1
ATOM 2618 O O . GLU B 2 133 ? -11.170 -17.395 -48.544 1.00 20.14 124 GLU L O 1
ATOM 2624 N N . LEU B 2 134 ? -10.560 -15.817 -50.028 1.00 18.33 125 LEU L N 1
ATOM 2625 C CA . LEU B 2 134 ? -11.915 -15.632 -50.531 1.00 18.65 125 LEU L CA 1
ATOM 2626 C C . LEU B 2 134 ? -12.486 -16.933 -51.100 1.00 27.31 125 LEU L C 1
ATOM 2627 O O . LEU B 2 134 ? -13.680 -17.214 -50.951 1.00 24.45 125 LEU L O 1
ATOM 2632 N N . GLN B 2 135 ? -11.636 -17.733 -51.738 1.00 28.25 126 GLN L N 1
ATOM 2633 C CA . GLN B 2 135 ? -12.079 -19.015 -52.283 1.00 31.02 126 GLN L CA 1
ATOM 2634 C C . GLN B 2 135 ? -12.452 -19.992 -51.163 1.00 27.98 126 GLN L C 1
ATOM 2635 O O . GLN B 2 135 ? -13.279 -20.891 -51.359 1.00 33.33 126 GLN L O 1
ATOM 2641 N N . ALA B 2 136 ? -11.861 -19.802 -49.987 1.00 24.71 127 ALA L N 1
ATOM 2642 C CA . ALA B 2 136 ? -12.190 -20.622 -48.822 1.00 27.53 127 ALA L CA 1
ATOM 2643 C C . ALA B 2 136 ? -13.363 -20.034 -48.030 1.00 30.49 127 ALA L C 1
ATOM 2644 O O . ALA B 2 136 ? -13.608 -20.425 -46.886 1.00 32.85 127 ALA L O 1
ATOM 2646 N N . ASN B 2 137 ? -14.067 -19.087 -48.644 1.00 27.53 128 ASN L N 1
ATOM 2647 C CA . ASN B 2 137 ? -15.259 -18.459 -48.067 1.00 25.54 128 ASN L CA 1
ATOM 2648 C C . ASN B 2 137 ? -14.975 -17.691 -46.784 1.00 31.03 128 ASN L C 1
ATOM 2649 O O . ASN B 2 137 ? -15.797 -17.675 -45.861 1.00 32.56 128 ASN L O 1
ATOM 2654 N N . LYS B 2 138 ? -13.804 -17.064 -46.735 1.00 24.34 129 LYS L N 1
ATOM 2655 C CA . LYS B 2 138 ? -13.418 -16.208 -45.621 1.00 24.48 129 LYS L CA 1
ATOM 2656 C C . LYS B 2 138 ? -12.783 -14.945 -46.181 1.00 26.36 129 LYS L C 1
ATOM 2657 O O . LYS B 2 138 ? -12.444 -14.889 -47.365 1.00 24.12 129 LYS L O 1
ATOM 2663 N N . ALA B 2 139 ? -12.624 -13.932 -45.333 1.00 22.70 130 ALA L N 1
ATOM 2664 C CA . ALA B 2 139 ? -12.002 -12.675 -45.745 1.00 17.51 130 ALA L CA 1
ATOM 2665 C C . ALA B 2 139 ? -11.427 -11.990 -44.515 1.00 21.12 130 ALA L C 1
ATOM 2666 O O . ALA B 2 139 ? -12.128 -11.797 -43.526 1.00 24.95 130 ALA L O 1
ATOM 2668 N N . THR B 2 140 ? -10.150 -11.630 -44.581 1.00 15.10 131 THR L N 1
ATOM 2669 C CA . THR B 2 140 ? -9.476 -10.971 -43.473 1.00 13.85 131 THR L CA 1
ATOM 2670 C C . THR B 2 140 ? -8.729 -9.754 -44.010 1.00 16.98 131 THR L C 1
ATOM 2671 O O . THR B 2 140 ? -7.951 -9.876 -44.965 1.00 19.00 131 THR L O 1
ATOM 2675 N N . LEU B 2 141 ? -8.989 -8.576 -43.437 1.00 14.57 132 LEU L N 1
ATOM 2676 C CA . LEU B 2 141 ? -8.205 -7.386 -43.771 1.00 12.01 132 LEU L CA 1
ATOM 2677 C C . LEU B 2 141 ? -7.089 -7.303 -42.744 1.00 14.72 132 LEU L C 1
ATOM 2678 O O . LEU B 2 141 ? -7.334 -7.493 -41.545 1.00 15.87 132 LEU L O 1
ATOM 2683 N N . VAL B 2 142 ? -5.870 -7.021 -43.202 1.00 14.49 133 VAL L N 1
ATOM 2684 C CA . VAL B 2 142 ? -4.707 -7.045 -42.313 1.00 13.07 133 VAL L CA 1
ATOM 2685 C C . VAL B 2 142 ? -4.081 -5.665 -42.219 1.00 15.38 133 VAL L C 1
ATOM 2686 O O . VAL B 2 142 ? -3.581 -5.151 -43.213 1.00 14.12 133 VAL L O 1
ATOM 2690 N N . CYS B 2 143 ? -4.099 -5.075 -41.023 1.00 13.29 134 CYS L N 1
ATOM 2691 C CA . CYS B 2 143 ? -3.567 -3.725 -40.835 1.00 12.48 134 CYS L CA 1
ATOM 2692 C C . CYS B 2 143 ? -2.317 -3.774 -39.963 1.00 15.39 134 CYS L C 1
ATOM 2693 O O . CYS B 2 143 ? -2.393 -4.092 -38.777 1.00 14.06 134 CYS L O 1
ATOM 2696 N N . LEU B 2 144 ? -1.168 -3.481 -40.564 1.00 12.81 135 LEU L N 1
ATOM 2697 C CA . LEU B 2 144 ? 0.120 -3.655 -39.904 1.00 12.32 135 LEU L CA 1
ATOM 2698 C C . LEU B 2 144 ? 0.693 -2.282 -39.582 1.00 15.13 135 LEU L C 1
ATOM 2699 O O . LEU B 2 144 ? 0.832 -1.437 -40.473 1.00 15.81 135 LEU L O 1
ATOM 2704 N N . ILE B 2 145 ? 1.049 -2.084 -38.313 1.00 13.03 136 ILE L N 1
ATOM 2705 C CA . ILE B 2 145 ? 1.386 -0.763 -37.788 1.00 12.38 136 ILE L CA 1
ATOM 2706 C C . ILE B 2 145 ? 2.763 -0.801 -37.132 1.00 15.39 136 ILE L C 1
ATOM 2707 O O . ILE B 2 145 ? 2.984 -1.582 -36.206 1.00 17.91 136 ILE L O 1
ATOM 2712 N N . SER B 2 146 ? 3.676 0.048 -37.593 1.00 18.00 137 SER L N 1
ATOM 2713 C CA . SER B 2 146 ? 5.066 -0.064 -37.163 1.00 18.81 137 SER L CA 1
ATOM 2714 C C . SER B 2 146 ? 5.739 1.277 -36.902 1.00 18.89 137 SER L C 1
ATOM 2715 O O . SER B 2 146 ? 5.248 2.334 -37.320 1.00 20.98 137 SER L O 1
ATOM 2718 N N . ASP B 2 147 ? 6.860 1.211 -36.184 1.00 24.07 138 ASP L N 1
ATOM 2719 C CA . ASP B 2 147 ? 7.743 2.353 -35.964 1.00 27.15 138 ASP L CA 1
ATOM 2720 C C . ASP B 2 147 ? 7.089 3.562 -35.320 1.00 25.51 138 ASP L C 1
ATOM 2721 O O . ASP B 2 147 ? 7.398 4.700 -35.687 1.00 28.22 138 ASP L O 1
ATOM 2726 N N . PHE B 2 148 ? 6.196 3.337 -34.360 1.00 19.00 139 PHE L N 1
ATOM 2727 C CA . PHE B 2 148 ? 5.617 4.474 -33.648 1.00 21.15 139 PHE L CA 1
ATOM 2728 C C . PHE B 2 148 ? 6.181 4.600 -32.239 1.00 25.26 139 PHE L C 1
ATOM 2729 O O . PHE B 2 148 ? 6.655 3.619 -31.655 1.00 19.81 139 PHE L O 1
ATOM 2737 N N . TYR B 2 149 ? 6.161 5.824 -31.718 1.00 20.48 140 TYR L N 1
ATOM 2738 C CA . TYR B 2 149 ? 6.619 6.093 -30.359 1.00 19.91 140 TYR L CA 1
ATOM 2739 C C . TYR B 2 149 ? 5.905 7.331 -29.834 1.00 21.80 140 TYR L C 1
ATOM 2740 O O . TYR B 2 149 ? 5.761 8.312 -30.557 1.00 26.01 140 TYR L O 1
ATOM 2749 N N . PRO B 2 150 ? 5.450 7.307 -28.570 1.00 27.54 141 PRO L N 1
ATOM 2750 C CA . PRO B 2 150 ? 5.478 6.247 -27.551 1.00 25.09 141 PRO L CA 1
ATOM 2751 C C . PRO B 2 150 ? 4.588 5.071 -27.950 1.00 25.80 141 PRO L C 1
ATOM 2752 O O . PRO B 2 150 ? 3.913 5.152 -28.974 1.00 24.35 141 PRO L O 1
ATOM 2756 N N . GLY B 2 151 ? 4.578 4.005 -27.154 1.00 23.75 142 GLY L N 1
ATOM 2757 C CA . GLY B 2 151 ? 3.919 2.776 -27.553 1.00 22.32 142 GLY L CA 1
ATOM 2758 C C . GLY B 2 151 ? 2.455 2.670 -27.187 1.00 33.51 142 GLY L C 1
ATOM 2759 O O . GLY B 2 151 ? 2.071 1.859 -26.341 1.00 36.79 142 GLY L O 1
ATOM 2760 N N . ALA B 2 152 ? 1.635 3.494 -27.828 1.00 30.27 143 ALA L N 1
ATOM 2761 C CA . ALA B 2 152 ? 0.191 3.463 -27.633 1.00 26.98 143 ALA L CA 1
ATOM 2762 C C . ALA B 2 152 ? -0.471 3.910 -28.925 1.00 23.28 143 ALA L C 1
ATOM 2763 O O . ALA B 2 152 ? -0.096 4.937 -29.492 1.00 26.18 143 ALA L O 1
ATOM 2765 N N . VAL B 2 153 ? -1.438 3.134 -29.397 1.00 23.58 144 VAL L N 1
ATOM 2766 C CA . VAL B 2 153 ? -2.256 3.530 -30.542 1.00 20.38 144 VAL L CA 1
ATOM 2767 C C . VAL B 2 153 ? -3.668 3.058 -30.283 1.00 24.83 144 VAL L C 1
ATOM 2768 O O . VAL B 2 153 ? -3.883 2.175 -29.451 1.00 21.54 144 VAL L O 1
ATOM 2772 N N . THR B 2 154 ? -4.635 3.645 -30.983 1.00 21.06 145 THR L N 1
ATOM 2773 C CA . THR B 2 154 ? -5.963 3.047 -31.051 1.00 17.61 145 THR L CA 1
ATOM 2774 C C . THR B 2 154 ? -6.288 2.792 -32.517 1.00 18.78 145 THR L C 1
ATOM 2775 O O . THR B 2 154 ? -5.818 3.518 -33.402 1.00 21.27 145 THR L O 1
ATOM 2779 N N . VAL B 2 155 ? -7.062 1.744 -32.779 1.00 20.08 146 VAL L N 1
ATOM 2780 C CA . VAL B 2 155 ? -7.402 1.387 -34.155 1.00 14.85 146 VAL L CA 1
ATOM 2781 C C . VAL B 2 155 ? -8.910 1.320 -34.314 1.00 19.69 146 VAL L C 1
ATOM 2782 O O . VAL B 2 155 ? -9.611 0.763 -33.467 1.00 23.79 146 VAL L O 1
ATOM 2786 N N . ALA B 2 156 ? -9.403 1.900 -35.401 1.00 20.47 147 ALA L N 1
ATOM 2787 C CA . ALA B 2 156 ? -10.821 1.858 -35.723 1.00 21.40 147 ALA L CA 1
ATOM 2788 C C . ALA B 2 156 ? -10.938 1.439 -37.179 1.00 23.85 147 ALA L C 1
ATOM 2789 O O . ALA B 2 156 ? -10.020 1.658 -37.967 1.00 21.27 147 ALA L O 1
ATOM 2791 N N . TRP B 2 157 ? -12.055 0.822 -37.536 1.00 18.69 148 TRP L N 1
ATOM 2792 C CA . TRP B 2 157 ? -12.260 0.382 -38.905 1.00 19.04 148 TRP L CA 1
ATOM 2793 C C . TRP B 2 157 ? -13.544 0.991 -39.462 1.00 21.34 148 TRP L C 1
ATOM 2794 O O . TRP B 2 157 ? -14.510 1.237 -38.717 1.00 24.66 148 TRP L O 1
ATOM 2805 N N . LYS B 2 158 ? -13.555 1.231 -40.770 1.00 20.27 149 LYS L N 1
ATOM 2806 C CA . LYS B 2 158 ? -14.726 1.770 -41.447 1.00 22.51 149 LYS L CA 1
ATOM 2807 C C . LYS B 2 158 ? -15.078 0.897 -42.637 1.00 27.05 149 LYS L C 1
ATOM 2808 O O . LYS B 2 158 ? -14.184 0.394 -43.329 1.00 23.26 149 LYS L O 1
ATOM 2814 N N . ALA B 2 159 ? -16.376 0.701 -42.857 1.00 26.41 150 ALA L N 1
ATOM 2815 C CA . ALA B 2 159 ? -16.871 0.112 -44.094 1.00 27.23 150 ALA L CA 1
ATOM 2816 C C . ALA B 2 159 ? -17.510 1.269 -44.838 1.00 33.72 150 ALA L C 1
ATOM 2817 O O . ALA B 2 159 ? -18.501 1.835 -44.365 1.00 30.11 150 ALA L O 1
ATOM 2819 N N . ASP B 2 160 ? -16.952 1.618 -45.995 1.00 29.99 151 ASP L N 1
ATOM 2820 C CA . ASP B 2 160 ? -17.243 2.905 -46.608 1.00 29.07 151 ASP L CA 1
ATOM 2821 C C . ASP B 2 160 ? -17.016 3.988 -45.551 1.00 37.64 151 ASP L C 1
ATOM 2822 O O . ASP B 2 160 ? -15.877 4.219 -45.140 1.00 37.60 151 ASP L O 1
ATOM 2827 N N . SER B 2 161 ? -18.092 4.623 -45.091 1.00 36.65 152 SER L N 1
ATOM 2828 C CA . SER B 2 161 ? -17.975 5.690 -44.098 1.00 40.33 152 SER L CA 1
ATOM 2829 C C . SER B 2 161 ? -18.499 5.297 -42.717 1.00 41.80 152 SER L C 1
ATOM 2830 O O . SER B 2 161 ? -18.500 6.112 -41.793 1.00 44.70 152 SER L O 1
ATOM 2833 N N . SER B 2 162 ? -18.944 4.053 -42.576 1.00 39.78 153 SER L N 1
ATOM 2834 C CA . SER B 2 162 ? -19.589 3.617 -41.340 1.00 39.25 153 SER L CA 1
ATOM 2835 C C . SER B 2 162 ? -18.641 2.817 -40.457 1.00 31.82 153 SER L C 1
ATOM 2836 O O . SER B 2 162 ? -17.915 1.955 -40.948 1.00 30.60 153 SER L O 1
ATOM 2839 N N . PRO B 2 163 ? -18.651 3.103 -39.145 1.00 34.07 154 PRO L N 1
ATOM 2840 C CA . PRO B 2 163 ? -17.842 2.358 -38.172 1.00 30.26 154 PRO L CA 1
ATOM 2841 C C . PRO B 2 163 ? -18.170 0.859 -38.171 1.00 31.82 154 PRO L C 1
ATOM 2842 O O . PRO B 2 163 ? -19.340 0.477 -38.232 1.00 32.34 154 PRO L O 1
ATOM 2846 N N . VAL B 2 164 ? -17.135 0.029 -38.112 1.00 27.56 155 VAL L N 1
ATOM 2847 C CA . VAL B 2 164 ? -17.288 -1.414 -37.977 1.00 30.55 155 VAL L CA 1
ATOM 2848 C C . VAL B 2 164 ? -16.592 -1.852 -36.698 1.00 38.01 155 VAL L C 1
ATOM 2849 O O . VAL B 2 164 ? -15.370 -1.723 -36.585 1.00 34.79 155 VAL L O 1
ATOM 2853 N N . LYS B 2 165 ? -17.349 -2.381 -35.741 1.00 44.42 156 LYS L N 1
ATOM 2854 C CA . LYS B 2 165 ? -16.752 -2.837 -34.483 1.00 42.97 156 LYS L CA 1
ATOM 2855 C C . LYS B 2 165 ? -16.658 -4.361 -34.386 1.00 41.53 156 LYS L C 1
ATOM 2856 O O . LYS B 2 165 ? -15.758 -4.897 -33.731 1.00 39.25 156 LYS L O 1
ATOM 2862 N N . ALA B 2 166 ? -17.589 -5.055 -35.037 1.00 35.03 157 ALA L N 1
ATOM 2863 C CA . ALA B 2 166 ? -17.614 -6.514 -35.010 1.00 32.47 157 ALA L CA 1
ATOM 2864 C C . ALA B 2 166 ? -16.494 -7.104 -35.857 1.00 29.75 157 ALA L C 1
ATOM 2865 O O . ALA B 2 166 ? -16.170 -6.577 -36.924 1.00 25.95 157 ALA L O 1
ATOM 2867 N N . GLY B 2 167 ? -15.902 -8.195 -35.376 1.00 29.00 158 GLY L N 1
ATOM 2868 C CA . GLY B 2 167 ? -14.878 -8.899 -36.126 1.00 27.60 158 GLY L CA 1
ATOM 2869 C C . GLY B 2 167 ? -13.502 -8.263 -36.075 1.00 22.47 158 GLY L C 1
ATOM 2870 O O . GLY B 2 167 ? -12.619 -8.625 -36.862 1.00 24.99 158 GLY L O 1
ATOM 2871 N N . VAL B 2 168 ? -13.305 -7.319 -35.155 1.00 24.91 159 VAL L N 1
ATOM 2872 C CA . VAL B 2 168 ? -12.002 -6.650 -35.025 1.00 23.06 159 VAL L CA 1
ATOM 2873 C C . VAL B 2 168 ? -11.165 -7.272 -33.901 1.00 27.30 159 VAL L C 1
ATOM 2874 O O . VAL B 2 168 ? -11.649 -7.433 -32.778 1.00 26.44 159 VAL L O 1
ATOM 2878 N N . GLU B 2 169 ? -9.925 -7.647 -34.217 1.00 18.47 160 GLU L N 1
ATOM 2879 C CA . GLU B 2 169 ? -8.978 -8.135 -33.212 1.00 18.07 160 GLU L CA 1
ATOM 2880 C C . GLU B 2 169 ? -7.687 -7.334 -33.350 1.00 20.40 160 GLU L C 1
ATOM 2881 O O . GLU B 2 169 ? -7.075 -7.306 -34.427 1.00 17.80 160 GLU L O 1
ATOM 2887 N N . THR B 2 170 ? -7.266 -6.689 -32.266 1.00 17.97 161 THR L N 1
ATOM 2888 C CA . THR B 2 170 ? -6.109 -5.790 -32.311 1.00 15.76 161 THR L CA 1
ATOM 2889 C C . THR B 2 170 ? -5.111 -6.141 -31.215 1.00 18.09 161 THR L C 1
ATOM 2890 O O . THR B 2 170 ? -5.498 -6.396 -30.078 1.00 17.60 161 THR L O 1
ATOM 2894 N N . THR B 2 171 ? -3.823 -6.168 -31.536 1.00 16.52 162 THR L N 1
ATOM 2895 C CA . THR B 2 171 ? -2.835 -6.501 -30.515 1.00 18.39 162 THR L CA 1
ATOM 2896 C C . THR B 2 171 ? -2.513 -5.305 -29.640 1.00 16.94 162 THR L C 1
ATOM 2897 O O . THR B 2 171 ? -2.788 -4.160 -30.000 1.00 20.23 162 THR L O 1
ATOM 2901 N N . THR B 2 172 ? -1.921 -5.586 -28.485 1.00 19.61 163 THR L N 1
ATOM 2902 C CA . THR B 2 172 ? -1.303 -4.550 -27.682 1.00 23.15 163 THR L CA 1
ATOM 2903 C C . THR B 2 172 ? -0.010 -4.173 -28.392 1.00 31.33 163 THR L C 1
ATOM 2904 O O . THR B 2 172 ? 0.562 -4.997 -29.112 1.00 34.36 163 THR L O 1
ATOM 2908 N N . PRO B 2 173 ? 0.453 -2.927 -28.211 1.00 23.90 164 PRO L N 1
ATOM 2909 C CA . PRO B 2 173 ? 1.718 -2.577 -28.860 1.00 17.42 164 PRO L CA 1
ATOM 2910 C C . PRO B 2 173 ? 2.866 -3.333 -28.208 1.00 23.88 164 PRO L C 1
ATOM 2911 O O . PRO B 2 173 ? 2.832 -3.595 -27.002 1.00 24.69 164 PRO L O 1
ATOM 2915 N N . SER B 2 174 ? 3.872 -3.674 -29.004 1.00 22.79 165 SER L N 1
ATOM 2916 C CA . SER B 2 174 ? 5.031 -4.405 -28.510 1.00 24.87 165 SER L CA 1
ATOM 2917 C C . SER B 2 174 ? 6.304 -3.757 -29.027 1.00 20.86 165 SER L C 1
ATOM 2918 O O . SER B 2 174 ? 6.362 -3.302 -30.164 1.00 22.12 165 SER L O 1
ATOM 2921 N N . LYS B 2 175 ? 7.330 -3.731 -28.190 1.00 22.82 166 LYS L N 1
ATOM 2922 C CA . LYS B 2 175 ? 8.579 -3.074 -28.534 1.00 25.22 166 LYS L CA 1
ATOM 2923 C C . LYS B 2 175 ? 9.305 -3.789 -29.671 1.00 35.72 166 LYS L C 1
ATOM 2924 O O . LYS B 2 175 ? 9.501 -5.010 -29.622 1.00 34.37 166 LYS L O 1
ATOM 2930 N N . GLN B 2 176 ? 9.694 -3.029 -30.694 1.00 29.40 167 GLN L N 1
ATOM 2931 C CA . GLN B 2 176 ? 10.515 -3.559 -31.775 1.00 30.53 167 GLN L CA 1
ATOM 2932 C C . GLN B 2 176 ? 11.982 -3.597 -31.353 1.00 37.90 167 GLN L C 1
ATOM 2933 O O . GLN B 2 176 ? 12.350 -3.078 -30.295 1.00 35.24 167 GLN L O 1
ATOM 2939 N N . SER B 2 177 ? 12.819 -4.207 -32.187 1.00 39.74 168 SER L N 1
ATOM 2940 C CA . SER B 2 177 ? 14.250 -4.277 -31.910 1.00 42.66 168 SER L CA 1
ATOM 2941 C C . SER B 2 177 ? 14.888 -2.888 -31.940 1.00 40.58 168 SER L C 1
ATOM 2942 O O . SER B 2 177 ? 15.920 -2.661 -31.310 1.00 48.99 168 SER L O 1
ATOM 2945 N N . ASN B 2 178 ? 14.270 -1.963 -32.670 1.00 40.41 169 ASN L N 1
ATOM 2946 C CA . ASN B 2 178 ? 14.773 -0.592 -32.745 1.00 39.29 169 ASN L CA 1
ATOM 2947 C C . ASN B 2 178 ? 14.195 0.320 -31.659 1.00 34.55 169 ASN L C 1
ATOM 2948 O O . ASN B 2 178 ? 14.363 1.544 -31.714 1.00 37.70 169 ASN L O 1
ATOM 2953 N N . ASN B 2 179 ? 13.512 -0.291 -30.687 1.00 35.81 170 ASN L N 1
ATOM 2954 C CA . ASN B 2 179 ? 12.943 0.406 -29.520 1.00 32.76 170 ASN L CA 1
ATOM 2955 C C . ASN B 2 179 ? 11.685 1.229 -29.806 1.00 30.12 170 ASN L C 1
ATOM 2956 O O . ASN B 2 179 ? 11.122 1.857 -28.904 1.00 30.84 170 ASN L O 1
ATOM 2961 N N . LYS B 2 180 ? 11.253 1.236 -31.061 1.00 29.92 171 LYS L N 1
ATOM 2962 C CA . LYS B 2 180 ? 9.944 1.765 -31.398 1.00 29.83 171 LYS L CA 1
ATOM 2963 C C . LYS B 2 180 ? 8.933 0.633 -31.249 1.00 28.53 171 LYS L C 1
ATOM 2964 O O . LYS B 2 180 ? 9.291 -0.471 -30.838 1.00 29.53 171 LYS L O 1
ATOM 2970 N N . TYR B 2 181 ? 7.676 0.899 -31.579 1.00 22.12 172 TYR L N 1
ATOM 2971 C CA . TYR B 2 181 ? 6.622 -0.071 -31.307 1.00 21.00 172 TYR L CA 1
ATOM 2972 C C . TYR B 2 181 ? 5.884 -0.544 -32.541 1.00 22.96 172 TYR L C 1
ATOM 2973 O O . TYR B 2 181 ? 5.832 0.159 -33.550 1.00 22.97 172 TYR L O 1
ATOM 2982 N N . ALA B 2 182 ? 5.299 -1.738 -32.429 1.00 18.17 173 ALA L N 1
ATOM 2983 C CA . ALA B 2 182 ? 4.538 -2.348 -33.510 1.00 22.64 173 ALA L CA 1
ATOM 2984 C C . ALA B 2 182 ? 3.220 -2.878 -32.974 1.00 17.14 173 ALA L C 1
ATOM 2985 O O . ALA B 2 182 ? 3.114 -3.245 -31.805 1.00 21.39 173 ALA L O 1
ATOM 2987 N N . ALA B 2 183 ? 2.210 -2.916 -33.839 1.00 15.20 174 ALA L N 1
ATOM 2988 C CA . ALA B 2 183 ? 0.936 -3.514 -33.486 1.00 15.44 174 ALA L CA 1
ATOM 2989 C C . ALA B 2 183 ? 0.255 -3.932 -34.768 1.00 14.67 174 ALA L C 1
ATOM 2990 O O . ALA B 2 183 ? 0.673 -3.543 -35.866 1.00 13.78 174 ALA L O 1
ATOM 2992 N N . SER B 2 184 ? -0.781 -4.746 -34.648 1.00 15.82 175 SER L N 1
ATOM 2993 C CA . SER B 2 184 ? -1.522 -5.111 -35.843 1.00 15.91 175 SER L CA 1
ATOM 2994 C C . SER B 2 184 ? -2.997 -5.226 -35.524 1.00 14.30 175 SER L C 1
ATOM 2995 O O . SER B 2 184 ? -3.384 -5.412 -34.360 1.00 15.14 175 SER L O 1
ATOM 2998 N N . SER B 2 185 ? -3.830 -5.099 -36.551 1.00 12.08 176 SER L N 1
ATOM 2999 C CA . SER B 2 185 ? -5.267 -5.219 -36.336 1.00 13.62 176 SER L CA 1
ATOM 3000 C C . SER B 2 185 ? -5.841 -6.008 -37.500 1.00 15.52 176 SER L C 1
ATOM 3001 O O . SER B 2 185 ? -5.402 -5.841 -38.638 1.00 14.89 176 SER L O 1
ATOM 3004 N N . TYR B 2 186 ? -6.793 -6.885 -37.198 1.00 14.86 177 TYR L N 1
ATOM 3005 C CA . TYR B 2 186 ? -7.371 -7.779 -38.193 1.00 16.50 177 TYR L CA 1
ATOM 3006 C C . TYR B 2 186 ? -8.879 -7.595 -38.193 1.00 14.53 177 TYR L C 1
ATOM 3007 O O . TYR B 2 186 ? -9.513 -7.618 -37.137 1.00 19.48 177 TYR L O 1
ATOM 3016 N N . LEU B 2 187 ? -9.456 -7.423 -39.378 1.00 13.64 178 LEU L N 1
ATOM 3017 C CA . LEU B 2 187 ? -10.908 -7.330 -39.488 1.00 14.23 178 LEU L CA 1
ATOM 3018 C C . LEU B 2 187 ? -11.418 -8.536 -40.266 1.00 20.03 178 LEU L C 1
ATOM 3019 O O . LEU B 2 187 ? -11.058 -8.727 -41.428 1.00 19.52 178 LEU L O 1
ATOM 3024 N N . SER B 2 188 ? -12.234 -9.357 -39.616 1.00 21.23 179 SER L N 1
ATOM 3025 C CA . SER B 2 188 ? -12.798 -10.543 -40.251 1.00 22.98 179 SER L CA 1
ATOM 3026 C C . SER B 2 188 ? -14.145 -10.219 -40.875 1.00 24.77 179 SER L C 1
ATOM 3027 O O . SER B 2 188 ? -15.031 -9.675 -40.210 1.00 27.52 179 SER L O 1
ATOM 3030 N N . LEU B 2 189 ? -14.295 -10.569 -42.150 1.00 21.66 180 LEU L N 1
ATOM 3031 C CA . LEU B 2 189 ? -15.513 -10.278 -42.908 1.00 24.11 180 LEU L CA 1
ATOM 3032 C C . LEU B 2 189 ? -15.946 -11.521 -43.665 1.00 23.56 180 LEU L C 1
ATOM 3033 O O . LEU B 2 189 ? -15.145 -12.429 -43.860 1.00 23.30 180 LEU L O 1
ATOM 3038 N N . THR B 2 190 ? -17.198 -11.552 -44.124 1.00 22.81 181 THR L N 1
ATOM 3039 C CA . THR B 2 190 ? -17.592 -12.545 -45.120 1.00 27.22 181 THR L CA 1
ATOM 3040 C C . THR B 2 190 ? -17.177 -12.031 -46.499 1.00 28.58 181 THR L C 1
ATOM 3041 O O . THR B 2 190 ? -17.020 -10.825 -46.685 1.00 28.45 181 THR L O 1
ATOM 3045 N N . PRO B 2 191 ? -16.978 -12.941 -47.465 1.00 27.13 182 PRO L N 1
ATOM 3046 C CA . PRO B 2 191 ? -16.708 -12.495 -48.836 1.00 27.07 182 PRO L CA 1
ATOM 3047 C C . PRO B 2 191 ? -17.793 -11.558 -49.358 1.00 26.43 182 PRO L C 1
ATOM 3048 O O . PRO B 2 191 ? -17.493 -10.609 -50.089 1.00 28.29 182 PRO L O 1
ATOM 3052 N N . GLU B 2 192 ? -19.040 -11.820 -48.978 1.00 26.21 183 GLU L N 1
ATOM 3053 C CA . GLU B 2 192 ? -20.164 -11.003 -49.421 1.00 29.25 183 GLU L CA 1
ATOM 3054 C C . GLU B 2 192 ? -20.064 -9.581 -48.875 1.00 30.29 183 GLU L C 1
ATOM 3055 O O . GLU B 2 192 ? -20.282 -8.612 -49.609 1.00 30.68 183 GLU L O 1
ATOM 3061 N N . GLN B 2 193 ? -19.723 -9.463 -47.594 1.00 29.72 184 GLN L N 1
ATOM 3062 C CA . GLN B 2 193 ? -19.498 -8.161 -46.966 1.00 33.94 184 GLN L CA 1
ATOM 3063 C C . GLN B 2 193 ? -18.359 -7.403 -47.640 1.00 34.09 184 GLN L C 1
ATOM 3064 O O . GLN B 2 193 ? -18.464 -6.202 -47.899 1.00 32.99 184 GLN L O 1
ATOM 3070 N N . TRP B 2 194 ? -17.265 -8.108 -47.902 1.00 29.01 185 TRP L N 1
ATOM 3071 C CA . TRP B 2 194 ? -16.123 -7.519 -48.585 1.00 27.96 185 TRP L CA 1
ATOM 3072 C C . TRP B 2 194 ? -16.532 -6.968 -49.958 1.00 28.20 185 TRP L C 1
ATOM 3073 O O . TRP B 2 194 ? -16.214 -5.828 -50.285 1.00 33.27 185 TRP L O 1
ATOM 3084 N N . LYS B 2 195 ? -17.272 -7.754 -50.737 1.00 27.28 186 LYS L N 1
ATOM 3085 C CA . LYS B 2 195 ? -17.646 -7.342 -52.089 1.00 30.04 186 LYS L CA 1
ATOM 3086 C C . LYS B 2 195 ? -18.747 -6.281 -52.149 1.00 37.18 186 LYS L C 1
ATOM 3087 O O . LYS B 2 195 ? -18.929 -5.633 -53.183 1.00 42.90 186 LYS L O 1
ATOM 3093 N N . SER B 2 196 ? -19.487 -6.101 -51.060 1.00 35.37 187 SER L N 1
ATOM 3094 C CA . SER B 2 196 ? -20.673 -5.240 -51.108 1.00 44.10 187 SER L CA 1
ATOM 3095 C C . SER B 2 196 ? -20.392 -3.774 -50.768 1.00 43.21 187 SER L C 1
ATOM 3096 O O . SER B 2 196 ? -21.289 -2.931 -50.854 1.00 40.79 187 SER L O 1
ATOM 3099 N N . HIS B 2 197 ? -19.157 -3.471 -50.381 1.00 33.90 188 HIS L N 1
ATOM 3100 C CA . HIS B 2 197 ? -18.777 -2.089 -50.090 1.00 35.06 188 HIS L CA 1
ATOM 3101 C C . HIS B 2 197 ? -17.782 -1.541 -51.106 1.00 33.90 188 HIS L C 1
ATOM 3102 O O . HIS B 2 197 ? -17.042 -2.298 -51.731 1.00 36.70 188 HIS L O 1
ATOM 3109 N N . ARG B 2 198 ? -17.765 -0.221 -51.268 1.00 32.01 189 ARG L N 1
ATOM 3110 C CA . ARG B 2 198 ? -16.810 0.406 -52.170 1.00 33.42 189 ARG L CA 1
ATOM 3111 C C . ARG B 2 198 ? -15.404 0.266 -51.614 1.00 29.00 189 ARG L C 1
ATOM 3112 O O . ARG B 2 198 ? -14.447 0.068 -52.368 1.00 31.26 189 ARG L O 1
ATOM 3120 N N . SER B 2 199 ? -15.283 0.360 -50.291 1.00 29.93 190 SER L N 1
ATOM 3121 C CA . SER B 2 199 ? -13.976 0.257 -49.644 1.00 27.86 190 SER L CA 1
ATOM 3122 C C . SER B 2 199 ? -14.074 -0.006 -48.146 1.00 25.04 190 SER L C 1
ATOM 3123 O O . SER B 2 199 ? -15.145 0.132 -47.544 1.00 26.69 190 SER L O 1
ATOM 3126 N N . TYR B 2 200 ? -12.943 -0.393 -47.559 1.00 19.90 191 TYR L N 1
ATOM 3127 C CA . TYR B 2 200 ? -12.793 -0.491 -46.110 1.00 21.15 191 TYR L CA 1
ATOM 3128 C C . TYR B 2 200 ? -11.556 0.291 -45.726 1.00 21.81 191 TYR L C 1
ATOM 3129 O O . TYR B 2 200 ? -10.600 0.364 -46.514 1.00 19.35 191 TYR L O 1
ATOM 3138 N N . SER B 2 201 ? -11.555 0.857 -44.521 1.00 19.65 192 SER L N 1
ATOM 3139 C CA . SER B 2 201 ? -10.412 1.632 -44.053 1.00 19.70 192 SER L CA 1
ATOM 3140 C C . SER B 2 201 ? -9.952 1.197 -42.665 1.00 17.49 192 SER L C 1
ATOM 3141 O O . SER B 2 201 ? -10.774 0.910 -41.785 1.00 19.07 192 SER L O 1
ATOM 3144 N N . CYS B 2 202 ? -8.636 1.141 -42.485 1.00 14.82 193 CYS L N 1
ATOM 3145 C CA . CYS B 2 202 ? -8.035 0.980 -41.162 1.00 16.06 193 CYS L CA 1
ATOM 3146 C C . CYS B 2 202 ? -7.548 2.357 -40.714 1.00 18.53 193 CYS L C 1
ATOM 3147 O O . CYS B 2 202 ? -6.811 3.026 -41.443 1.00 17.98 193 CYS L O 1
ATOM 3150 N N . GLN B 2 203 ? -7.948 2.783 -39.520 1.00 15.00 194 GLN L N 1
ATOM 3151 C CA . GLN B 2 203 ? -7.630 4.127 -39.045 1.00 13.62 194 GLN L CA 1
ATOM 3152 C C . GLN B 2 203 ? -6.852 4.050 -37.753 1.00 17.41 194 GLN L C 1
ATOM 3153 O O . GLN B 2 203 ? -7.380 3.623 -36.733 1.00 18.53 194 GLN L O 1
ATOM 3159 N N . VAL B 2 204 ? -5.611 4.511 -37.779 1.00 13.21 195 VAL L N 1
ATOM 3160 C CA . VAL B 2 204 ? -4.728 4.331 -36.639 1.00 13.65 195 VAL L CA 1
ATOM 3161 C C . VAL B 2 204 ? -4.457 5.678 -36.011 1.00 18.63 195 VAL L C 1
ATOM 3162 O O . VAL B 2 204 ? -3.915 6.567 -36.659 1.00 17.53 195 VAL L O 1
ATOM 3166 N N . THR B 2 205 ? -4.845 5.830 -34.749 1.00 18.30 196 THR L N 1
ATOM 3167 C CA . THR B 2 205 ? -4.697 7.098 -34.056 1.00 18.78 196 THR L CA 1
ATOM 3168 C C . THR B 2 205 ? -3.524 7.022 -33.079 1.00 22.13 196 THR L C 1
ATOM 3169 O O . THR B 2 205 ? -3.380 6.051 -32.331 1.00 21.50 196 THR L O 1
ATOM 3173 N N . HIS B 2 206 ? -2.679 8.045 -33.102 1.00 24.76 197 HIS L N 1
ATOM 3174 C CA . HIS B 2 206 ? -1.503 8.078 -32.250 1.00 25.31 197 HIS L CA 1
ATOM 3175 C C . HIS B 2 206 ? -1.227 9.522 -31.887 1.00 28.54 197 HIS L C 1
ATOM 3176 O O . HIS B 2 206 ? -1.007 10.354 -32.765 1.00 24.99 197 HIS L O 1
ATOM 3183 N N . GLU B 2 207 ? -1.274 9.821 -30.591 1.00 29.01 198 GLU L N 1
ATOM 3184 C CA . GLU B 2 207 ? -1.050 11.180 -30.105 1.00 27.38 198 GLU L CA 1
ATOM 3185 C C . GLU B 2 207 ? -2.024 12.181 -30.736 1.00 31.38 198 GLU L C 1
ATOM 3186 O O . GLU B 2 207 ? -1.637 13.301 -31.081 1.00 32.87 198 GLU L O 1
ATOM 3192 N N . GLY B 2 208 ? -3.280 11.774 -30.899 1.00 26.31 199 GLY L N 1
ATOM 3193 C CA . GLY B 2 208 ? -4.324 12.703 -31.305 1.00 28.11 199 GLY L CA 1
ATOM 3194 C C . GLY B 2 208 ? -4.489 12.860 -32.807 1.00 34.28 199 GLY L C 1
ATOM 3195 O O . GLY B 2 208 ? -5.470 13.451 -33.271 1.00 36.59 199 GLY L O 1
ATOM 3196 N N . SER B 2 209 ? -3.528 12.331 -33.564 1.00 26.98 200 SER L N 1
ATOM 3197 C CA . SER B 2 209 ? -3.569 12.387 -35.023 1.00 27.30 200 SER L CA 1
ATOM 3198 C C . SER B 2 209 ? -3.721 11.001 -35.641 1.00 29.73 200 SER L C 1
ATOM 3199 O O . SER B 2 209 ? -3.305 9.997 -35.058 1.00 23.03 200 SER L O 1
ATOM 3202 N N . THR B 2 210 ? -4.317 10.947 -36.826 1.00 18.16 201 THR L N 1
ATOM 3203 C CA . THR B 2 210 ? -4.737 9.661 -37.384 1.00 16.61 201 THR L CA 1
ATOM 3204 C C . THR B 2 210 ? -4.193 9.414 -38.788 1.00 19.40 201 THR L C 1
ATOM 3205 O O . THR B 2 210 ? -4.202 10.306 -39.634 1.00 21.29 201 THR L O 1
ATOM 3209 N N . VAL B 2 211 ? -3.727 8.193 -39.027 1.00 17.29 202 VAL L N 1
ATOM 3210 C CA . VAL B 2 211 ? -3.357 7.766 -40.368 1.00 17.62 202 VAL L CA 1
ATOM 3211 C C . VAL B 2 211 ? -4.344 6.703 -40.835 1.00 14.96 202 VAL L C 1
ATOM 3212 O O . VAL B 2 211 ? -4.550 5.703 -40.144 1.00 18.63 202 VAL L O 1
ATOM 3216 N N . GLU B 2 212 ? -4.946 6.918 -42.003 1.00 16.66 203 GLU L N 1
ATOM 3217 C CA . GLU B 2 212 ? -5.937 5.980 -42.538 1.00 13.73 203 GLU L CA 1
ATOM 3218 C C . GLU B 2 212 ? -5.477 5.376 -43.859 1.00 14.71 203 GLU L C 1
ATOM 3219 O O . GLU B 2 212 ? -5.011 6.096 -44.747 1.00 19.09 203 GLU L O 1
ATOM 3225 N N . LYS B 2 213 ? -5.635 4.064 -43.996 1.00 13.73 204 LYS L N 1
ATOM 3226 C CA . LYS B 2 213 ? -5.357 3.385 -45.259 1.00 14.43 204 LYS L CA 1
ATOM 3227 C C . LYS B 2 213 ? -6.640 2.749 -45.747 1.00 16.48 204 LYS L C 1
ATOM 3228 O O . LYS B 2 213 ? -7.444 2.277 -44.946 1.00 17.28 204 LYS L O 1
ATOM 3234 N N . THR B 2 214 ? -6.823 2.718 -47.062 1.00 16.65 205 THR L N 1
ATOM 3235 C CA . THR B 2 214 ? -8.046 2.180 -47.643 1.00 19.14 205 THR L CA 1
ATOM 3236 C C . THR B 2 214 ? -7.730 1.079 -48.661 1.00 21.29 205 THR L C 1
ATOM 3237 O O . THR B 2 214 ? -6.745 1.173 -49.399 1.00 20.58 205 THR L O 1
ATOM 3241 N N . VAL B 2 215 ? -8.551 0.031 -48.688 1.00 19.46 206 VAL L N 1
ATOM 3242 C CA . VAL B 2 215 ? -8.472 -0.975 -49.749 1.00 17.11 206 VAL L CA 1
ATOM 3243 C C . VAL B 2 215 ? -9.857 -1.245 -50.328 1.00 20.09 206 VAL L C 1
ATOM 3244 O O . VAL B 2 215 ? -10.870 -0.991 -49.682 1.00 21.98 206 VAL L O 1
ATOM 3248 N N . ALA B 2 216 ? -9.894 -1.771 -51.544 1.00 20.43 207 ALA L N 1
ATOM 3249 C CA . ALA B 2 216 ? -11.159 -1.978 -52.231 1.00 22.43 207 ALA L CA 1
ATOM 3250 C C . ALA B 2 216 ? -11.159 -3.313 -52.973 1.00 29.39 207 ALA L C 1
ATOM 3251 O O . ALA B 2 216 ? -10.106 -3.792 -53.390 1.00 27.80 207 ALA L O 1
ATOM 3253 N N . PRO B 2 217 ? -12.344 -3.925 -53.130 1.00 26.04 208 PRO L N 1
ATOM 3254 C CA . PRO B 2 217 ? -12.470 -5.172 -53.895 1.00 28.75 208 PRO L CA 1
ATOM 3255 C C . PRO B 2 217 ? -12.000 -4.989 -55.339 1.00 33.91 208 PRO L C 1
ATOM 3256 O O . PRO B 2 217 ? -12.343 -3.955 -55.917 1.00 37.31 208 PRO L O 1
#

B-factor: mean 25.95, std 11.92, range [8.08, 80.58]

Foldseek 3Di:
DAWAKDAAAEAEAQAKDKIKIADPPDALADAFWKFKWWAAVPGDIGTAWIAGRPPRDIDGDVVQVVFWDWGADRVRSMIMIMGGRDDQVPFTWMKMFGKHWDDDPPDIHIDGDHIYPTYGYGYDPDDWDAWDKDWAAKCKMKTKIKTDFTDDDDKDKDKPVNPDDPQKDWDDWDQDPVRTIITMIMGIGNPVCQVPDWIWMWMDDVNVPDIDIHTHHD/DQWAWDAEDEEEAQAKDKTKIAGDPVDALLPWKKWKWWAAPPDDIHTAWIDNDPVDIGGGPPHDPQWDWDADRVRSIIIIMGGNDDQLSQTWMWMWTQDPNDIDIYPTYGYGHDDDDFDAWDKDKDWADPVQLVVQWTKIKIKIDQGPDQDKDKWKDQQNHTDDPQKDKDRWDADSSRGTIIMMMHIDTSCSQQVGQWMKIWMGDPRDIDIDIDHD

Radius of gyration: 24.3 Å; Cα contacts (8 Å, |Δi|>4): 1094; chains: 2; bounding box: 59×54×70 Å